Protein AF-0000000086881506 (afdb_homodimer)

Solvent-accessible surface area (backbone atoms only — not comparable to full-atom values): 36391 Å² total; per-residue (Å²): 133,82,80,76,76,75,74,76,75,73,74,70,73,70,77,69,76,61,28,41,33,32,34,40,38,29,33,74,86,43,67,68,47,50,51,46,52,53,45,45,55,60,68,44,69,84,47,93,63,39,71,46,82,45,67,18,65,73,30,66,68,46,38,36,50,52,50,53,54,36,54,74,37,52,33,47,31,36,38,33,25,49,58,27,13,62,70,36,26,64,46,43,42,54,38,38,75,71,70,24,46,28,32,22,36,69,31,55,55,23,64,44,83,44,53,61,33,33,37,32,59,51,42,38,55,52,13,28,52,46,21,47,54,53,56,72,72,57,70,76,62,63,31,25,28,40,68,41,28,30,30,90,45,33,54,50,33,56,35,24,48,50,19,19,37,60,52,39,27,66,38,36,56,71,34,33,33,32,72,70,65,41,69,61,48,56,76,40,36,85,51,67,84,69,51,70,69,58,47,48,55,34,35,67,73,29,41,20,60,72,29,45,67,49,18,28,53,50,41,45,51,46,58,68,70,46,51,71,86,56,34,29,62,28,38,35,45,30,61,28,26,66,31,22,53,30,30,38,55,42,49,65,69,35,86,57,38,75,42,73,45,35,27,21,24,58,58,41,70,71,43,50,48,29,24,65,71,65,62,31,52,33,26,32,34,51,60,57,66,58,52,44,48,53,47,50,50,51,47,55,37,45,78,67,57,33,44,77,48,45,78,43,63,43,76,31,82,59,42,72,30,36,26,52,72,43,76,72,41,82,34,34,64,88,43,38,59,64,61,36,38,71,68,61,74,43,58,72,85,78,54,83,132,134,84,78,76,76,76,74,77,76,75,75,72,73,69,76,69,76,62,29,41,33,31,34,38,40,31,33,74,84,41,66,70,47,49,51,46,52,54,44,45,55,59,68,44,70,84,46,93,63,40,70,47,82,46,69,19,65,72,31,64,67,46,38,39,50,52,52,51,53,36,54,74,38,52,31,47,30,38,38,33,26,48,57,28,12,62,68,37,26,64,44,41,41,53,38,38,75,71,68,23,48,28,31,22,35,68,31,55,56,23,63,43,82,43,54,60,33,33,38,33,58,50,43,37,55,52,12,30,53,46,23,46,54,54,56,72,71,58,71,78,61,62,32,25,27,39,69,40,29,30,29,89,47,33,54,51,31,55,33,23,48,50,18,19,38,62,52,37,27,65,38,36,57,73,35,34,32,34,73,69,67,41,71,61,48,56,74,40,36,84,50,67,83,69,52,70,68,59,47,47,54,32,35,68,73,28,41,21,60,72,29,47,66,49,19,27,52,50,43,46,53,45,56,69,72,44,52,70,86,57,34,29,61,27,38,34,45,31,61,27,26,67,32,22,52,31,31,38,54,44,47,65,70,35,86,56,38,73,45,70,45,35,28,23,25,58,58,41,71,71,45,49,48,28,23,66,71,66,64,32,53,35,27,32,35,50,61,58,65,58,53,46,48,51,48,50,50,52,48,54,38,45,78,66,58,33,45,77,48,48,80,43,62,43,76,32,82,59,43,72,30,36,25,52,72,42,74,73,42,82,34,34,65,88,43,37,59,66,62,37,37,70,68,61,76,45,59,72,85,77,54,83,132

Secondary structure (DSSP, 8-state):
-------------------SEEEEES-SSSHHHHHHHHHHHHHHTT-SS-EEEEE-TT-HHHHHHHHHHHHHTT-SEEEE--SSTTTHHHHHHHHHHTT-EEEEESSPP-S-S---EEEEE-HHHHHHHHHHHHHHH--SS-EEEEE-B--TT-HHHHHHHHHHHHHHHHHHHTTSEEE-S-HHHHHTTT-SS--HHHHHHHHHHHB-TT-HHHHHHHHHHHHHHS-GGG-EEEEEE-SSHHHHHHHHHHHHH-TTEEEEEE---S--HHHHHHHHTTSS--EEE--HHHHHHHHHHHHHHHHTT-EEE-SEEEE-SSSEEEEEEE--EEE-TTTHIIIIITTTSS-GGGS--/-------------------SEEEEES-SSSHHHHHHHHHHHHHHTT-SS-EEEEE-TT-HHHHHHHHHHHHHTT-SEEEE--SSTTTHHHHHHHHHHTT-EEEEESSPP-S-S---EEEEE-HHHHHHHHHHHHHHH--SS-EEEEE-B--TT-HHHHHHHHHHHHHHHHHHHTTSEEE-S-HHHHHTTT-SS--HHHHHHHHHHHB-TT-HHHHHHHHHHHHHHS-GGG-EEEEEE-SSHHHHHHHHHHHHH-TTEEEEEE---S--HHHHHHHHTTSS--EEE--HHHHHHHHHHHHHHHHTT-EEE-SEEEE-SSSEEEEEEE--EEE-TTTHIIIIITTTSS-GGGS--

Foldseek 3Di:
DPPPPPPPPPPPPPVLVAAAEEEEAEAVQFVLVVVLVVLLVVLCVPDPGHYDYYYQHLPLVSSLVSLVVNVVSPYQEYEYADSFQASCQVSLVVCVVSNHAYEDAQFHRFDHPRHAEYEHAQLLVQLLVLLVVLVVPFDDFAAQEEEAFAALRTPSRLSSPLNNLLRCLVCLVVGSYPYQQFPLCVVCSNPSDDDPVSSSNRNVRRYCNSDLVSLLVSLLVSLVPGDLVSAAEHEYEDEAQSSQLSNLVNNVPDPSHNYYAYEHECPDLVSLQCQLVVSYFKYKHDQSSVSSNVVVVCSVCVSVVHGDDAPAFDHRPHDTHHYDYDYIDMDGNVCPCVPCPVVVVDHPVSYDD/DPPPPPPPPPPPPPPLVAAAEEEEAEAVQFVLVVVLVVLLVVLCPPPPGHYDYYYQHLPLVSSLVSLVVNVVSPYQEYEYADSFQASCQVSLVVCVVSNHAYEDAQFHRFDHPRHAEYEHAQLLVQLLVLLVVLVVPFDDFAAQEEEAFAALRTPSRLSSPLNNLLRCLVCLVVGSYDYQQFPLCVVCSNPSDDDPVSSSNRNVRRYCNSDLVSLLVSLLVSLVPGDLVSAAEHEYEDEAQSSQLSNLVNNVVDPSHNYYAYEHECPDLVSLQCQLVVSYFKYKHDQSSVSSNVVVVCSVCVSVVHGDDAPAFDHRPHDTHHYDYDYIDMDGNVCPCVPCPVVVVDHPVSYDD

InterPro domains:
  IPR025997 Periplasmic binding protein [PF13407] (21-305)
  IPR028082 Periplasmic binding protein-like I [SSF53822] (20-339)
  IPR050555 Bacterial Solute-Binding Protein 2 [PTHR30036] (1-338)

Structure (mmCIF, N/CA/C/O backbone):
data_AF-0000000086881506-model_v1
#
loop_
_entity.id
_entity.type
_entity.pdbx_description
1 polymer 'Sugar ABC transporter substrate-binding protein'
#
loop_
_atom_site.group_PDB
_atom_site.id
_atom_site.type_symbol
_atom_site.label_atom_id
_atom_site.label_alt_id
_atom_site.label_comp_id
_atom_site.label_asym_id
_atom_site.label_entity_id
_atom_site.label_seq_id
_atom_site.pdbx_PDB_ins_code
_atom_site.Cartn_x
_atom_site.Cartn_y
_atom_site.Cartn_z
_atom_site.occupancy
_atom_site.B_iso_or_equiv
_atom_site.auth_seq_id
_atom_site.auth_comp_id
_atom_site.auth_asym_id
_atom_site.auth_atom_id
_atom_site.pdbx_PDB_model_num
ATOM 1 N N . MET A 1 1 ? 64.562 -20.938 7.883 1 24.33 1 MET A N 1
ATOM 2 C CA . MET A 1 1 ? 63.219 -21.375 7.645 1 24.33 1 MET A CA 1
ATOM 3 C C . MET A 1 1 ? 62.219 -20.359 8.211 1 24.33 1 MET A C 1
ATOM 5 O O . MET A 1 1 ? 62.156 -20.156 9.422 1 24.33 1 MET A O 1
ATOM 9 N N . LYS A 1 2 ? 62.125 -19.188 7.484 1 35.28 2 LYS A N 1
ATOM 10 C CA . LYS A 1 2 ? 61.25 -18.031 7.703 1 35.28 2 LYS A CA 1
ATOM 11 C C . LYS A 1 2 ? 59.812 -18.453 7.73 1 35.28 2 LYS A C 1
ATOM 13 O O . LYS A 1 2 ? 59.281 -19.031 6.762 1 35.28 2 LYS A O 1
ATOM 18 N N . LYS A 1 3 ? 59.312 -18.828 8.992 1 36.44 3 LYS A N 1
ATOM 19 C CA . LYS A 1 3 ? 57.906 -19.125 9.211 1 36.44 3 LYS A CA 1
ATOM 20 C C . LYS A 1 3 ? 57 -18.031 8.609 1 36.44 3 LYS A C 1
ATOM 22 O O . LYS A 1 3 ? 57.125 -16.859 8.992 1 36.44 3 LYS A O 1
ATOM 27 N N . VAL A 1 4 ? 56.656 -18.125 7.359 1 39.31 4 VAL A N 1
ATOM 28 C CA . VAL A 1 4 ? 55.625 -17.328 6.699 1 39.31 4 VAL A CA 1
ATOM 29 C C . VAL A 1 4 ? 54.344 -17.375 7.504 1 39.31 4 VAL A C 1
ATOM 31 O O . VAL A 1 4 ? 53.75 -18.453 7.68 1 39.31 4 VAL A O 1
ATOM 34 N N . LEU A 1 5 ? 54.156 -16.656 8.602 1 42.31 5 LEU A N 1
ATOM 35 C CA . LEU A 1 5 ? 52.875 -16.469 9.25 1 42.31 5 LEU A CA 1
ATOM 36 C C . LEU A 1 5 ? 51.812 -16.031 8.242 1 42.31 5 LEU A C 1
ATOM 38 O O . LEU A 1 5 ? 51.906 -14.93 7.688 1 42.31 5 LEU A O 1
ATOM 42 N N . LEU A 1 6 ? 51.281 -16.906 7.484 1 40.88 6 LEU A N 1
ATOM 43 C CA . LEU A 1 6 ? 50.062 -16.656 6.719 1 40.88 6 LEU A CA 1
ATOM 44 C C . LEU A 1 6 ? 48.938 -16.109 7.617 1 40.88 6 LEU A C 1
ATOM 46 O O . LEU A 1 6 ? 48.469 -16.797 8.508 1 40.88 6 LEU A O 1
ATOM 50 N N . ALA A 1 7 ? 48.969 -14.836 7.91 1 39.56 7 ALA A N 1
ATOM 51 C CA . ALA A 1 7 ? 47.781 -14.219 8.508 1 39.56 7 ALA A CA 1
ATOM 52 C C . ALA A 1 7 ? 46.531 -14.508 7.688 1 39.56 7 ALA A C 1
ATOM 54 O O . ALA A 1 7 ? 46.469 -14.117 6.52 1 39.56 7 ALA A O 1
ATOM 55 N N . LEU A 1 8 ? 45.812 -15.586 7.98 1 38.88 8 LEU A N 1
ATOM 56 C CA . LEU A 1 8 ? 44.438 -15.75 7.492 1 38.88 8 LEU A CA 1
ATOM 57 C C . LEU A 1 8 ? 43.625 -14.508 7.793 1 38.88 8 LEU A C 1
ATOM 59 O O . LEU A 1 8 ? 43.375 -14.195 8.961 1 38.88 8 LEU A O 1
ATOM 63 N N . LEU A 1 9 ? 43.594 -13.57 6.926 1 39.59 9 LEU A N 1
ATOM 64 C CA . LEU A 1 9 ? 42.656 -12.469 6.977 1 39.59 9 LEU A CA 1
ATOM 65 C C . LEU A 1 9 ? 41.219 -12.992 6.965 1 39.59 9 LEU A C 1
ATOM 67 O O . LEU A 1 9 ? 40.75 -13.547 5.965 1 39.59 9 LEU A O 1
ATOM 71 N N . ALA A 1 10 ? 40.688 -13.312 8.094 1 38.91 10 ALA A N 1
ATOM 72 C CA . ALA A 1 10 ? 39.25 -13.539 8.219 1 38.91 10 ALA A CA 1
ATOM 73 C C . ALA A 1 10 ? 38.438 -12.352 7.688 1 38.91 10 ALA A C 1
ATOM 75 O O . ALA A 1 10 ? 38.469 -11.266 8.273 1 38.91 10 ALA A O 1
ATOM 76 N N . ILE A 1 11 ? 38.25 -12.25 6.441 1 38.91 11 ILE A N 1
ATOM 77 C CA . ILE A 1 11 ? 37.219 -11.352 5.941 1 38.91 11 ILE A CA 1
ATOM 78 C C . ILE A 1 11 ? 35.875 -11.641 6.648 1 38.91 11 ILE A C 1
ATOM 80 O O . ILE A 1 11 ? 35.281 -12.711 6.457 1 38.91 11 ILE A O 1
ATOM 84 N N . PHE A 1 12 ? 35.75 -11.305 7.852 1 36.75 12 PHE A N 1
ATOM 85 C CA . PHE A 1 12 ? 34.438 -11.281 8.422 1 36.75 12 PHE A CA 1
ATOM 86 C C . PHE A 1 12 ? 33.438 -10.617 7.469 1 36.75 12 PHE A C 1
ATOM 88 O O . PHE A 1 12 ? 33.5 -9.406 7.258 1 36.75 12 PHE A O 1
ATOM 95 N N . ALA A 1 13 ? 33 -11.258 6.512 1 38.06 13 ALA A N 1
ATOM 96 C CA . ALA A 1 13 ? 31.812 -10.781 5.824 1 38.06 13 ALA A CA 1
ATOM 97 C C . ALA A 1 13 ? 30.75 -10.312 6.82 1 38.06 13 ALA A C 1
ATOM 99 O O . ALA A 1 13 ? 30.125 -11.133 7.496 1 38.06 13 ALA A O 1
ATOM 100 N N . VAL A 1 14 ? 30.938 -9.312 7.516 1 38.28 14 VAL A N 1
ATOM 101 C CA . VAL A 1 14 ? 29.828 -8.727 8.258 1 38.28 14 VAL A CA 1
ATOM 102 C C . VAL A 1 14 ? 28.562 -8.734 7.395 1 38.28 14 VAL A C 1
ATOM 104 O O . VAL A 1 14 ? 28.531 -8.102 6.336 1 38.28 14 VAL A O 1
ATOM 107 N N . THR A 1 15 ? 27.875 -9.703 7.355 1 41.28 15 THR A N 1
ATOM 108 C CA . THR A 1 15 ? 26.547 -9.688 6.762 1 41.28 15 THR A CA 1
ATOM 109 C C . THR A 1 15 ? 25.797 -8.414 7.156 1 41.28 15 THR A C 1
ATOM 111 O O . THR A 1 15 ? 25.328 -8.297 8.289 1 41.28 15 THR A O 1
ATOM 114 N N . ILE A 1 16 ? 26.234 -7.281 6.863 1 45.09 16 ILE A N 1
ATOM 115 C CA . ILE A 1 16 ? 25.484 -6.047 7.062 1 45.09 16 ILE A CA 1
ATOM 116 C C . ILE A 1 16 ? 24.031 -6.266 6.672 1 45.09 16 ILE A C 1
ATOM 118 O O . ILE A 1 16 ? 23.734 -6.621 5.527 1 45.09 16 ILE A O 1
ATOM 122 N N . PHE A 1 17 ? 23.234 -6.598 7.664 1 57 17 PHE A N 1
ATOM 123 C CA . PHE A 1 17 ? 21.797 -6.703 7.453 1 57 17 PHE A CA 1
ATOM 124 C C . PHE A 1 17 ? 21.266 -5.496 6.688 1 57 17 PHE A C 1
ATOM 126 O O . PHE A 1 17 ? 21.406 -4.355 7.137 1 57 17 PHE A O 1
ATOM 133 N N . SER A 1 18 ? 21.156 -5.543 5.445 1 76.75 18 SER A N 1
ATOM 134 C CA . SER A 1 18 ? 20.734 -4.5 4.516 1 76.75 18 SER A CA 1
ATOM 135 C C . SER A 1 18 ? 19.328 -3.994 4.852 1 76.75 18 SER A C 1
ATOM 137 O O . SER A 1 18 ? 18.438 -4.789 5.133 1 76.75 18 SER A O 1
ATOM 139 N N . VAL A 1 19 ? 19.281 -2.668 5.332 1 85.94 19 VAL A N 1
ATOM 140 C CA . VAL A 1 19 ? 18.016 -1.972 5.566 1 85.94 19 VAL A CA 1
ATOM 141 C C . VAL A 1 19 ? 17.438 -1.492 4.234 1 85.94 19 VAL A C 1
ATOM 143 O O . VAL A 1 19 ? 18.141 -0.894 3.422 1 85.94 19 VAL A O 1
ATOM 146 N N . ASP A 1 20 ? 16.188 -1.812 4.031 1 92.75 20 ASP A N 1
ATOM 147 C CA . ASP A 1 20 ? 15.562 -1.437 2.764 1 92.75 20 ASP A CA 1
ATOM 148 C C . ASP A 1 20 ? 15.086 0.014 2.795 1 92.75 20 ASP A C 1
ATOM 150 O O . ASP A 1 20 ? 15.328 0.774 1.855 1 92.75 20 ASP A O 1
ATOM 154 N N . VAL A 1 21 ? 14.453 0.33 3.898 1 96.25 21 VAL A N 1
ATOM 155 C CA . VAL A 1 21 ? 13.828 1.645 4.012 1 96.25 21 VAL A CA 1
ATOM 156 C C . VAL A 1 21 ? 14.312 2.336 5.285 1 96.25 21 VAL A C 1
ATOM 158 O O . VAL A 1 21 ? 14.234 1.766 6.375 1 96.25 21 VAL A O 1
ATOM 161 N N . GLY A 1 22 ? 14.891 3.516 5.145 1 98.06 22 GLY A N 1
ATOM 162 C CA . GLY A 1 22 ? 15.211 4.371 6.277 1 98.06 22 GLY A CA 1
ATOM 163 C C . GLY A 1 22 ? 14.188 5.469 6.5 1 98.06 22 GLY A C 1
ATOM 164 O O . GLY A 1 22 ? 13.703 6.078 5.543 1 98.06 22 GLY A O 1
ATOM 165 N N . ILE A 1 23 ? 13.805 5.652 7.727 1 98.62 23 ILE A N 1
ATOM 166 C CA . ILE A 1 23 ? 12.859 6.691 8.102 1 98.62 23 ILE A CA 1
ATOM 167 C C . ILE A 1 23 ? 13.516 7.656 9.086 1 98.62 23 ILE A C 1
ATOM 169 O O . ILE A 1 23 ? 14.078 7.234 10.102 1 98.62 23 ILE A O 1
ATOM 173 N N . VAL A 1 24 ? 13.484 8.93 8.773 1 98.88 24 VAL A N 1
ATOM 174 C CA . VAL A 1 24 ? 14.039 9.953 9.648 1 98.88 24 VAL A CA 1
ATOM 175 C C . VAL A 1 24 ? 12.953 10.953 10.031 1 98.88 24 VAL A C 1
ATOM 177 O O . VAL A 1 24 ? 12.398 11.641 9.164 1 98.88 24 VAL A O 1
ATOM 180 N N . LEU A 1 25 ? 12.625 11.039 11.328 1 98.75 25 LEU A N 1
ATOM 181 C CA . LEU A 1 25 ? 11.641 11.961 11.883 1 98.75 25 LEU A CA 1
ATOM 182 C C . LEU A 1 25 ? 12.32 13.094 12.641 1 98.75 25 LEU A C 1
ATOM 184 O O . LEU A 1 25 ? 13.453 12.938 13.109 1 98.75 25 LEU A O 1
ATOM 188 N N . PRO A 1 26 ? 11.68 14.164 12.812 1 98.44 26 PRO A N 1
ATOM 189 C CA . PRO A 1 26 ? 12.406 15.375 13.203 1 98.44 26 PRO A CA 1
ATOM 190 C C . PRO A 1 26 ? 12.758 15.398 14.688 1 98.44 26 PRO A C 1
ATOM 192 O O . PRO A 1 26 ? 13.867 15.789 15.062 1 98.44 26 PRO A O 1
ATOM 195 N N . THR A 1 27 ? 11.812 14.992 15.578 1 98 27 THR A N 1
ATOM 196 C CA . THR A 1 27 ? 12.102 15.133 17 1 98 27 THR A CA 1
ATOM 197 C C . THR A 1 27 ? 11.109 14.328 17.844 1 98 27 THR A C 1
ATOM 199 O O . THR A 1 27 ? 9.977 14.102 17.406 1 98 27 THR A O 1
ATOM 202 N N . LYS A 1 28 ? 11.484 13.969 19.047 1 96.38 28 LYS A N 1
ATOM 203 C CA . LYS A 1 28 ? 10.578 13.305 19.984 1 96.38 28 LYS A CA 1
ATOM 204 C C . LYS A 1 28 ? 9.875 14.32 20.891 1 96.38 28 LYS A C 1
ATOM 206 O O . LYS A 1 28 ? 8.969 13.969 21.641 1 96.38 28 LYS A O 1
ATOM 211 N N . ASP A 1 29 ? 10.211 15.602 20.688 1 94.19 29 ASP A N 1
ATOM 212 C CA . ASP A 1 29 ? 9.656 16.641 21.547 1 94.19 29 ASP A CA 1
ATOM 213 C C . ASP A 1 29 ? 8.203 16.938 21.203 1 94.19 29 ASP A C 1
ATOM 215 O O . ASP A 1 29 ? 7.461 17.5 22.016 1 94.19 29 ASP A O 1
ATOM 219 N N . GLU A 1 30 ? 7.809 16.688 20.016 1 93.12 30 GLU A N 1
ATOM 220 C CA . GLU A 1 30 ? 6.418 16.828 19.578 1 93.12 30 GLU A CA 1
ATOM 221 C C . GLU A 1 30 ? 5.691 15.484 19.609 1 93.12 30 GLU A C 1
ATOM 223 O O . GLU A 1 30 ? 6.047 14.57 18.859 1 93.12 30 GLU A O 1
ATOM 228 N N . PRO A 1 31 ? 4.68 15.352 20.391 1 92.62 31 PRO A N 1
ATOM 229 C CA . PRO A 1 31 ? 3.98 14.07 20.531 1 92.62 31 PRO A CA 1
ATOM 230 C C . PRO A 1 31 ? 3.549 13.484 19.188 1 92.62 31 PRO A C 1
ATOM 232 O O . PRO A 1 31 ? 3.5 12.266 19.016 1 92.62 31 PRO A O 1
ATOM 235 N N . ARG A 1 32 ? 3.275 14.359 18.234 1 94.69 32 ARG A N 1
ATOM 236 C CA . ARG A 1 32 ? 2.83 13.945 16.922 1 94.69 32 ARG A CA 1
ATOM 237 C C . ARG A 1 32 ? 3.83 12.984 16.281 1 94.69 32 ARG A C 1
ATOM 239 O O . ARG A 1 32 ? 3.439 11.984 15.672 1 94.69 32 ARG A O 1
ATOM 246 N N . TRP A 1 33 ? 5.102 13.141 16.422 1 97 33 TRP A N 1
ATOM 247 C CA . TRP A 1 33 ? 6.105 12.336 15.742 1 97 33 TRP A CA 1
ATOM 248 C C . TRP A 1 33 ? 6.324 11.008 16.453 1 97 33 TRP A C 1
ATOM 250 O O . TRP A 1 33 ? 6.66 10 15.82 1 97 33 TRP A O 1
ATOM 260 N N . VAL A 1 34 ? 6.102 11.008 17.766 1 95.31 34 VAL A N 1
ATOM 261 C CA . VAL A 1 34 ? 6.133 9.75 18.5 1 95.31 34 VAL A CA 1
ATOM 262 C C . VAL A 1 34 ? 4.977 8.859 18.062 1 95.31 34 VAL A C 1
ATOM 264 O O . VAL A 1 34 ? 5.133 7.641 17.938 1 95.31 34 VAL A O 1
ATOM 267 N N . GLN A 1 35 ? 3.867 9.516 17.812 1 94.94 35 GLN A N 1
ATOM 268 C CA . GLN A 1 35 ? 2.723 8.789 17.281 1 94.94 35 GLN A CA 1
ATOM 269 C C . GLN A 1 35 ? 3.047 8.195 15.906 1 94.94 35 GLN A C 1
ATOM 271 O O . GLN A 1 35 ? 2.684 7.059 15.617 1 94.94 35 GLN A O 1
ATOM 276 N N . ASP A 1 36 ? 3.734 8.961 15.047 1 97.25 36 ASP A N 1
ATOM 277 C CA . ASP A 1 36 ? 4.129 8.469 13.727 1 97.25 36 ASP A CA 1
ATOM 278 C C . ASP A 1 36 ? 5.047 7.258 13.844 1 97.25 36 ASP A C 1
ATOM 280 O O . ASP A 1 36 ? 4.879 6.273 13.117 1 97.25 36 ASP A O 1
ATOM 284 N N . GLU A 1 37 ? 6.027 7.391 14.758 1 96.81 37 GLU A N 1
ATOM 285 C CA . GLU A 1 37 ? 6.922 6.254 14.969 1 96.81 37 GLU A CA 1
ATOM 286 C C . GLU A 1 37 ? 6.137 4.988 15.289 1 96.81 37 GLU A C 1
ATOM 288 O O . GLU A 1 37 ? 6.398 3.926 14.719 1 96.81 37 GLU A O 1
ATOM 293 N N . ALA A 1 38 ? 5.199 5.094 16.219 1 94.31 38 ALA A N 1
ATOM 294 C CA . ALA A 1 38 ? 4.387 3.949 16.625 1 94.31 38 ALA A CA 1
ATOM 295 C C . ALA A 1 38 ? 3.602 3.389 15.438 1 94.31 38 ALA A C 1
ATOM 297 O O . ALA A 1 38 ? 3.508 2.17 15.273 1 94.31 38 ALA A O 1
ATOM 298 N N . ARG A 1 39 ? 3.07 4.273 14.609 1 92.75 39 ARG A N 1
ATOM 299 C CA . ARG A 1 39 ? 2.266 3.85 13.469 1 92.75 39 ARG A CA 1
ATOM 300 C C . ARG A 1 39 ? 3.137 3.219 12.391 1 92.75 39 ARG A C 1
ATOM 302 O O . ARG A 1 39 ? 2.729 2.254 11.742 1 92.75 39 ARG A O 1
ATOM 309 N N . PHE A 1 40 ? 4.344 3.736 12.156 1 94.19 40 PHE A N 1
ATOM 310 C CA . PHE A 1 40 ? 5.285 3.102 11.242 1 94.19 40 PHE A CA 1
ATOM 311 C C . PHE A 1 40 ? 5.605 1.682 11.695 1 94.19 40 PHE A C 1
ATOM 313 O O . PHE A 1 40 ? 5.551 0.744 10.891 1 94.19 40 PHE A O 1
ATOM 320 N N . LYS A 1 41 ? 5.91 1.575 12.961 1 90.62 41 LYS A N 1
ATOM 321 C CA . LYS A 1 41 ? 6.258 0.262 13.5 1 90.62 41 LYS A CA 1
ATOM 322 C C . LYS A 1 41 ? 5.105 -0.724 13.328 1 90.62 41 LYS A C 1
ATOM 324 O O . LYS A 1 41 ? 5.316 -1.872 12.93 1 90.62 41 LYS A O 1
ATOM 329 N N . SER A 1 42 ? 3.934 -0.273 13.555 1 86.62 42 SER A N 1
ATOM 330 C CA . SER A 1 42 ? 2.752 -1.115 13.406 1 86.62 42 SER A CA 1
ATOM 331 C C . SER A 1 42 ? 2.541 -1.521 11.953 1 86.62 42 SER A C 1
ATOM 333 O O . SER A 1 42 ? 2.252 -2.684 11.664 1 86.62 42 SER A O 1
ATOM 335 N N . ALA A 1 43 ? 2.684 -0.609 11.039 1 82.62 43 ALA A N 1
ATOM 336 C CA . ALA A 1 43 ? 2.43 -0.849 9.625 1 82.62 43 ALA A CA 1
ATOM 337 C C . ALA A 1 43 ? 3.494 -1.764 9.023 1 82.62 43 ALA A C 1
ATOM 339 O O . ALA A 1 43 ? 3.24 -2.453 8.031 1 82.62 43 ALA A O 1
ATOM 340 N N . LEU A 1 44 ? 4.664 -1.799 9.586 1 80.81 44 LEU A N 1
ATOM 341 C CA . LEU A 1 44 ? 5.797 -2.541 9.039 1 80.81 44 LEU A CA 1
ATOM 342 C C . LEU A 1 44 ? 5.836 -3.959 9.602 1 80.81 44 LEU A C 1
ATOM 344 O O . LEU A 1 44 ? 6.59 -4.805 9.109 1 80.81 44 LEU A O 1
ATOM 348 N N . ASN A 1 45 ? 5.078 -4.223 10.648 1 73.94 45 ASN A N 1
ATOM 349 C CA . ASN A 1 45 ? 5.039 -5.555 11.242 1 73.94 45 ASN A CA 1
ATOM 350 C C . ASN A 1 45 ? 4.645 -6.613 10.219 1 73.94 45 ASN A C 1
ATOM 352 O O . ASN A 1 45 ? 5.078 -7.766 10.312 1 73.94 45 ASN A O 1
ATOM 356 N N . ASP A 1 46 ? 3.982 -6.254 9.172 1 66.44 46 ASP A N 1
ATOM 357 C CA . ASP A 1 46 ? 3.479 -7.25 8.234 1 66.44 46 ASP A CA 1
ATOM 358 C C . ASP A 1 46 ? 4.223 -7.176 6.902 1 66.44 46 ASP A C 1
ATOM 360 O O . ASP A 1 46 ? 3.711 -7.617 5.871 1 66.44 46 ASP A O 1
ATOM 364 N N . THR A 1 47 ? 5.434 -6.543 7.051 1 73.81 47 THR A N 1
ATOM 365 C CA . THR A 1 47 ? 6.176 -6.449 5.801 1 73.81 47 THR A CA 1
ATOM 366 C C . THR A 1 47 ? 7.48 -7.242 5.887 1 73.81 47 THR A C 1
ATOM 368 O O . THR A 1 47 ? 7.977 -7.512 6.984 1 73.81 47 THR A O 1
ATOM 371 N N . ASN A 1 48 ? 7.988 -7.621 4.707 1 75.31 48 ASN A N 1
ATOM 372 C CA . ASN A 1 48 ? 9.273 -8.312 4.637 1 75.31 48 ASN A CA 1
ATOM 373 C C . ASN A 1 48 ? 10.43 -7.34 4.445 1 75.31 48 ASN A C 1
ATOM 375 O O . ASN A 1 48 ? 11.578 -7.754 4.281 1 75.31 48 ASN A O 1
ATOM 379 N N . TYR A 1 49 ? 10.07 -6.109 4.492 1 82.88 49 TYR A N 1
ATOM 380 C CA . TYR A 1 49 ? 11.125 -5.117 4.312 1 82.88 49 TYR A CA 1
ATOM 381 C C . TYR A 1 49 ? 11.727 -4.711 5.656 1 82.88 49 TYR A C 1
ATOM 383 O O . TYR A 1 49 ? 11.008 -4.582 6.648 1 82.88 49 TYR A O 1
ATOM 391 N N . SER A 1 50 ? 13.016 -4.598 5.641 1 88.5 50 SER A N 1
ATOM 392 C CA . SER A 1 50 ? 13.711 -4.074 6.809 1 88.5 50 SER A CA 1
ATOM 393 C C . SER A 1 50 ? 13.617 -2.553 6.871 1 88.5 50 SER A C 1
ATOM 395 O O . SER A 1 50 ? 13.875 -1.869 5.879 1 88.5 50 SER A O 1
ATOM 397 N N . VAL A 1 51 ? 13.211 -2.078 8.031 1 91.5 51 VAL A N 1
ATOM 398 C CA . VAL A 1 51 ? 12.984 -0.645 8.188 1 91.5 51 VAL A CA 1
ATOM 399 C C . VAL A 1 51 ? 13.68 -0.147 9.461 1 91.5 51 VAL A C 1
ATOM 401 O O . VAL A 1 51 ? 13.75 -0.869 10.453 1 91.5 51 VAL A O 1
ATOM 404 N N . GLU A 1 52 ? 14.273 0.988 9.43 1 95.06 52 GLU A N 1
ATOM 405 C CA . GLU A 1 52 ? 14.844 1.654 10.594 1 95.06 52 GLU A CA 1
ATOM 406 C C . GLU A 1 52 ? 14.328 3.084 10.727 1 95.06 52 GLU A C 1
ATOM 408 O O . GLU A 1 52 ? 14.32 3.838 9.75 1 95.06 52 GLU A O 1
ATOM 413 N N . VAL A 1 53 ? 13.852 3.387 11.914 1 96.88 53 VAL A N 1
ATOM 414 C CA . VAL A 1 53 ? 13.344 4.727 12.203 1 96.88 53 VAL A CA 1
ATOM 415 C C . VAL A 1 53 ? 14.32 5.461 13.117 1 96.88 53 VAL A C 1
ATOM 417 O O . VAL A 1 53 ? 14.703 4.949 14.172 1 96.88 53 VAL A O 1
ATOM 420 N N . LEU A 1 54 ? 14.742 6.629 12.688 1 98.44 54 LEU A N 1
ATOM 421 C CA . LEU A 1 54 ? 15.641 7.473 13.477 1 98.44 54 LEU A CA 1
ATOM 422 C C . LEU A 1 54 ? 15.031 8.852 13.695 1 98.44 54 LEU A C 1
ATOM 424 O O . LEU A 1 54 ? 14.18 9.289 12.922 1 98.44 54 LEU A O 1
ATOM 428 N N . PHE A 1 55 ? 15.461 9.523 14.781 1 98.62 55 PHE A N 1
ATOM 429 C CA . PHE A 1 55 ? 15.031 10.883 15.086 1 98.62 55 PHE A CA 1
ATOM 430 C C . PHE A 1 55 ? 16.188 11.859 14.977 1 98.62 55 PHE A C 1
ATOM 432 O O . PHE A 1 55 ? 17.312 11.555 15.398 1 98.62 55 PHE A O 1
ATOM 439 N N . SER A 1 56 ? 15.898 13.016 14.438 1 98.5 56 SER A N 1
ATOM 440 C CA . SER A 1 56 ? 16.906 14.055 14.266 1 98.5 56 SER A CA 1
ATOM 441 C C . SER A 1 56 ? 17.062 14.883 15.539 1 98.5 56 SER A C 1
ATOM 443 O O . SER A 1 56 ? 18.031 15.633 15.688 1 98.5 56 SER A O 1
ATOM 445 N N . GLN A 1 57 ? 16.109 14.812 16.406 1 97.88 57 GLN A N 1
ATOM 446 C CA . GLN A 1 57 ? 16.094 15.461 17.703 1 97.88 57 GLN A CA 1
ATOM 447 C C . GLN A 1 57 ? 16.266 16.969 17.562 1 97.88 57 GLN A C 1
ATOM 449 O O . GLN A 1 57 ? 17.062 17.578 18.281 1 97.88 57 GLN A O 1
ATOM 454 N N . GLY A 1 58 ? 15.68 17.5 16.578 1 97.12 58 GLY A N 1
ATOM 455 C CA . GLY A 1 58 ? 15.625 18.953 16.391 1 97.12 58 GLY A CA 1
ATOM 456 C C . GLY A 1 58 ? 16.891 19.516 15.773 1 97.12 58 GLY A C 1
ATOM 457 O O . GLY A 1 58 ? 17.094 20.734 15.781 1 97.12 58 GLY A O 1
ATOM 458 N N . SER A 1 59 ? 17.734 18.625 15.188 1 97.88 59 SER A N 1
ATOM 459 C CA . SER A 1 59 ? 19.031 19.062 14.688 1 97.88 59 SER A CA 1
ATOM 460 C C . SER A 1 59 ? 19.219 18.656 13.227 1 97.88 59 SER A C 1
ATOM 462 O O . SER A 1 59 ? 19.203 17.469 12.898 1 97.88 59 SER A O 1
ATOM 464 N N . SER A 1 60 ? 19.516 19.672 12.391 1 98.25 60 SER A N 1
ATOM 465 C CA . SER A 1 60 ? 19.797 19.375 10.992 1 98.25 60 SER A CA 1
ATOM 466 C C . SER A 1 60 ? 21.094 18.578 10.852 1 98.25 60 SER A C 1
ATOM 468 O O . SER A 1 60 ? 21.203 17.734 9.953 1 98.25 60 SER A O 1
ATOM 470 N N . ALA A 1 61 ? 22.016 18.859 11.719 1 98.38 61 ALA A N 1
ATOM 471 C CA . ALA A 1 61 ? 23.25 18.109 11.695 1 98.38 61 ALA A CA 1
ATOM 472 C C . ALA A 1 61 ? 23.016 16.641 12.023 1 98.38 61 ALA A C 1
ATOM 474 O O . ALA A 1 61 ? 23.547 15.75 11.352 1 98.38 61 ALA A O 1
ATOM 475 N N . LYS A 1 62 ? 22.25 16.391 13.07 1 98.62 62 LYS A N 1
ATOM 476 C CA . LYS A 1 62 ? 21.906 15.023 13.422 1 98.62 62 LYS A CA 1
ATOM 477 C C . LYS A 1 62 ? 21.094 14.352 12.32 1 98.62 62 LYS A C 1
ATOM 479 O O . LYS A 1 62 ? 21.234 13.156 12.07 1 98.62 62 LYS A O 1
ATOM 484 N N . GLU A 1 63 ? 20.203 15.102 11.656 1 98.81 63 GLU A N 1
ATOM 485 C CA . GLU A 1 63 ? 19.453 14.594 10.516 1 98.81 63 GLU A CA 1
ATOM 486 C C . GLU A 1 63 ? 20.391 14.062 9.43 1 98.81 63 GLU A C 1
ATOM 488 O O . GLU A 1 63 ? 20.188 12.953 8.93 1 98.81 63 GLU A O 1
ATOM 493 N N . ARG A 1 64 ? 21.375 14.844 9.125 1 98.75 64 ARG A N 1
ATOM 494 C CA . ARG A 1 64 ? 22.344 14.445 8.125 1 98.75 64 ARG A CA 1
ATOM 495 C C . ARG A 1 64 ? 23.094 13.18 8.555 1 98.75 64 ARG A C 1
ATOM 497 O O . ARG A 1 64 ? 23.25 12.25 7.762 1 98.75 64 ARG A O 1
ATOM 504 N N . GLN A 1 65 ? 23.516 13.133 9.805 1 98.75 65 GLN A N 1
ATOM 505 C CA . GLN A 1 65 ? 24.203 11.969 10.336 1 98.75 65 GLN A CA 1
ATOM 506 C C . GLN A 1 65 ? 23.328 10.719 10.234 1 98.75 65 GLN A C 1
ATOM 508 O O . GLN A 1 65 ? 23.812 9.641 9.891 1 98.75 65 GLN A O 1
ATOM 513 N N . ASN A 1 66 ? 22.078 10.875 10.594 1 98.81 66 ASN A N 1
ATOM 514 C CA . ASN A 1 66 ? 21.141 9.766 10.5 1 98.81 66 ASN A CA 1
ATOM 515 C C . ASN A 1 66 ? 21.047 9.227 9.07 1 98.81 66 ASN A C 1
ATOM 517 O O . ASN A 1 66 ? 21.078 8.016 8.859 1 98.81 66 ASN A O 1
ATOM 521 N N . VAL A 1 67 ? 20.922 10.148 8.094 1 98.81 67 VAL A N 1
ATOM 522 C CA . VAL A 1 67 ? 20.797 9.742 6.699 1 98.81 67 VAL A CA 1
ATOM 523 C C . VAL A 1 67 ? 22.078 9.055 6.246 1 98.81 67 VAL A C 1
ATOM 525 O O . VAL A 1 67 ? 22.031 8.008 5.586 1 98.81 67 VAL A O 1
ATOM 528 N N . GLU A 1 68 ? 23.234 9.617 6.672 1 98.56 68 GLU A N 1
ATOM 529 C CA . GLU A 1 68 ? 24.516 8.984 6.332 1 98.56 68 GLU A CA 1
ATOM 530 C C . GLU A 1 68 ? 24.594 7.57 6.902 1 98.56 68 GLU A C 1
ATOM 532 O O . GLU A 1 68 ? 25.062 6.648 6.23 1 98.56 68 GLU A O 1
ATOM 537 N N . ALA A 1 69 ? 24.172 7.391 8.133 1 98.38 69 ALA A N 1
ATOM 538 C CA . ALA A 1 69 ? 24.172 6.07 8.766 1 98.38 69 ALA A CA 1
ATOM 539 C C . ALA A 1 69 ? 23.281 5.102 8 1 98.38 69 ALA A C 1
ATOM 541 O O . ALA A 1 69 ? 23.656 3.945 7.777 1 98.38 69 ALA A O 1
ATOM 542 N N . LEU A 1 70 ? 22.141 5.586 7.574 1 98.44 70 LEU A N 1
ATOM 543 C CA . LEU A 1 70 ? 21.203 4.75 6.832 1 98.44 70 LEU A CA 1
ATOM 544 C C . LEU A 1 70 ? 21.75 4.391 5.457 1 98.44 70 LEU A C 1
ATOM 546 O O . LEU A 1 70 ? 21.578 3.264 4.988 1 98.44 70 LEU A O 1
ATOM 550 N N . LEU A 1 71 ? 22.375 5.383 4.805 1 98.19 71 LEU A N 1
ATOM 551 C CA . LEU A 1 71 ? 23.016 5.105 3.52 1 98.19 71 LEU A CA 1
ATOM 552 C C . LEU A 1 71 ? 24.078 4.027 3.66 1 98.19 71 LEU A C 1
ATOM 554 O O . LEU A 1 71 ? 24.203 3.146 2.803 1 98.19 71 LEU A O 1
ATOM 558 N N . SER A 1 72 ? 24.844 4.07 4.762 1 97.38 72 SER A N 1
ATOM 559 C CA . SER A 1 72 ? 25.875 3.076 5.023 1 97.38 72 SER A CA 1
ATOM 560 C C . SER A 1 72 ? 25.266 1.688 5.215 1 97.38 72 SER A C 1
ATOM 562 O O . SER A 1 72 ? 25.922 0.678 4.941 1 97.38 72 SER A O 1
ATOM 564 N N . LYS A 1 73 ? 24.078 1.687 5.656 1 96.81 73 LYS A N 1
ATOM 565 C CA . LYS A 1 73 ? 23.391 0.419 5.867 1 96.81 73 LYS A CA 1
ATOM 566 C C . LYS A 1 73 ? 22.734 -0.067 4.582 1 96.81 73 LYS A C 1
ATOM 568 O O . LYS A 1 73 ? 22.078 -1.119 4.57 1 96.81 73 LYS A O 1
ATOM 573 N N . GLY A 1 74 ? 22.766 0.763 3.496 1 96.94 74 GLY A N 1
ATOM 574 C CA . GLY A 1 74 ? 22.375 0.314 2.17 1 96.94 74 GLY A CA 1
ATOM 575 C C . GLY A 1 74 ? 20.906 0.519 1.885 1 96.94 74 GLY A C 1
ATOM 576 O O . GLY A 1 74 ? 20.297 -0.235 1.115 1 96.94 74 GLY A O 1
ATOM 577 N N . ILE A 1 75 ? 20.25 1.502 2.471 1 97.44 75 ILE A N 1
ATOM 578 C CA . ILE A 1 75 ? 18.844 1.737 2.221 1 97.44 75 ILE A CA 1
ATOM 579 C C . ILE A 1 75 ? 18.625 2.027 0.737 1 97.44 75 ILE A C 1
ATOM 581 O O . ILE A 1 75 ? 19.516 2.531 0.057 1 97.44 75 ILE A O 1
ATOM 585 N N . LYS A 1 76 ? 17.406 1.722 0.271 1 97.75 76 LYS A N 1
ATOM 586 C CA . LYS A 1 76 ? 17.016 1.984 -1.112 1 97.75 76 LYS A CA 1
ATOM 587 C C . LYS A 1 76 ? 16 3.115 -1.193 1 97.75 76 LYS A C 1
ATOM 589 O O . LYS A 1 76 ? 15.828 3.732 -2.248 1 97.75 76 LYS A O 1
ATOM 594 N N . VAL A 1 77 ? 15.297 3.309 -0.102 1 98.31 77 VAL A N 1
ATOM 595 C CA . VAL A 1 77 ? 14.32 4.391 -0.007 1 98.31 77 VAL A CA 1
ATOM 596 C C . VAL A 1 77 ? 14.508 5.137 1.313 1 98.31 77 VAL A C 1
ATOM 598 O O . VAL A 1 77 ? 14.688 4.516 2.363 1 98.31 77 VAL A O 1
ATOM 601 N N . LEU A 1 78 ? 14.492 6.457 1.259 1 98.88 78 LEU A N 1
ATOM 602 C CA . LEU A 1 78 ? 14.516 7.344 2.416 1 98.88 78 LEU A CA 1
ATOM 603 C C . LEU A 1 78 ? 13.18 8.062 2.576 1 98.88 78 LEU A C 1
ATOM 605 O O . LEU A 1 78 ? 12.711 8.727 1.65 1 98.88 78 LEU A O 1
ATOM 609 N N . ILE A 1 79 ? 12.539 7.812 3.66 1 98.88 79 ILE A N 1
ATOM 610 C CA . ILE A 1 79 ? 11.406 8.625 4.094 1 98.88 79 ILE A CA 1
ATOM 611 C C . ILE A 1 79 ? 11.867 9.641 5.133 1 98.88 79 ILE A C 1
ATOM 613 O O . ILE A 1 79 ? 12.359 9.266 6.199 1 98.88 79 ILE A O 1
ATOM 617 N N . ILE A 1 80 ? 11.688 10.922 4.82 1 98.94 80 ILE A N 1
ATOM 618 C CA . ILE A 1 80 ? 12.305 11.898 5.707 1 98.94 80 ILE A CA 1
ATOM 619 C C . ILE A 1 80 ? 11.328 13.055 5.953 1 98.94 80 ILE A C 1
ATOM 621 O O . ILE A 1 80 ? 10.734 13.586 5.012 1 98.94 80 ILE A O 1
ATOM 625 N N . CYS A 1 81 ? 11.039 13.305 7.176 1 98.88 81 CYS A N 1
ATOM 626 C CA . CYS A 1 81 ? 10.422 14.547 7.605 1 98.88 81 CYS A CA 1
ATOM 627 C C . CYS A 1 81 ? 11.469 15.562 8.039 1 98.88 81 CYS A C 1
ATOM 629 O O . CYS A 1 81 ? 12.008 15.469 9.148 1 98.88 81 CYS A O 1
ATOM 631 N N . PRO A 1 82 ? 11.727 16.562 7.246 1 98.81 82 PRO A N 1
ATOM 632 C CA . PRO A 1 82 ? 12.859 17.438 7.523 1 98.81 82 PRO A CA 1
ATOM 633 C C . PRO A 1 82 ? 12.648 18.312 8.758 1 98.81 82 PRO A C 1
ATOM 635 O O . PRO A 1 82 ? 11.539 18.797 8.992 1 98.81 82 PRO A O 1
ATOM 638 N N . GLN A 1 83 ? 13.672 18.406 9.531 1 97.88 83 GLN A N 1
ATOM 639 C CA . GLN A 1 83 ? 13.68 19.406 10.609 1 97.88 83 GLN A CA 1
ATOM 640 C C . GLN A 1 83 ? 13.656 20.812 10.055 1 97.88 83 GLN A C 1
ATOM 642 O O . GLN A 1 83 ? 12.969 21.688 10.594 1 97.88 83 GLN A O 1
ATOM 647 N N . ASP A 1 84 ? 14.398 21 9.07 1 98.44 84 ASP A N 1
ATOM 648 C CA . ASP A 1 84 ? 14.5 22.25 8.328 1 98.44 84 ASP A CA 1
ATOM 649 C C . ASP A 1 84 ? 14.422 22.016 6.824 1 98.44 84 ASP A C 1
ATOM 651 O O . ASP A 1 84 ? 15.289 21.344 6.254 1 98.44 84 ASP A O 1
ATOM 655 N N . ALA A 1 85 ? 13.43 22.641 6.207 1 98.5 85 ALA A N 1
ATOM 656 C CA . ALA A 1 85 ? 13.102 22.344 4.816 1 98.5 85 ALA A CA 1
ATOM 657 C C . ALA A 1 85 ? 14.281 22.656 3.898 1 98.5 85 ALA A C 1
ATOM 659 O O . ALA A 1 85 ? 14.562 21.906 2.963 1 98.5 85 ALA A O 1
ATOM 660 N N . VAL A 1 86 ? 14.953 23.734 4.141 1 97.69 86 VAL A N 1
ATOM 661 C CA . VAL A 1 86 ? 16.047 24.203 3.287 1 97.69 86 VAL A CA 1
ATOM 662 C C . VAL A 1 86 ? 17.312 23.422 3.588 1 97.69 86 VAL A C 1
ATOM 664 O O . VAL A 1 86 ? 17.984 22.922 2.672 1 97.69 86 VAL A O 1
ATOM 667 N N . ALA A 1 87 ? 17.625 23.219 4.855 1 97.81 87 ALA A N 1
ATOM 668 C CA . ALA A 1 87 ? 18.844 22.547 5.262 1 97.81 87 ALA A CA 1
ATOM 669 C C . ALA A 1 87 ? 18.844 21.078 4.824 1 97.81 87 ALA A C 1
ATOM 671 O O . ALA A 1 87 ? 19.891 20.516 4.539 1 97.81 87 ALA A O 1
ATOM 672 N N . ALA A 1 88 ? 17.688 20.516 4.703 1 98.81 88 ALA A N 1
ATOM 673 C CA . ALA A 1 88 ? 17.562 19.094 4.367 1 98.81 88 ALA A CA 1
ATOM 674 C C . ALA A 1 88 ? 17.938 18.844 2.908 1 98.81 88 ALA A C 1
ATOM 676 O O . ALA A 1 88 ? 18.156 17.688 2.506 1 98.81 88 ALA A O 1
ATOM 677 N N . ALA A 1 89 ? 17.984 19.906 2.086 1 98.81 89 ALA A N 1
ATOM 678 C CA . ALA A 1 89 ? 18.328 19.734 0.676 1 98.81 89 ALA A CA 1
ATOM 679 C C . ALA A 1 89 ? 19.672 19.016 0.518 1 98.81 89 ALA A C 1
ATOM 681 O O . ALA A 1 89 ? 19.766 18.047 -0.235 1 98.81 89 ALA A O 1
ATOM 682 N N . GLY A 1 90 ? 20.625 19.531 1.288 1 98.44 90 GLY A N 1
ATOM 683 C CA . GLY A 1 90 ? 21.938 18.875 1.225 1 98.44 90 GLY A CA 1
ATOM 684 C C . GLY A 1 90 ? 21.891 17.422 1.641 1 98.44 90 GLY A C 1
ATOM 685 O O . GLY A 1 90 ? 22.594 16.594 1.061 1 98.44 90 GLY A O 1
ATOM 686 N N . THR A 1 91 ? 21.109 17.156 2.625 1 98.75 91 THR A N 1
ATOM 687 C CA . THR A 1 91 ? 20.969 15.812 3.18 1 98.75 91 THR A CA 1
ATOM 688 C C . THR A 1 91 ? 20.359 14.859 2.16 1 98.75 91 THR A C 1
ATOM 690 O O . THR A 1 91 ? 20.859 13.766 1.935 1 98.75 91 THR A O 1
ATOM 693 N N . VAL A 1 92 ? 19.266 15.25 1.438 1 98.88 92 VAL A N 1
ATOM 694 C CA . VAL A 1 92 ? 18.578 14.352 0.514 1 98.88 92 VAL A CA 1
ATOM 695 C C . VAL A 1 92 ? 19.375 14.258 -0.791 1 98.88 92 VAL A C 1
ATOM 697 O O . VAL A 1 92 ? 19.25 13.281 -1.533 1 98.88 92 VAL A O 1
ATOM 700 N N . ASN A 1 93 ? 20.219 15.281 -1.104 1 98.81 93 ASN A N 1
ATOM 701 C CA . ASN A 1 93 ? 21.141 15.164 -2.234 1 98.81 93 ASN A CA 1
ATOM 702 C C . ASN A 1 93 ? 22.125 14.008 -2.053 1 98.81 93 ASN A C 1
ATOM 704 O O . ASN A 1 93 ? 22.453 13.32 -3.018 1 98.81 93 ASN A O 1
ATOM 708 N N . LEU A 1 94 ? 22.578 13.82 -0.811 1 98.56 94 LEU A N 1
ATOM 709 C CA . LEU A 1 94 ? 23.453 12.688 -0.52 1 98.56 94 LEU A CA 1
ATOM 710 C C . LEU A 1 94 ? 22.766 11.367 -0.835 1 98.56 94 LEU A C 1
ATOM 712 O O . LEU A 1 94 ? 23.375 10.469 -1.412 1 98.56 94 LEU A O 1
ATOM 716 N N . ALA A 1 95 ? 21.5 11.312 -0.433 1 98.75 95 ALA A N 1
ATOM 717 C CA . ALA A 1 95 ? 20.734 10.102 -0.685 1 98.75 95 ALA A CA 1
ATOM 718 C C . ALA A 1 95 ? 20.578 9.844 -2.182 1 98.75 95 ALA A C 1
ATOM 720 O O . ALA A 1 95 ? 20.797 8.727 -2.656 1 98.75 95 ALA A O 1
ATOM 721 N N . LYS A 1 96 ? 20.234 10.867 -2.912 1 98.56 96 LYS A N 1
ATOM 722 C CA . LYS A 1 96 ? 20.047 10.75 -4.355 1 98.56 96 LYS A CA 1
ATOM 723 C C . LYS A 1 96 ? 21.344 10.32 -5.051 1 98.56 96 LYS A C 1
ATOM 725 O O . LYS A 1 96 ? 21.312 9.492 -5.957 1 98.56 96 LYS A O 1
ATOM 730 N N . LYS A 1 97 ? 22.453 10.844 -4.648 1 98.19 97 LYS A N 1
ATOM 731 C CA . LYS A 1 97 ? 23.75 10.484 -5.211 1 98.19 97 LYS A CA 1
ATOM 732 C C . LYS A 1 97 ? 24.062 9.008 -4.988 1 98.19 97 LYS A C 1
ATOM 734 O O . LYS A 1 97 ? 24.719 8.375 -5.812 1 98.19 97 LYS A O 1
ATOM 739 N N . ALA A 1 98 ? 23.562 8.492 -3.908 1 98.12 98 ALA A N 1
ATOM 740 C CA . ALA A 1 98 ? 23.781 7.094 -3.568 1 98.12 98 ALA A CA 1
ATOM 741 C C . ALA A 1 98 ? 22.766 6.195 -4.266 1 98.12 98 ALA A C 1
ATOM 743 O O . ALA A 1 98 ? 22.734 4.984 -4.023 1 98.12 98 ALA A O 1
ATOM 744 N N . GLY A 1 99 ? 21.875 6.766 -5.086 1 98.12 99 GLY A N 1
ATOM 745 C CA . GLY A 1 99 ? 20.891 5.988 -5.824 1 98.12 99 GLY A CA 1
ATOM 746 C C . GLY A 1 99 ? 19.641 5.672 -5.012 1 98.12 99 GLY A C 1
ATOM 747 O O . GLY A 1 99 ? 18.891 4.754 -5.348 1 98.12 99 GLY A O 1
ATOM 748 N N . VAL A 1 100 ? 19.453 6.383 -3.92 1 98.56 100 VAL A N 1
ATOM 749 C CA . VAL A 1 100 ? 18.344 6.152 -3.008 1 98.56 100 VAL A CA 1
ATOM 750 C C . VAL A 1 100 ? 17.156 7.031 -3.408 1 98.56 100 VAL A C 1
ATOM 752 O O . VAL A 1 100 ? 17.328 8.211 -3.73 1 98.56 100 VAL A O 1
ATOM 755 N N . GLU A 1 101 ? 15.898 6.473 -3.455 1 98.69 101 GLU A N 1
ATOM 756 C CA . GLU A 1 101 ? 14.688 7.254 -3.672 1 98.69 101 GLU A CA 1
ATOM 757 C C . GLU A 1 101 ? 14.297 8.023 -2.416 1 98.69 101 GLU A C 1
ATOM 759 O O . GLU A 1 101 ? 14.43 7.516 -1.301 1 98.69 101 GLU A O 1
ATOM 764 N N . VAL A 1 102 ? 13.812 9.242 -2.607 1 98.94 102 VAL A N 1
ATOM 765 C CA . VAL A 1 102 ? 13.547 10.094 -1.459 1 98.94 102 VAL A CA 1
ATOM 766 C C . VAL A 1 102 ? 12.062 10.453 -1.415 1 98.94 102 VAL A C 1
ATOM 768 O O . VAL A 1 102 ? 11.516 10.984 -2.387 1 98.94 102 VAL A O 1
ATOM 771 N N . ILE A 1 103 ? 11.422 10.164 -0.329 1 98.94 103 ILE A N 1
ATOM 772 C CA . ILE A 1 103 ? 10.055 10.562 -0.024 1 98.94 103 ILE A CA 1
ATOM 773 C C . ILE A 1 103 ? 10.062 11.602 1.096 1 98.94 103 ILE A C 1
ATOM 775 O O . ILE A 1 103 ? 10.461 11.305 2.225 1 98.94 103 ILE A O 1
ATOM 779 N N . SER A 1 104 ? 9.711 12.852 0.717 1 98.94 104 SER A N 1
ATOM 780 C CA . SER A 1 104 ? 9.461 13.828 1.768 1 98.94 104 SER A CA 1
ATOM 781 C C . SER A 1 104 ? 8.148 13.539 2.488 1 98.94 104 SER A C 1
ATOM 783 O O . SER A 1 104 ? 7.098 13.43 1.855 1 98.94 104 SER A O 1
ATOM 785 N N . TYR A 1 105 ? 8.164 13.438 3.785 1 98.88 105 TYR A N 1
ATOM 786 C CA . TYR A 1 105 ? 7.055 12.984 4.613 1 98.88 105 TYR A CA 1
ATOM 787 C C . TYR A 1 105 ? 6.496 14.133 5.449 1 98.88 105 TYR A C 1
ATOM 789 O O . TYR A 1 105 ? 7.211 14.719 6.266 1 98.88 105 TYR A O 1
ATOM 797 N N . ASP A 1 106 ? 5.234 14.453 5.277 1 98.69 106 ASP A N 1
ATOM 798 C CA . ASP A 1 106 ? 4.43 15.461 5.969 1 98.69 106 ASP A CA 1
ATOM 799 C C . ASP A 1 106 ? 4.965 16.859 5.703 1 98.69 106 ASP A C 1
ATOM 801 O O . ASP A 1 106 ? 4.215 17.75 5.301 1 98.69 106 ASP A O 1
ATOM 805 N N . ARG A 1 107 ? 6.262 17.078 5.926 1 98.81 107 ARG A N 1
ATOM 806 C CA . ARG A 1 107 ? 6.941 18.328 5.617 1 98.81 107 ARG A CA 1
ATOM 807 C C . ARG A 1 107 ? 7.734 18.219 4.32 1 98.81 107 ARG A C 1
ATOM 809 O O . ARG A 1 107 ? 8.414 17.219 4.082 1 98.81 107 ARG A O 1
ATOM 816 N N . LEU A 1 108 ? 7.68 19.25 3.486 1 98.69 108 LEU A N 1
ATOM 817 C CA . LEU A 1 108 ? 8.336 19.234 2.186 1 98.69 108 LEU A CA 1
ATOM 818 C C . LEU A 1 108 ? 9.781 19.719 2.297 1 98.69 108 LEU A C 1
ATOM 820 O O . LEU A 1 108 ? 10.031 20.781 2.867 1 98.69 108 LEU A O 1
ATOM 824 N N . VAL A 1 109 ? 10.727 18.906 1.842 1 98.88 109 VAL A N 1
ATOM 825 C CA . VAL A 1 109 ? 12.078 19.406 1.607 1 98.88 109 VAL A CA 1
ATOM 826 C C . VAL A 1 109 ? 12.078 20.375 0.428 1 98.88 109 VAL A C 1
ATOM 828 O O . VAL A 1 109 ? 11.508 20.078 -0.625 1 98.88 109 VAL A O 1
ATOM 831 N N . THR A 1 110 ? 12.742 21.5 0.563 1 98.56 110 THR A N 1
ATOM 832 C CA . THR A 1 110 ? 12.648 22.516 -0.471 1 98.56 110 THR A CA 1
ATOM 833 C C . THR A 1 110 ? 14.016 22.766 -1.116 1 98.56 110 THR A C 1
ATOM 835 O O . THR A 1 110 ? 15.031 22.297 -0.614 1 98.56 110 THR A O 1
ATOM 838 N N . ASN A 1 111 ? 13.984 23.359 -2.293 1 98.38 111 ASN A N 1
ATOM 839 C CA . ASN A 1 111 ? 15.133 23.891 -3.018 1 98.38 111 ASN A CA 1
ATOM 840 C C . ASN A 1 111 ? 16.109 22.781 -3.42 1 98.38 111 ASN A C 1
ATOM 842 O O . ASN A 1 111 ? 17.312 22.922 -3.215 1 98.38 111 ASN A O 1
ATOM 846 N N . THR A 1 112 ? 15.617 21.672 -3.93 1 98.81 112 THR A N 1
ATOM 847 C CA . THR A 1 112 ? 16.422 20.578 -4.449 1 98.81 112 THR A CA 1
ATOM 848 C C . THR A 1 112 ? 15.625 19.75 -5.461 1 98.81 112 THR A C 1
ATOM 850 O O . THR A 1 112 ? 14.391 19.703 -5.398 1 98.81 112 THR A O 1
ATOM 853 N N . ASN A 1 113 ? 16.281 19.109 -6.391 1 98.62 113 ASN A N 1
ATOM 854 C CA . ASN A 1 113 ? 15.664 18.203 -7.355 1 98.62 113 ASN A CA 1
ATOM 855 C C . ASN A 1 113 ? 15.648 16.766 -6.844 1 98.62 113 ASN A C 1
ATOM 857 O O . ASN A 1 113 ? 15.18 15.867 -7.539 1 98.62 113 ASN A O 1
ATOM 861 N N . SER A 1 114 ? 16 16.578 -5.578 1 98.81 114 SER A N 1
ATOM 862 C CA . SER A 1 114 ? 16.328 15.234 -5.117 1 98.81 114 SER A CA 1
ATOM 863 C C . SER A 1 114 ? 15.141 14.57 -4.43 1 98.81 114 SER A C 1
ATOM 865 O O . SER A 1 114 ? 15.234 13.438 -3.967 1 98.81 114 SER A O 1
ATOM 867 N N . VAL A 1 115 ? 13.992 15.234 -4.352 1 98.88 115 VAL A N 1
ATOM 868 C CA . VAL A 1 115 ? 12.805 14.648 -3.744 1 98.88 115 VAL A CA 1
ATOM 869 C C . VAL A 1 115 ? 11.953 13.969 -4.816 1 98.88 115 VAL A C 1
ATOM 871 O O . VAL A 1 115 ? 11.555 14.602 -5.793 1 98.88 115 VAL A O 1
ATOM 874 N N . ASP A 1 116 ? 11.648 12.719 -4.637 1 98.81 116 ASP A N 1
ATOM 875 C CA . ASP A 1 116 ? 10.922 11.977 -5.656 1 98.81 116 ASP A CA 1
ATOM 876 C C . ASP A 1 116 ? 9.414 12.078 -5.445 1 98.81 116 ASP A C 1
ATOM 878 O O . ASP A 1 116 ? 8.648 12.219 -6.406 1 98.81 116 ASP A O 1
ATOM 882 N N . TYR A 1 117 ? 9 11.961 -4.238 1 98.88 117 TYR A N 1
ATOM 883 C CA . TYR A 1 117 ? 7.59 12.055 -3.889 1 98.88 117 TYR A CA 1
ATOM 884 C C . TYR A 1 117 ? 7.398 12.797 -2.574 1 98.88 117 TYR A C 1
ATOM 886 O O . TYR A 1 117 ? 8.328 12.891 -1.764 1 98.88 117 TYR A O 1
ATOM 894 N N . TYR A 1 118 ? 6.25 13.398 -2.436 1 98.88 118 TYR A N 1
ATOM 895 C CA . TYR A 1 118 ? 5.809 14.086 -1.227 1 98.88 118 TYR A CA 1
ATOM 896 C C . TYR A 1 118 ? 4.508 13.484 -0.705 1 98.88 118 TYR A C 1
ATOM 898 O O . TYR A 1 118 ? 3.535 13.344 -1.451 1 98.88 118 TYR A O 1
ATOM 906 N N . VAL A 1 119 ? 4.527 12.93 0.506 1 98.69 119 VAL A N 1
ATOM 907 C CA . VAL A 1 119 ? 3.334 12.398 1.162 1 98.69 119 VAL A CA 1
ATOM 908 C C . VAL A 1 119 ? 2.914 13.328 2.299 1 98.69 119 VAL A C 1
ATOM 910 O O . VAL A 1 119 ? 3.691 13.578 3.225 1 98.69 119 VAL A O 1
ATOM 913 N N . THR A 1 120 ? 1.713 13.844 2.229 1 98.44 120 THR A N 1
ATOM 914 C CA . THR A 1 120 ? 1.331 14.891 3.168 1 98.44 120 THR A CA 1
ATOM 915 C C . THR A 1 120 ? -0.186 14.969 3.311 1 98.44 120 THR A C 1
ATOM 917 O O . THR A 1 120 ? -0.901 14.07 2.85 1 98.44 120 THR A O 1
ATOM 920 N N . PHE A 1 121 ? -0.664 15.906 4.113 1 97.62 121 PHE A N 1
ATOM 921 C CA . PHE A 1 121 ? -2.053 16.344 4.176 1 97.62 121 PHE A CA 1
ATOM 922 C C . PHE A 1 121 ? -2.23 17.672 3.439 1 97.62 121 PHE A C 1
ATOM 924 O O . PHE A 1 121 ? -1.256 18.266 2.986 1 97.62 121 PHE A O 1
ATOM 931 N N . ASP A 1 122 ? -3.486 18.094 3.246 1 96.31 122 ASP A N 1
ATOM 932 C CA . ASP A 1 122 ? -3.752 19.406 2.684 1 96.31 122 ASP A CA 1
ATOM 933 C C . ASP A 1 122 ? -3.5 20.5 3.715 1 96.31 122 ASP A C 1
ATOM 935 O O . ASP A 1 122 ? -4.438 21 4.348 1 96.31 122 ASP A O 1
ATOM 939 N N . SER A 1 123 ? -2.258 20.953 3.721 1 97.44 123 SER A N 1
ATOM 940 C CA . SER A 1 123 ? -1.814 21.875 4.762 1 97.44 123 SER A CA 1
ATOM 941 C C . SER A 1 123 ? -2.484 23.234 4.617 1 97.44 123 SER A C 1
ATOM 943 O O . SER A 1 123 ? -2.746 23.906 5.613 1 97.44 123 SER A O 1
ATOM 945 N N . VAL A 1 124 ? -2.76 23.672 3.418 1 97.81 124 VAL A N 1
ATOM 946 C CA . VAL A 1 124 ? -3.475 24.922 3.227 1 97.81 124 VAL A CA 1
ATOM 947 C C . VAL A 1 124 ? -4.895 24.797 3.779 1 97.81 124 VAL A C 1
ATOM 949 O O . VAL A 1 124 ? -5.379 25.703 4.461 1 97.81 124 VAL A O 1
ATOM 952 N N . GLU A 1 125 ? -5.527 23.656 3.543 1 98.38 125 GLU A N 1
ATOM 953 C CA . GLU A 1 125 ? -6.875 23.438 4.062 1 98.38 125 GLU A CA 1
ATOM 954 C C . GLU A 1 125 ? -6.875 23.375 5.586 1 98.38 125 GLU A C 1
ATOM 956 O O . GLU A 1 125 ? -7.844 23.781 6.227 1 98.38 125 GLU A O 1
ATOM 961 N N . VAL A 1 126 ? -5.816 22.859 6.152 1 98.69 126 VAL A N 1
ATOM 962 C CA . VAL A 1 126 ? -5.695 22.891 7.605 1 98.69 126 VAL A CA 1
ATOM 963 C C . VAL A 1 126 ? -5.828 24.312 8.109 1 98.69 126 VAL A C 1
ATOM 965 O O . VAL A 1 126 ? -6.621 24.594 9.016 1 98.69 126 VAL A O 1
ATOM 968 N N . GLY A 1 127 ? -5.062 25.234 7.496 1 98.81 127 GLY A N 1
ATOM 969 C CA . GLY A 1 127 ? -5.145 26.641 7.859 1 98.81 127 GLY A CA 1
ATOM 970 C C . GLY A 1 127 ? -6.52 27.234 7.633 1 98.81 127 GLY A C 1
ATOM 971 O O . GLY A 1 127 ? -7.027 27.984 8.469 1 98.81 127 GLY A O 1
ATOM 972 N N . ARG A 1 128 ? -7.105 26.891 6.477 1 98.88 128 ARG A N 1
ATOM 973 C CA . ARG A 1 128 ? -8.445 27.391 6.176 1 98.88 128 ARG A CA 1
ATOM 974 C C . ARG A 1 128 ? -9.445 26.953 7.238 1 98.88 128 ARG A C 1
ATOM 976 O O . ARG A 1 128 ? -10.289 27.734 7.668 1 98.88 128 ARG A O 1
ATOM 983 N N . ALA A 1 129 ? -9.328 25.672 7.656 1 98.88 129 ALA A N 1
ATOM 984 C CA . ALA A 1 129 ? -10.234 25.125 8.664 1 98.88 129 ALA A CA 1
ATOM 985 C C . ALA A 1 129 ? -10.102 25.875 9.984 1 98.88 129 ALA A C 1
ATOM 987 O O . ALA A 1 129 ? -11.102 26.172 10.641 1 98.88 129 ALA A O 1
ATOM 988 N N . GLN A 1 130 ? -8.891 26.172 10.344 1 98.94 130 GLN A N 1
ATOM 989 C CA . GLN A 1 130 ? -8.648 26.938 11.562 1 98.94 130 GLN A CA 1
ATOM 990 C C . GLN A 1 130 ? -9.25 28.344 11.453 1 98.94 130 GLN A C 1
ATOM 992 O O . GLN A 1 130 ? -9.938 28.797 12.367 1 98.94 130 GLN A O 1
ATOM 997 N N . GLY A 1 131 ? -9 29 10.359 1 98.94 131 GLY A N 1
ATOM 998 C CA . GLY A 1 131 ? -9.555 30.328 10.133 1 98.94 131 GLY A CA 1
ATOM 999 C C . GLY A 1 131 ? -11.07 30.344 10.117 1 98.94 131 GLY A C 1
ATOM 1000 O O . GLY A 1 131 ? -11.695 31.188 10.758 1 98.94 131 GLY A O 1
ATOM 1001 N N . ARG A 1 132 ? -11.656 29.359 9.406 1 98.88 132 ARG A N 1
ATOM 1002 C CA . ARG A 1 132 ? -13.109 29.281 9.297 1 98.88 132 ARG A CA 1
ATOM 1003 C C . ARG A 1 132 ? -13.75 29.094 10.672 1 98.88 132 ARG A C 1
ATOM 1005 O O . ARG A 1 132 ? -14.797 29.672 10.961 1 98.88 132 ARG A O 1
ATOM 1012 N N . PHE A 1 133 ? -13.133 28.312 11.531 1 98.94 133 PHE A N 1
ATOM 1013 C CA . PHE A 1 133 ? -13.672 28.094 12.867 1 98.94 133 PHE A CA 1
ATOM 1014 C C . PHE A 1 133 ? -13.75 29.406 13.641 1 98.94 133 PHE A C 1
ATOM 1016 O O . PHE A 1 133 ? -14.773 29.688 14.273 1 98.94 133 PHE A O 1
ATOM 1023 N N . LEU A 1 134 ? -12.68 30.172 13.562 1 98.94 134 LEU A N 1
ATOM 1024 C CA . LEU A 1 134 ? -12.664 31.453 14.281 1 98.94 134 LEU A CA 1
ATOM 1025 C C . LEU A 1 134 ? -13.719 32.406 13.727 1 98.94 134 LEU A C 1
ATOM 1027 O O . LEU A 1 134 ? -14.453 33.031 14.492 1 98.94 134 LEU A O 1
ATOM 1031 N N . VAL A 1 135 ? -13.836 32.469 12.422 1 98.88 135 VAL A N 1
ATOM 1032 C CA . VAL A 1 135 ? -14.797 33.344 11.781 1 98.88 135 VAL A CA 1
ATOM 1033 C C . VAL A 1 135 ? -16.219 32.969 12.188 1 98.88 135 VAL A C 1
ATOM 1035 O O . VAL A 1 135 ? -17.047 33.812 12.516 1 98.88 135 VAL A O 1
ATOM 1038 N N . ASP A 1 136 ? -16.484 31.688 12.211 1 98.69 136 ASP A N 1
ATOM 1039 C CA . ASP A 1 136 ? -17.812 31.172 12.492 1 98.69 136 ASP A CA 1
ATOM 1040 C C . ASP A 1 136 ? -18.25 31.516 13.914 1 98.69 136 ASP A C 1
ATOM 1042 O O . ASP A 1 136 ? -19.438 31.547 14.219 1 98.69 136 ASP A O 1
ATOM 1046 N N . HIS A 1 137 ? -17.312 31.781 14.789 1 98.5 137 HIS A N 1
ATOM 1047 C CA . HIS A 1 137 ? -17.656 32 16.188 1 98.5 137 HIS A CA 1
ATOM 1048 C C . HIS A 1 137 ? -17.562 33.5 16.547 1 98.5 137 HIS A C 1
ATOM 1050 O O . HIS A 1 137 ? -17.812 33.875 17.688 1 98.5 137 HIS A O 1
ATOM 1056 N N . ALA A 1 138 ? -17.094 34.281 15.594 1 98.31 138 ALA A N 1
ATOM 1057 C CA . ALA A 1 138 ? -17 35.719 15.828 1 98.31 138 ALA A CA 1
ATOM 1058 C C . ALA A 1 138 ? -18.328 36.406 15.578 1 98.31 138 ALA A C 1
ATOM 1060 O O . ALA A 1 138 ? -19.094 35.969 14.703 1 98.31 138 ALA A O 1
ATOM 1061 N N . SER A 1 139 ? -18.625 37.344 16.422 1 95.75 139 SER A N 1
ATOM 1062 C CA . SER A 1 139 ? -19.797 38.188 16.25 1 95.75 139 SER A CA 1
ATOM 1063 C C . SER A 1 139 ? -19.422 39.656 16.422 1 95.75 139 SER A C 1
ATOM 1065 O O . SER A 1 139 ? -18.516 40 17.188 1 95.75 139 SER A O 1
ATOM 1067 N N . GLY A 1 140 ? -20.109 40.5 15.68 1 96.56 140 GLY A N 1
ATOM 1068 C CA . GLY A 1 140 ? -19.859 41.938 15.797 1 96.56 140 GLY A CA 1
ATOM 1069 C C . GLY A 1 140 ? -18.516 42.344 15.211 1 96.56 140 GLY A C 1
ATOM 1070 O O . GLY A 1 140 ? -18.078 41.781 14.203 1 96.56 140 GLY A O 1
ATOM 1071 N N . LYS A 1 141 ? -17.969 43.469 15.766 1 97.81 141 LYS A N 1
ATOM 1072 C CA . LYS A 1 141 ? -16.734 44.062 15.258 1 97.81 141 LYS A CA 1
ATOM 1073 C C . LYS A 1 141 ? -15.68 44.156 16.359 1 97.81 141 LYS A C 1
ATOM 1075 O O . LYS A 1 141 ? -15.977 43.938 17.531 1 97.81 141 LYS A O 1
ATOM 1080 N N . ASN A 1 142 ? -14.469 44.312 15.922 1 97.88 142 ASN A N 1
ATOM 1081 C CA . ASN A 1 142 ? -13.328 44.656 16.766 1 97.88 142 ASN A CA 1
ATOM 1082 C C . ASN A 1 142 ? -12.984 43.5 17.719 1 97.88 142 ASN A C 1
ATOM 1084 O O . ASN A 1 142 ? -12.578 43.75 18.859 1 97.88 142 ASN A O 1
ATOM 1088 N N . ASN A 1 143 ? -13.266 42.219 17.312 1 98.44 143 ASN A N 1
ATOM 1089 C CA . ASN A 1 143 ? -12.859 41.062 18.094 1 98.44 143 ASN A CA 1
ATOM 1090 C C . ASN A 1 143 ? -11.336 40.938 18.172 1 98.44 143 ASN A C 1
ATOM 1092 O O . ASN A 1 143 ? -10.664 40.906 17.141 1 98.44 143 ASN A O 1
ATOM 1096 N N . PRO A 1 144 ? -10.789 40.906 19.406 1 98.81 144 PRO A N 1
ATOM 1097 C CA . PRO A 1 144 ? -9.336 40.75 19.5 1 98.81 144 PRO A CA 1
ATOM 1098 C C . PRO A 1 144 ? -8.859 39.406 18.938 1 98.81 144 PRO A C 1
ATOM 1100 O O . PRO A 1 144 ? -9.344 38.344 19.359 1 98.81 144 PRO A O 1
ATOM 1103 N N . LEU A 1 145 ? -7.949 39.5 17.969 1 98.94 145 LEU A N 1
ATOM 1104 C CA . LEU A 1 145 ? -7.383 38.344 17.312 1 98.94 145 LEU A CA 1
ATOM 1105 C C . LEU A 1 145 ? -5.891 38.219 17.594 1 98.94 145 LEU A C 1
ATOM 1107 O O . LEU A 1 145 ? -5.125 39.156 17.328 1 98.94 145 LEU A O 1
ATOM 1111 N N . TYR A 1 146 ? -5.512 37.125 18.234 1 98.94 146 TYR A N 1
ATOM 1112 C CA . TYR A 1 146 ? -4.113 36.781 18.453 1 98.94 146 TYR A CA 1
ATOM 1113 C C . TYR A 1 146 ? -3.652 35.688 17.469 1 98.94 146 TYR A C 1
ATOM 1115 O O . TYR A 1 146 ? -4.305 34.656 17.328 1 98.94 146 TYR A O 1
ATOM 1123 N N . LEU A 1 147 ? -2.535 36 16.766 1 98.94 147 LEU A N 1
ATOM 1124 C CA . LEU A 1 147 ? -1.992 35.094 15.742 1 98.94 147 LEU A CA 1
ATOM 1125 C C . LEU A 1 147 ? -0.729 34.406 16.25 1 98.94 147 LEU A C 1
ATOM 1127 O O . LEU A 1 147 ? 0.159 35.062 16.797 1 98.94 147 LEU A O 1
ATOM 1131 N N . TYR A 1 148 ? -0.685 33.094 16.141 1 98.94 148 TYR A N 1
ATOM 1132 C CA . TYR A 1 148 ? 0.527 32.312 16.344 1 98.94 148 TYR A CA 1
ATOM 1133 C C . TYR A 1 148 ? 0.783 31.375 15.164 1 98.94 148 TYR A C 1
ATOM 1135 O O . TYR A 1 148 ? -0.152 30.969 14.461 1 98.94 148 TYR A O 1
ATOM 1143 N N . ALA A 1 149 ? 2.037 31.047 14.93 1 98.81 149 ALA A N 1
ATOM 1144 C CA . ALA A 1 149 ? 2.441 30.219 13.797 1 98.81 149 ALA A CA 1
ATOM 1145 C C . ALA A 1 149 ? 3.51 29.203 14.211 1 98.81 149 ALA A C 1
ATOM 1147 O O . ALA A 1 149 ? 4.012 29.25 15.336 1 98.81 149 ALA A O 1
ATOM 1148 N N . GLY A 1 150 ? 3.766 28.219 13.312 1 98.38 150 GLY A N 1
ATOM 1149 C CA . GLY A 1 150 ? 4.82 27.25 13.539 1 98.38 150 GLY A CA 1
ATOM 1150 C C . GLY A 1 150 ? 6.203 27.781 13.211 1 98.38 150 GLY A C 1
ATOM 1151 O O . GLY A 1 150 ? 6.414 29 13.18 1 98.38 150 GLY A O 1
ATOM 1152 N N . ALA A 1 151 ? 7.121 26.875 13.086 1 98.12 151 ALA A N 1
ATOM 1153 C CA . ALA A 1 151 ? 8.531 27.234 12.914 1 98.12 151 ALA A CA 1
ATOM 1154 C C . ALA A 1 151 ? 8.805 27.734 11.5 1 98.12 151 ALA A C 1
ATOM 1156 O O . ALA A 1 151 ? 8.281 27.188 10.531 1 98.12 151 ALA A O 1
ATOM 1157 N N . LEU A 1 152 ? 9.656 28.734 11.398 1 97.62 152 LEU A N 1
ATOM 1158 C CA . LEU A 1 152 ? 10.07 29.281 10.109 1 97.62 152 LEU A CA 1
ATOM 1159 C C . LEU A 1 152 ? 10.797 28.234 9.273 1 97.62 152 LEU A C 1
ATOM 1161 O O . LEU A 1 152 ? 10.789 28.297 8.047 1 97.62 152 LEU A O 1
ATOM 1165 N N . SER A 1 153 ? 11.375 27.25 9.93 1 97.31 153 SER A N 1
ATOM 1166 C CA . SER A 1 153 ? 12.164 26.234 9.25 1 97.31 153 SER A CA 1
ATOM 1167 C C . SER A 1 153 ? 11.266 25.188 8.602 1 97.31 153 SER A C 1
ATOM 1169 O O . SER A 1 153 ? 11.734 24.375 7.801 1 97.31 153 SER A O 1
ATOM 1171 N N . ASP A 1 154 ? 10.016 25.172 8.898 1 97.94 154 ASP A N 1
ATOM 1172 C CA . ASP A 1 154 ? 9.031 24.188 8.43 1 97.94 154 ASP A CA 1
ATOM 1173 C C . ASP A 1 154 ? 8.148 24.797 7.34 1 97.94 154 ASP A C 1
ATOM 1175 O O . ASP A 1 154 ? 7.332 25.672 7.613 1 97.94 154 ASP A O 1
ATOM 1179 N N . ASN A 1 155 ? 8.273 24.25 6.168 1 97.5 155 ASN A N 1
ATOM 1180 C CA . ASN A 1 155 ? 7.453 24.75 5.066 1 97.5 155 ASN A CA 1
ATOM 1181 C C . ASN A 1 155 ? 5.965 24.703 5.406 1 97.5 155 ASN A C 1
ATOM 1183 O O . ASN A 1 155 ? 5.184 25.531 4.926 1 97.5 155 ASN A O 1
ATOM 1187 N N . ASN A 1 156 ? 5.527 23.75 6.238 1 98.25 156 ASN A N 1
ATOM 1188 C CA . ASN A 1 156 ? 4.121 23.625 6.602 1 98.25 156 ASN A CA 1
ATOM 1189 C C . ASN A 1 156 ? 3.623 24.859 7.363 1 98.25 156 ASN A C 1
ATOM 1191 O O . ASN A 1 156 ? 2.455 25.234 7.25 1 98.25 156 ASN A O 1
ATOM 1195 N N . ALA A 1 157 ? 4.488 25.5 8.133 1 98.56 157 ALA A N 1
ATOM 1196 C CA . ALA A 1 157 ? 4.09 26.703 8.852 1 98.56 157 ALA A CA 1
ATOM 1197 C C . ALA A 1 157 ? 3.592 27.781 7.887 1 98.56 157 ALA A C 1
ATOM 1199 O O . ALA A 1 157 ? 2.639 28.5 8.188 1 98.56 157 ALA A O 1
ATOM 1200 N N . PHE A 1 158 ? 4.23 27.859 6.73 1 98.31 158 PHE A N 1
ATOM 1201 C CA . PHE A 1 158 ? 3.834 28.828 5.711 1 98.31 158 PHE A CA 1
ATOM 1202 C C . PHE A 1 158 ? 2.492 28.438 5.098 1 98.31 158 PHE A C 1
ATOM 1204 O O . PHE A 1 158 ? 1.625 29.297 4.906 1 98.31 158 PHE A O 1
ATOM 1211 N N . LEU A 1 159 ? 2.332 27.141 4.832 1 98.12 159 LEU A N 1
ATOM 1212 C CA . LEU A 1 159 ? 1.105 26.672 4.195 1 98.12 159 LEU A CA 1
ATOM 1213 C C . LEU A 1 159 ? -0.086 26.828 5.137 1 98.12 159 LEU A C 1
ATOM 1215 O O . LEU A 1 159 ? -1.159 27.266 4.723 1 98.12 159 LEU A O 1
ATOM 1219 N N . PHE A 1 160 ? 0.087 26.453 6.402 1 98.75 160 PHE A N 1
ATOM 1220 C CA . PHE A 1 160 ? -0.966 26.641 7.391 1 98.75 160 PHE A CA 1
ATOM 1221 C C . PHE A 1 160 ? -1.366 28.109 7.477 1 98.75 160 PHE A C 1
ATOM 1223 O O . PHE A 1 160 ? -2.555 28.438 7.445 1 98.75 160 PHE A O 1
ATOM 1230 N N . PHE A 1 161 ? -0.356 28.969 7.613 1 98.81 161 PHE A N 1
ATOM 1231 C CA . PHE A 1 161 ? -0.652 30.391 7.773 1 98.81 161 PHE A CA 1
ATOM 1232 C C . PHE A 1 161 ? -1.327 30.953 6.527 1 98.81 161 PHE A C 1
ATOM 1234 O O . PHE A 1 161 ? -2.236 31.781 6.621 1 98.81 161 PHE A O 1
ATOM 1241 N N . GLN A 1 162 ? -0.869 30.516 5.363 1 98.56 162 GLN A N 1
ATOM 1242 C CA . GLN A 1 162 ? -1.5 30.922 4.113 1 98.56 162 GLN A CA 1
ATOM 1243 C C . GLN A 1 162 ? -2.994 30.625 4.125 1 98.56 162 GLN A C 1
ATOM 1245 O O . GLN A 1 162 ? -3.814 31.484 3.809 1 98.56 162 GLN A O 1
ATOM 1250 N N . GLY A 1 163 ? -3.34 29.422 4.48 1 98.75 163 GLY A N 1
ATOM 1251 C CA . GLY A 1 163 ? -4.742 29.047 4.535 1 98.75 163 GLY A CA 1
ATOM 1252 C C . GLY A 1 163 ? -5.543 29.844 5.535 1 98.75 163 GLY A C 1
ATOM 1253 O O . GLY A 1 163 ? -6.641 30.328 5.227 1 98.75 163 GLY A O 1
ATOM 1254 N N . ALA A 1 164 ? -4.992 30.016 6.703 1 98.94 164 ALA A N 1
ATOM 1255 C CA . ALA A 1 164 ? -5.668 30.797 7.73 1 98.94 164 ALA A CA 1
ATOM 1256 C C . ALA A 1 164 ? -5.871 32.25 7.277 1 98.94 164 ALA A C 1
ATOM 1258 O O . ALA A 1 164 ? -6.957 32.812 7.449 1 98.94 164 ALA A O 1
ATOM 1259 N N . TRP A 1 165 ? -4.824 32.844 6.68 1 98.88 165 TRP A N 1
ATOM 1260 C CA . TRP A 1 165 ? -4.863 34.219 6.227 1 98.88 165 TRP A CA 1
ATOM 1261 C C . TRP A 1 165 ? -5.918 34.406 5.137 1 98.88 165 TRP A C 1
ATOM 1263 O O . TRP A 1 165 ? -6.633 35.406 5.125 1 98.88 165 TRP A O 1
ATOM 1273 N N . GLU A 1 166 ? -6.004 33.438 4.273 1 98.75 166 GLU A N 1
ATOM 1274 C CA . GLU A 1 166 ? -7 33.5 3.211 1 98.75 166 GLU A CA 1
ATOM 1275 C C . GLU A 1 166 ? -8.398 33.688 3.781 1 98.75 166 GLU A C 1
ATOM 1277 O O . GLU A 1 166 ? -9.219 34.406 3.193 1 98.75 166 GLU A O 1
ATOM 1282 N N . VAL A 1 167 ? -8.656 33.094 4.902 1 98.88 167 VAL A N 1
ATOM 1283 C CA . VAL A 1 167 ? -9.992 33.094 5.492 1 98.88 167 VAL A CA 1
ATOM 1284 C C . VAL A 1 167 ? -10.117 34.312 6.434 1 98.88 167 VAL A C 1
ATOM 1286 O O . VAL A 1 167 ? -11.148 34.969 6.453 1 98.88 167 VAL A O 1
ATOM 1289 N N . LEU A 1 168 ? -9.078 34.625 7.164 1 98.88 168 LEU A N 1
ATOM 1290 C CA . LEU A 1 168 ? -9.141 35.625 8.227 1 98.88 168 LEU A CA 1
ATOM 1291 C C . LEU A 1 168 ? -8.984 37.031 7.668 1 98.88 168 LEU A C 1
ATOM 1293 O O . LEU A 1 168 ? -9.586 38 8.18 1 98.88 168 LEU A O 1
ATOM 1297 N N . GLN A 1 169 ? -8.133 37.219 6.586 1 98.75 169 GLN A N 1
ATOM 1298 C CA . GLN A 1 169 ? -7.75 38.531 6.113 1 98.75 169 GLN A CA 1
ATOM 1299 C C . GLN A 1 169 ? -8.977 39.344 5.723 1 98.75 169 GLN A C 1
ATOM 1301 O O . GLN A 1 169 ? -9.094 40.531 6.098 1 98.75 169 GLN A O 1
ATOM 1306 N N . PRO A 1 170 ? -9.969 38.812 4.969 1 98.69 170 PRO A N 1
ATOM 1307 C CA . PRO A 1 170 ? -11.156 39.625 4.648 1 98.69 170 PRO A CA 1
ATOM 1308 C C . PRO A 1 170 ? -11.906 40.094 5.895 1 98.69 170 PRO A C 1
ATOM 1310 O O . PRO A 1 170 ? -12.492 41.188 5.898 1 98.69 170 PRO A O 1
ATOM 1313 N N . LYS A 1 171 ? -11.891 39.312 6.992 1 98.81 171 LYS A N 1
ATOM 1314 C CA . LYS A 1 171 ? -12.578 39.656 8.234 1 98.81 171 LYS A CA 1
ATOM 1315 C C . LYS A 1 171 ? -11.758 40.625 9.086 1 98.81 171 LYS A C 1
ATOM 1317 O O . LYS A 1 171 ? -12.312 41.344 9.914 1 98.81 171 LYS A O 1
ATOM 1322 N N . ILE A 1 172 ? -10.477 40.594 8.852 1 98.81 172 ILE A N 1
ATOM 1323 C CA . ILE A 1 172 ? -9.625 41.594 9.453 1 98.81 172 ILE A CA 1
ATOM 1324 C C . ILE A 1 172 ? -9.844 42.938 8.742 1 98.81 172 ILE A C 1
ATOM 1326 O O . ILE A 1 172 ? -10.023 43.969 9.398 1 98.81 172 ILE A O 1
ATOM 1330 N N . ALA A 1 173 ? -9.938 42.906 7.461 1 98.31 173 ALA A N 1
ATOM 1331 C CA . ALA A 1 173 ? -10.094 44.094 6.645 1 98.31 173 ALA A CA 1
ATOM 1332 C C . ALA A 1 173 ? -11.445 44.75 6.906 1 98.31 173 ALA A C 1
ATOM 1334 O O . ALA A 1 173 ? -11.555 46 6.875 1 98.31 173 ALA A O 1
ATOM 1335 N N . ASP A 1 174 ? -12.461 43.969 7.199 1 98.06 174 ASP A N 1
ATOM 1336 C CA . ASP A 1 174 ? -13.781 44.562 7.359 1 98.06 174 ASP A CA 1
ATOM 1337 C C . ASP A 1 174 ? -14.047 44.969 8.812 1 98.06 174 ASP A C 1
ATOM 1339 O O . ASP A 1 174 ? -15.148 45.406 9.156 1 98.06 174 ASP A O 1
ATOM 1343 N N . GLY A 1 175 ? -13.078 44.688 9.672 1 98.25 175 GLY A N 1
ATOM 1344 C CA . GLY A 1 175 ? -13.141 45.156 11.039 1 98.25 175 GLY A CA 1
ATOM 1345 C C . GLY A 1 175 ? -13.727 44.156 12.008 1 98.25 175 GLY A C 1
ATOM 1346 O O . GLY A 1 175 ? -13.812 44.406 13.211 1 98.25 175 GLY A O 1
ATOM 1347 N N . THR A 1 176 ? -14.078 43 11.523 1 98.69 176 THR A N 1
ATOM 1348 C CA . THR A 1 176 ? -14.586 41.938 12.398 1 98.69 176 THR A CA 1
ATOM 1349 C C . THR A 1 176 ? -13.531 41.562 13.43 1 98.69 176 THR A C 1
ATOM 1351 O O . THR A 1 176 ? -13.836 41.406 14.617 1 98.69 176 THR A O 1
ATOM 1354 N N . PHE A 1 177 ? -12.32 41.375 12.914 1 98.81 177 PHE A N 1
ATOM 1355 C CA . PHE A 1 177 ? -11.203 41.031 13.789 1 98.81 177 PHE A CA 1
ATOM 1356 C C . PHE A 1 177 ? -10.203 42.188 13.852 1 98.81 177 PHE A C 1
ATOM 1358 O O . PHE A 1 177 ? -10 42.906 12.859 1 98.81 177 PHE A O 1
ATOM 1365 N N . ARG A 1 178 ? -9.609 42.344 14.969 1 98.62 178 ARG A N 1
ATOM 1366 C CA . ARG A 1 178 ? -8.484 43.25 15.172 1 98.62 178 ARG A CA 1
ATOM 1367 C C . ARG A 1 178 ? -7.254 42.5 15.656 1 98.62 178 ARG A C 1
ATOM 1369 O O . ARG A 1 178 ? -7.277 41.875 16.719 1 98.62 178 ARG A O 1
ATOM 1376 N N . ILE A 1 179 ? -6.184 42.562 14.883 1 98.88 179 ILE A N 1
ATOM 1377 C CA . ILE A 1 179 ? -4.953 41.875 15.242 1 98.88 179 ILE A CA 1
ATOM 1378 C C . ILE A 1 179 ? -4.285 42.594 16.422 1 98.88 179 ILE A C 1
ATOM 1380 O O . ILE A 1 179 ? -4.078 43.812 16.375 1 98.88 179 ILE A O 1
ATOM 1384 N N . ILE A 1 180 ? -3.918 41.781 17.391 1 98.81 180 ILE A N 1
ATOM 1385 C CA . ILE A 1 180 ? -3.42 42.406 18.609 1 98.81 180 ILE A CA 1
ATOM 1386 C C . ILE A 1 180 ? -1.901 42.25 18.672 1 98.81 180 ILE A C 1
ATOM 1388 O O . ILE A 1 180 ? -1.201 43.188 19.078 1 98.81 180 ILE A O 1
ATOM 1392 N N . ASN A 1 181 ? -1.369 41.156 18.203 1 98.75 181 ASN A N 1
ATOM 1393 C CA . ASN A 1 181 ? -0.031 40.812 18.672 1 98.75 181 ASN A CA 1
ATOM 1394 C C . ASN A 1 181 ? 0.974 40.781 17.516 1 98.75 181 ASN A C 1
ATOM 1396 O O . ASN A 1 181 ? 2.053 40.188 17.656 1 98.75 181 ASN A O 1
ATOM 1400 N N . SER A 1 182 ? 0.708 41.344 16.391 1 98.75 182 SER A N 1
ATOM 1401 C CA . SER A 1 182 ? 1.649 41.344 15.273 1 98.75 182 SER A CA 1
ATOM 1402 C C . SER A 1 182 ? 1.518 42.625 14.438 1 98.75 182 SER A C 1
ATOM 1404 O O . SER A 1 182 ? 0.59 42.75 13.641 1 98.75 182 SER A O 1
ATOM 1406 N N . THR A 1 183 ? 2.512 43.469 14.578 1 98.38 183 THR A N 1
ATOM 1407 C CA . THR A 1 183 ? 2.539 44.688 13.773 1 98.38 183 THR A CA 1
ATOM 1408 C C . THR A 1 183 ? 2.779 44.375 12.305 1 98.38 183 THR A C 1
ATOM 1410 O O . THR A 1 183 ? 2.273 45.062 11.414 1 98.38 183 THR A O 1
ATOM 1413 N N . GLU A 1 184 ? 3.521 43.312 12.023 1 98.56 184 GLU A N 1
ATOM 1414 C CA . GLU A 1 184 ? 3.768 42.875 10.656 1 98.56 184 GLU A CA 1
ATOM 1415 C C . GLU A 1 184 ? 2.471 42.469 9.961 1 98.56 184 GLU A C 1
ATOM 1417 O O . GLU A 1 184 ? 2.229 42.844 8.812 1 98.56 184 GLU A O 1
ATOM 1422 N N . ALA A 1 185 ? 1.669 41.75 10.672 1 98.75 185 ALA A N 1
ATOM 1423 C CA . ALA A 1 185 ? 0.39 41.344 10.109 1 98.75 185 ALA A CA 1
ATOM 1424 C C . ALA A 1 185 ? -0.569 42.5 9.977 1 98.75 185 ALA A C 1
ATOM 1426 O O . ALA A 1 185 ? -1.307 42.625 8.992 1 98.75 185 ALA A O 1
ATOM 1427 N N . GLN A 1 186 ? -0.573 43.406 10.984 1 98.25 186 GLN A N 1
ATOM 1428 C CA . GLN A 1 186 ? -1.431 44.562 10.945 1 98.25 186 GLN A CA 1
ATOM 1429 C C . GLN A 1 186 ? -1.124 45.438 9.719 1 98.25 186 GLN A C 1
ATOM 1431 O O . GLN A 1 186 ? -2.037 45.969 9.086 1 98.25 186 GLN A O 1
ATOM 1436 N N . ASN A 1 187 ? 0.161 45.5 9.414 1 98.19 187 ASN A N 1
ATOM 1437 C CA . ASN A 1 187 ? 0.597 46.312 8.281 1 98.19 187 ASN A CA 1
ATOM 1438 C C . ASN A 1 187 ? 0.1 45.75 6.957 1 98.19 187 ASN A C 1
ATOM 1440 O O . ASN A 1 187 ? 0.033 46.469 5.957 1 98.19 187 ASN A O 1
ATOM 1444 N N . LEU A 1 188 ? -0.262 44.5 6.996 1 98.38 188 LEU A N 1
ATOM 1445 C CA . LEU A 1 188 ? -0.673 43.844 5.762 1 98.38 188 LEU A CA 1
ATOM 1446 C C . LEU A 1 188 ? -2.145 43.438 5.824 1 98.38 188 LEU A C 1
ATOM 1448 O O . LEU A 1 188 ? -2.588 42.562 5.082 1 98.38 188 LEU A O 1
ATOM 1452 N N . LYS A 1 189 ? -2.914 44.031 6.691 1 97.75 189 LYS A N 1
ATOM 1453 C CA . LYS A 1 189 ? -4.289 43.656 6.98 1 97.75 189 LYS A CA 1
ATOM 1454 C C . LYS A 1 189 ? -5.172 43.781 5.742 1 97.75 189 LYS A C 1
ATOM 1456 O O . LYS A 1 189 ? -6.219 43.125 5.648 1 97.75 189 LYS A O 1
ATOM 1461 N N . ASN A 1 190 ? -4.781 44.594 4.715 1 97.56 190 ASN A N 1
ATOM 1462 C CA . ASN A 1 190 ? -5.598 44.812 3.527 1 97.56 190 ASN A CA 1
ATOM 1463 C C . ASN A 1 190 ? -5.051 44.062 2.318 1 97.56 190 ASN A C 1
ATOM 1465 O O . ASN A 1 190 ? -5.488 44.312 1.189 1 97.56 190 ASN A O 1
ATOM 1469 N N . LYS A 1 191 ? -4.094 43.156 2.58 1 98.12 191 LYS A N 1
ATOM 1470 C CA . LYS A 1 191 ? -3.506 42.375 1.502 1 98.12 191 LYS A CA 1
ATOM 1471 C C . LYS A 1 191 ? -3.822 40.875 1.675 1 98.12 191 LYS A C 1
ATOM 1473 O O . LYS A 1 191 ? -3.275 40.219 2.562 1 98.12 191 LYS A O 1
ATOM 1478 N N . LYS A 1 192 ? -4.582 40.438 0.748 1 97 192 LYS A N 1
ATOM 1479 C CA . LYS A 1 192 ? -5.066 39.062 0.866 1 97 192 LYS A CA 1
ATOM 1480 C C . LYS A 1 192 ? -3.971 38.062 0.518 1 97 192 LYS A C 1
ATOM 1482 O O . LYS A 1 192 ? -3.758 37.094 1.245 1 97 192 LYS A O 1
ATOM 1487 N N . ASN A 1 193 ? -3.279 38.312 -0.643 1 97.5 193 ASN A N 1
ATOM 1488 C CA . ASN A 1 193 ? -2.232 37.406 -1.117 1 97.5 193 ASN A CA 1
ATOM 1489 C C . ASN A 1 193 ? -0.845 37.906 -0.721 1 97.5 193 ASN A C 1
ATOM 1491 O O . ASN A 1 193 ? -0.354 38.875 -1.272 1 97.5 193 ASN A O 1
ATOM 1495 N N . LEU A 1 194 ? -0.249 37.188 0.25 1 98.5 194 LEU A N 1
ATOM 1496 C CA . LEU A 1 194 ? 1.06 37.594 0.754 1 98.5 194 LEU A CA 1
ATOM 1497 C C . LEU A 1 194 ? 2.176 36.875 -0.005 1 98.5 194 LEU A C 1
ATOM 1499 O O . LEU A 1 194 ? 2.045 35.688 -0.356 1 98.5 194 LEU A O 1
ATOM 1503 N N . SER A 1 195 ? 3.273 37.594 -0.215 1 97.44 195 SER A N 1
ATOM 1504 C CA . SER A 1 195 ? 4.484 36.906 -0.682 1 97.44 195 SER A CA 1
ATOM 1505 C C . SER A 1 195 ? 5.098 36.062 0.414 1 97.44 195 SER A C 1
ATOM 1507 O O . SER A 1 195 ? 4.758 36.188 1.59 1 97.44 195 SER A O 1
ATOM 1509 N N . ARG A 1 196 ? 5.914 35.188 0.016 1 95.94 196 ARG A N 1
ATOM 1510 C CA . ARG A 1 196 ? 6.594 34.344 1.002 1 95.94 196 ARG A CA 1
ATOM 1511 C C . ARG A 1 196 ? 7.398 35.188 1.977 1 95.94 196 ARG A C 1
ATOM 1513 O O . ARG A 1 196 ? 7.461 34.875 3.17 1 95.94 196 ARG A O 1
ATOM 1520 N N . GLU A 1 197 ? 8.055 36.219 1.441 1 97.19 197 GLU A N 1
ATOM 1521 C CA . GLU A 1 197 ? 8.836 37.125 2.289 1 97.19 197 GLU A CA 1
ATOM 1522 C C . GLU A 1 197 ? 7.949 37.812 3.316 1 97.19 197 GLU A C 1
ATOM 1524 O O . GLU A 1 197 ? 8.312 37.938 4.488 1 97.19 197 GLU A O 1
ATOM 1529 N N . GLU A 1 198 ? 6.812 38.312 2.891 1 98.56 198 GLU A N 1
ATOM 1530 C CA . GLU A 1 198 ? 5.859 38.938 3.793 1 98.56 198 GLU A CA 1
ATOM 1531 C C . GLU A 1 198 ? 5.375 37.969 4.863 1 98.56 198 GLU A C 1
ATOM 1533 O O . GLU A 1 198 ? 5.336 38.312 6.047 1 98.56 198 GLU A O 1
ATOM 1538 N N . THR A 1 199 ? 5.062 36.812 4.41 1 98.56 199 THR A N 1
ATOM 1539 C CA . THR A 1 199 ? 4.621 35.781 5.34 1 98.56 199 THR A CA 1
ATOM 1540 C C . THR A 1 199 ? 5.719 35.438 6.344 1 98.56 199 THR A C 1
ATOM 1542 O O . THR A 1 199 ? 5.449 35.25 7.531 1 98.56 199 THR A O 1
ATOM 1545 N N . SER A 1 200 ? 6.941 35.375 5.879 1 98.31 200 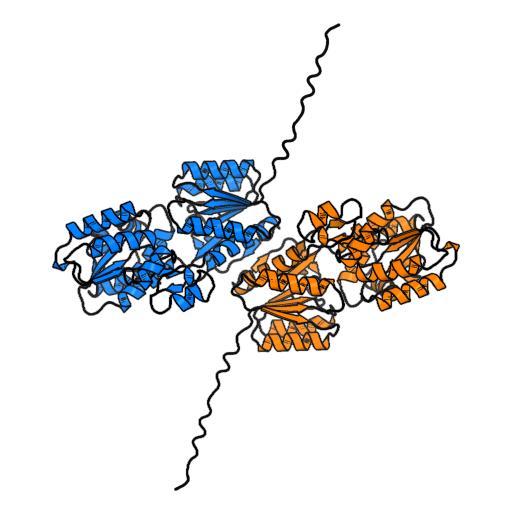SER A N 1
ATOM 1546 C CA . SER A 1 200 ? 8.078 35.062 6.734 1 98.31 200 SER A CA 1
ATOM 1547 C C . SER A 1 200 ? 8.234 36.094 7.852 1 98.31 200 SER A C 1
ATOM 1549 O O . SER A 1 200 ? 8.523 35.75 8.992 1 98.31 200 SER A O 1
ATOM 1551 N N . LYS A 1 201 ? 8.062 37.312 7.531 1 98.56 201 LYS A N 1
ATOM 1552 C CA . LYS A 1 201 ? 8.18 38.375 8.531 1 98.56 201 LYS A CA 1
ATOM 1553 C C . LYS A 1 201 ? 7.105 38.25 9.602 1 98.56 201 LYS A C 1
ATOM 1555 O O . LYS A 1 201 ? 7.383 38.438 10.789 1 98.56 201 LYS A O 1
ATOM 1560 N N . ILE A 1 202 ? 5.906 37.938 9.164 1 98.81 202 ILE A N 1
ATOM 1561 C CA . ILE A 1 202 ? 4.82 37.75 10.117 1 98.81 202 ILE A CA 1
ATOM 1562 C C . ILE A 1 202 ? 5.125 36.531 11.008 1 98.81 202 ILE A C 1
ATOM 1564 O O . ILE A 1 202 ? 5.094 36.656 12.234 1 98.81 202 ILE A O 1
ATOM 1568 N N . ILE A 1 203 ? 5.484 35.375 10.398 1 98.75 203 ILE A N 1
ATOM 1569 C CA . ILE A 1 203 ? 5.73 34.156 11.141 1 98.75 203 ILE A CA 1
ATOM 1570 C C . ILE A 1 203 ? 6.879 34.375 12.125 1 98.75 203 ILE A C 1
ATOM 1572 O O . ILE A 1 203 ? 6.82 33.906 13.266 1 98.75 203 ILE A O 1
ATOM 1576 N N . ASN A 1 204 ? 7.883 35.094 11.695 1 98.38 204 ASN A N 1
ATOM 1577 C CA . ASN A 1 204 ? 9.016 35.344 12.578 1 98.38 204 ASN A CA 1
ATOM 1578 C C . ASN A 1 204 ? 8.57 36.031 13.867 1 98.38 204 ASN A C 1
ATOM 1580 O O . ASN A 1 204 ? 9.102 35.75 14.938 1 98.38 204 ASN A O 1
ATOM 1584 N N . GLN A 1 205 ? 7.605 36.906 13.797 1 98.38 205 GLN A N 1
ATOM 1585 C CA . GLN A 1 205 ? 7.133 37.688 14.953 1 98.38 205 GLN A CA 1
ATOM 1586 C C . GLN A 1 205 ? 6.254 36.812 15.859 1 98.38 205 GLN A C 1
ATOM 1588 O O . GLN A 1 205 ? 6.23 37 17.078 1 98.38 205 GLN A O 1
ATOM 1593 N N . ILE A 1 206 ? 5.566 35.812 15.281 1 98.69 206 ILE A N 1
ATOM 1594 C CA . ILE A 1 206 ? 4.512 35.156 16.047 1 98.69 206 ILE A CA 1
ATOM 1595 C C . ILE A 1 206 ? 4.832 33.688 16.172 1 98.69 206 ILE A C 1
ATOM 1597 O O . ILE A 1 206 ? 3.98 32.875 16.594 1 98.69 206 ILE A O 1
ATOM 1601 N N . THR A 1 207 ? 6.023 33.188 15.844 1 98.56 207 THR A N 1
ATOM 1602 C CA . THR A 1 207 ? 6.387 31.766 15.789 1 98.56 207 THR A CA 1
ATOM 1603 C C . THR A 1 207 ? 6.402 31.156 17.188 1 98.56 207 THR A C 1
ATOM 1605 O O . THR A 1 207 ? 6.867 31.781 18.141 1 98.56 207 THR A O 1
ATOM 1608 N N . THR A 1 208 ? 5.875 29.969 17.297 1 98.19 208 THR A N 1
ATOM 1609 C CA . THR A 1 208 ? 5.988 29.156 18.5 1 98.19 208 THR A CA 1
ATOM 1610 C C . THR A 1 208 ? 7.156 28.188 18.391 1 98.19 208 THR A C 1
ATOM 1612 O O . THR A 1 208 ? 7.523 27.531 19.359 1 98.19 208 THR A O 1
ATOM 1615 N N . ASP A 1 209 ? 7.672 28.094 17.172 1 97.44 209 ASP A N 1
ATOM 1616 C CA . ASP A 1 209 ? 8.742 27.156 16.859 1 97.44 209 ASP A CA 1
ATOM 1617 C C . ASP A 1 209 ? 8.32 25.719 17.188 1 97.44 209 ASP A C 1
ATOM 1619 O O . ASP A 1 209 ? 9.164 24.875 17.484 1 97.44 209 ASP A O 1
ATOM 1623 N N . TRP A 1 210 ? 7.039 25.469 17.281 1 98 210 TRP A N 1
ATOM 1624 C CA . TRP A 1 210 ? 6.434 24.188 17.656 1 98 210 TRP A CA 1
ATOM 1625 C C . TRP A 1 210 ? 6.773 23.812 19.094 1 98 210 TRP A C 1
ATOM 1627 O O . TRP A 1 210 ? 6.637 22.656 19.484 1 98 210 TRP A O 1
ATOM 1637 N N . SER A 1 211 ? 7.246 24.734 19.875 1 97.56 211 SER A N 1
ATOM 1638 C CA . SER A 1 211 ? 7.703 24.516 21.25 1 97.56 211 SER A CA 1
ATOM 1639 C C . SER A 1 211 ? 6.668 24.984 22.266 1 97.56 211 SER A C 1
ATOM 1641 O O . SER A 1 211 ? 6.227 26.125 22.219 1 97.56 211 SER A O 1
ATOM 1643 N N . PHE A 1 212 ? 6.438 24.078 23.234 1 97.06 212 PHE A N 1
ATOM 1644 C CA . PHE A 1 212 ? 5.52 24.422 24.312 1 97.06 212 PHE A CA 1
ATOM 1645 C C . PHE A 1 212 ? 6.012 25.641 25.078 1 97.06 212 PHE A C 1
ATOM 1647 O O . PHE A 1 212 ? 5.238 26.562 25.359 1 97.06 212 PHE A O 1
ATOM 1654 N N . THR A 1 213 ? 7.23 25.625 25.344 1 97.94 213 THR A N 1
ATOM 1655 C CA . THR A 1 213 ? 7.84 26.672 26.172 1 97.94 213 THR A CA 1
ATOM 1656 C C . THR A 1 213 ? 7.852 28.016 25.422 1 97.94 213 THR A C 1
ATOM 1658 O O . THR A 1 213 ? 7.516 29.047 25.984 1 97.94 213 THR A O 1
ATOM 1661 N N . VAL A 1 214 ? 8.211 27.984 24.141 1 98.38 214 VAL A N 1
ATOM 1662 C CA . VAL A 1 214 ? 8.242 29.203 23.344 1 98.38 214 VAL A CA 1
ATOM 1663 C C . VAL A 1 214 ? 6.828 29.766 23.203 1 98.38 214 VAL A C 1
ATOM 1665 O O . VAL A 1 214 ? 6.613 30.969 23.328 1 98.38 214 VAL A O 1
ATOM 1668 N N . ALA A 1 215 ? 5.871 28.906 23.031 1 98.81 215 ALA A N 1
ATOM 1669 C CA . ALA A 1 215 ? 4.477 29.312 22.875 1 98.81 215 ALA A CA 1
ATOM 1670 C C . ALA A 1 215 ? 3.955 29.984 24.156 1 98.81 215 ALA A C 1
ATOM 1672 O O . ALA A 1 215 ? 3.314 31.031 24.094 1 98.81 215 ALA A O 1
ATOM 1673 N N . ARG A 1 216 ? 4.227 29.375 25.266 1 98.56 216 ARG A N 1
ATOM 1674 C CA . ARG A 1 216 ? 3.773 29.906 26.547 1 98.56 216 ARG A CA 1
ATOM 1675 C C . ARG A 1 216 ? 4.371 31.297 26.797 1 98.56 216 ARG A C 1
ATOM 1677 O O . ARG A 1 216 ? 3.652 32.219 27.141 1 98.56 216 ARG A O 1
ATOM 1684 N N . ARG A 1 217 ? 5.684 31.375 26.609 1 98.62 217 ARG A N 1
ATOM 1685 C CA . ARG A 1 217 ? 6.371 32.625 26.844 1 98.62 217 ARG A CA 1
ATOM 1686 C C . ARG A 1 217 ? 5.832 33.719 25.922 1 98.62 217 ARG A C 1
ATOM 1688 O O . ARG A 1 217 ? 5.602 34.844 26.359 1 98.62 217 ARG A O 1
ATOM 1695 N N . LYS A 1 218 ? 5.621 33.406 24.703 1 98.69 218 LYS A N 1
ATOM 1696 C CA . LYS A 1 218 ? 5.098 34.375 23.734 1 98.69 218 LYS A CA 1
ATOM 1697 C C . LYS A 1 218 ? 3.689 34.812 24.125 1 98.69 218 LYS A C 1
ATOM 1699 O O . LYS A 1 218 ? 3.355 36 24 1 98.69 218 LYS A O 1
ATOM 1704 N N . ALA A 1 219 ? 2.861 33.906 24.516 1 98.88 219 ALA A N 1
ATOM 1705 C CA . ALA A 1 219 ? 1.506 34.25 24.953 1 98.88 219 ALA A CA 1
ATOM 1706 C C . ALA A 1 219 ? 1.525 35.188 26.156 1 98.88 219 ALA A C 1
ATOM 1708 O O . ALA A 1 219 ? 0.812 36.188 26.172 1 98.88 219 ALA A O 1
ATOM 1709 N N . GLU A 1 220 ? 2.344 34.812 27.094 1 98.62 220 GLU A N 1
ATOM 1710 C CA . GLU A 1 220 ? 2.449 35.656 28.281 1 98.62 220 GLU A CA 1
ATOM 1711 C C . GLU A 1 220 ? 2.959 37.062 27.953 1 98.62 220 GLU A C 1
ATOM 1713 O O . GLU A 1 220 ? 2.453 38.031 28.484 1 98.62 220 GLU A O 1
ATOM 1718 N N . ASP A 1 221 ? 3.957 37.125 27.094 1 98.56 221 ASP A N 1
ATOM 1719 C CA . ASP A 1 221 ? 4.488 38.406 26.656 1 98.56 221 ASP A CA 1
ATOM 1720 C C . ASP A 1 221 ? 3.422 39.25 25.938 1 98.56 221 ASP A C 1
ATOM 1722 O O . ASP A 1 221 ? 3.307 40.438 26.156 1 98.56 221 ASP A O 1
ATOM 1726 N N . ASN A 1 222 ? 2.662 38.625 25.062 1 98.75 222 ASN A N 1
ATOM 1727 C CA . ASN A 1 222 ? 1.597 39.281 24.328 1 98.75 222 ASN A CA 1
ATOM 1728 C C . ASN A 1 222 ? 0.52 39.844 25.266 1 98.75 222 ASN A C 1
ATOM 1730 O O . ASN A 1 222 ? 0.044 40.969 25.094 1 98.75 222 ASN A O 1
ATOM 1734 N N . LEU A 1 223 ? 0.135 39.062 26.297 1 98.5 223 LEU A N 1
ATOM 1735 C CA . LEU A 1 223 ? -0.884 39.438 27.266 1 98.5 223 LEU A CA 1
ATOM 1736 C C . LEU A 1 223 ? -0.391 40.594 28.125 1 98.5 223 LEU A C 1
ATOM 1738 O O . LEU A 1 223 ? -1.165 41.5 28.469 1 98.5 223 LEU A O 1
ATOM 1742 N N . THR A 1 224 ? 0.873 40.562 28.422 1 98 224 THR A N 1
ATOM 1743 C CA . THR A 1 224 ? 1.454 41.625 29.234 1 98 224 THR A CA 1
ATOM 1744 C C . THR A 1 224 ? 1.432 42.938 28.469 1 98 224 THR A C 1
ATOM 1746 O O . THR A 1 224 ? 1.178 44 29.047 1 98 224 THR A O 1
ATOM 1749 N N . ARG A 1 225 ? 1.634 42.875 27.188 1 97.81 225 ARG A N 1
ATOM 1750 C CA . ARG A 1 225 ? 1.709 44.094 26.359 1 97.81 225 ARG A CA 1
ATOM 1751 C C . ARG A 1 225 ? 0.316 44.562 25.969 1 97.81 225 ARG A C 1
ATOM 1753 O O . ARG A 1 225 ? 0.127 45.75 25.688 1 97.81 225 ARG A O 1
ATOM 1760 N N . ALA A 1 226 ? -0.653 43.688 25.938 1 98.06 226 ALA A N 1
ATOM 1761 C CA . ALA A 1 226 ? -2.006 44.031 25.484 1 98.06 226 ALA A CA 1
ATOM 1762 C C . ALA A 1 226 ? -2.74 44.875 26.516 1 98.06 226 ALA A C 1
ATOM 1764 O O . ALA A 1 226 ? -2.518 44.719 27.719 1 98.06 226 ALA A O 1
ATOM 1765 N N . ARG A 1 227 ? -3.59 45.719 26.047 1 97.25 227 ARG A N 1
ATOM 1766 C CA . ARG A 1 227 ? -4.488 46.5 26.922 1 97.25 227 ARG A CA 1
ATOM 1767 C C . ARG A 1 227 ? -5.668 45.625 27.359 1 97.25 227 ARG A C 1
ATOM 1769 O O . ARG A 1 227 ? -5.98 44.625 26.734 1 97.25 227 ARG A O 1
ATOM 1776 N N . ARG A 1 228 ? -6.242 46.062 28.406 1 96.31 228 ARG A N 1
ATOM 1777 C CA . ARG A 1 228 ? -7.422 45.375 28.922 1 96.31 228 ARG A CA 1
ATOM 1778 C C . ARG A 1 228 ? -8.484 45.25 27.828 1 96.31 228 ARG A C 1
ATOM 1780 O O . ARG A 1 228 ? -9.148 44.219 27.734 1 96.31 228 ARG A O 1
ATOM 1787 N N . THR A 1 229 ? -8.586 46.25 26.984 1 95.25 229 THR A N 1
ATOM 1788 C CA . THR A 1 229 ? -9.594 46.25 25.922 1 95.25 229 THR A CA 1
ATOM 1789 C C . THR A 1 229 ? -9.227 45.312 24.797 1 95.25 229 THR A C 1
ATOM 1791 O O . THR A 1 229 ? -10.062 44.969 23.953 1 95.25 229 THR A O 1
ATOM 1794 N N . ASP A 1 230 ? -7.984 44.875 24.812 1 97.38 230 ASP A N 1
ATOM 1795 C CA . ASP A 1 230 ? -7.496 43.938 23.812 1 97.38 230 ASP A CA 1
ATOM 1796 C C . ASP A 1 230 ? -7.672 42.469 24.281 1 97.38 230 ASP A C 1
ATOM 1798 O O . ASP A 1 230 ? -7.211 41.562 23.625 1 97.38 230 ASP A O 1
ATOM 1802 N N . LYS A 1 231 ? -8.219 42.406 25.406 1 97.88 231 LYS A N 1
ATOM 1803 C CA . LYS A 1 231 ? -8.523 41.125 25.984 1 97.88 231 LYS A CA 1
ATOM 1804 C C . LYS A 1 231 ? -10.031 40.875 26.047 1 97.88 231 LYS A C 1
ATOM 1806 O O . LYS A 1 231 ? -10.758 41.25 25.125 1 97.88 231 LYS A O 1
ATOM 1811 N N . GLY A 1 232 ? -10.758 40.312 27.094 1 97.12 232 GLY A N 1
ATOM 1812 C CA . GLY A 1 232 ? -12.164 39.969 27.062 1 97.12 232 GLY A CA 1
ATOM 1813 C C . GLY A 1 232 ? -12.43 38.625 26.375 1 97.12 232 GLY A C 1
ATOM 1814 O O . GLY A 1 232 ? -11.875 37.594 26.766 1 97.12 232 GLY A O 1
ATOM 1815 N N . ASN A 1 233 ? -13.227 38.781 25.344 1 97.88 233 ASN A N 1
ATOM 1816 C CA . ASN A 1 233 ? -13.438 37.594 24.531 1 97.88 233 ASN A CA 1
ATOM 1817 C C . ASN A 1 233 ? -12.484 37.562 23.328 1 97.88 233 ASN A C 1
ATOM 1819 O O . ASN A 1 233 ? -12.656 38.312 22.375 1 97.88 233 ASN A O 1
ATOM 1823 N N . VAL A 1 234 ? -11.5 36.688 23.375 1 98.62 234 VAL A N 1
ATOM 1824 C CA . VAL A 1 234 ? -10.422 36.781 22.406 1 98.62 234 VAL A CA 1
ATOM 1825 C C . VAL A 1 234 ? -10.477 35.562 21.469 1 98.62 234 VAL A C 1
ATOM 1827 O O . VAL A 1 234 ? -11.062 34.531 21.828 1 98.62 234 VAL A O 1
ATOM 1830 N N . PHE A 1 235 ? -9.977 35.688 20.25 1 98.94 235 PHE A N 1
ATOM 1831 C CA . PHE A 1 235 ? -9.828 34.656 19.234 1 98.94 235 PHE A CA 1
ATOM 1832 C C . PHE A 1 235 ? -8.352 34.375 18.969 1 98.94 235 PHE A C 1
ATOM 1834 O O . PHE A 1 235 ? -7.566 35.312 18.75 1 98.94 235 PHE A O 1
ATOM 1841 N N . ILE A 1 236 ? -7.957 33.094 19.062 1 99 236 ILE A N 1
ATOM 1842 C CA . ILE A 1 236 ? -6.547 32.719 19.016 1 99 236 ILE A CA 1
ATOM 1843 C C . ILE A 1 236 ? -6.32 31.703 17.891 1 99 236 ILE A C 1
ATOM 1845 O O . ILE A 1 236 ? -6.852 30.594 17.922 1 99 236 ILE A O 1
ATOM 1849 N N . LEU A 1 237 ? -5.539 32.094 16.844 1 98.94 237 LEU A N 1
ATOM 1850 C CA . LEU A 1 237 ? -5.008 31.141 15.875 1 98.94 237 LEU A CA 1
ATOM 1851 C C . LEU A 1 237 ? -3.748 30.469 16.406 1 98.94 237 LEU A C 1
ATOM 1853 O O . LEU A 1 237 ? -2.668 31.062 16.391 1 98.94 237 LEU A O 1
ATOM 1857 N N . ALA A 1 238 ? -3.865 29.328 16.953 1 98.94 238 ALA A N 1
ATOM 1858 C CA . ALA A 1 238 ? -2.719 28.5 17.328 1 98.94 238 ALA A CA 1
ATOM 1859 C C . ALA A 1 238 ? -2.416 27.469 16.234 1 98.94 238 ALA A C 1
ATOM 1861 O O . ALA A 1 238 ? -3.332 26.906 15.641 1 98.94 238 ALA A O 1
ATOM 1862 N N . PRO A 1 239 ? -1.158 27.219 16.047 1 98.31 239 PRO A N 1
ATOM 1863 C CA . PRO A 1 239 ? -0.812 26.453 14.844 1 98.31 239 PRO A CA 1
ATOM 1864 C C . PRO A 1 239 ? -0.93 24.953 15.055 1 98.31 239 PRO A C 1
ATOM 1866 O O . PRO A 1 239 ? -1.111 24.203 14.086 1 98.31 239 PRO A O 1
ATOM 1869 N N . ASN A 1 240 ? -0.73 24.422 16.25 1 98.56 240 ASN A N 1
ATOM 1870 C CA . ASN A 1 240 ? -0.9 23 16.516 1 98.56 240 ASN A CA 1
ATOM 1871 C C . ASN A 1 240 ? -1.307 22.75 17.969 1 98.56 240 ASN A C 1
ATOM 1873 O O . ASN A 1 240 ? -1.337 23.688 18.781 1 98.56 240 ASN A O 1
ATOM 1877 N N . ASP A 1 241 ? -1.646 21.547 18.281 1 98.62 241 ASP A N 1
ATOM 1878 C CA . ASP A 1 241 ? -2.238 21.156 19.547 1 98.62 241 ASP A CA 1
ATOM 1879 C C . ASP A 1 241 ? -1.292 21.469 20.719 1 98.62 241 ASP A C 1
ATOM 1881 O O . ASP A 1 241 ? -1.689 22.078 21.703 1 98.62 241 ASP A O 1
ATOM 1885 N N . GLY A 1 242 ? -0.053 21.062 20.594 1 97.81 242 GLY A N 1
ATOM 1886 C CA . GLY A 1 242 ? 0.876 21.297 21.688 1 97.81 242 GLY A CA 1
ATOM 1887 C C . GLY A 1 242 ? 0.986 22.75 22.094 1 97.81 242 GLY A C 1
ATOM 1888 O O . GLY A 1 242 ? 0.832 23.094 23.266 1 97.81 242 GLY A O 1
ATOM 1889 N N . THR A 1 243 ? 1.195 23.609 21.125 1 98.69 243 THR A N 1
ATOM 1890 C CA . THR A 1 243 ? 1.345 25.031 21.422 1 98.69 243 THR A CA 1
ATOM 1891 C C . THR A 1 243 ? 0.004 25.656 21.797 1 98.69 243 THR A C 1
ATOM 1893 O O . THR A 1 243 ? -0.048 26.578 22.609 1 98.69 243 THR A O 1
ATOM 1896 N N . ALA A 1 244 ? -1.062 25.094 21.25 1 98.88 244 ALA A N 1
ATOM 1897 C CA . ALA A 1 244 ? -2.396 25.578 21.609 1 98.88 244 ALA A CA 1
ATOM 1898 C C . ALA A 1 244 ? -2.656 25.391 23.094 1 98.88 244 ALA A C 1
ATOM 1900 O O . ALA A 1 244 ? -3.207 26.281 23.75 1 98.88 244 ALA A O 1
ATOM 1901 N N . ARG A 1 245 ? -2.287 24.266 23.641 1 98.81 245 ARG A N 1
ATOM 1902 C CA . ARG A 1 245 ? -2.506 24.031 25.078 1 98.81 245 ARG A CA 1
ATOM 1903 C C . ARG A 1 245 ? -1.717 25.031 25.922 1 98.81 245 ARG A C 1
ATOM 1905 O O . ARG A 1 245 ? -2.244 25.594 26.875 1 98.81 245 ARG A O 1
ATOM 1912 N N . ALA A 1 246 ? -0.457 25.266 25.516 1 98.75 246 ALA A N 1
ATOM 1913 C CA . ALA A 1 246 ? 0.375 26.219 26.25 1 98.75 246 ALA A CA 1
ATOM 1914 C C . ALA A 1 246 ? -0.2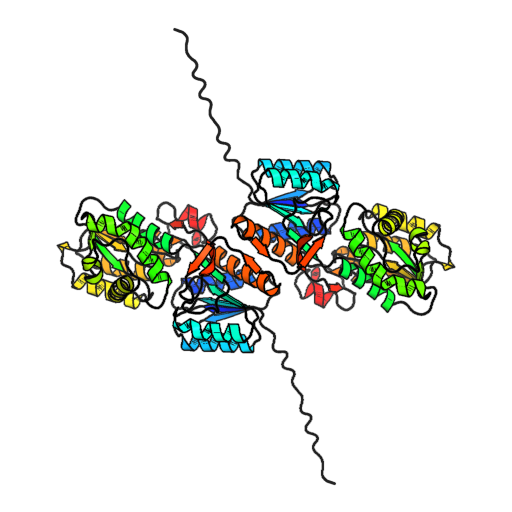19 27.609 26.188 1 98.75 246 ALA A C 1
ATOM 1916 O O . ALA A 1 246 ? -0.262 28.328 27.203 1 98.75 246 ALA A O 1
ATOM 1917 N N . ILE A 1 247 ? -0.675 27.984 25.062 1 98.94 247 ILE A N 1
ATOM 1918 C CA . ILE A 1 247 ? -1.257 29.297 24.828 1 98.94 247 ILE A CA 1
ATOM 1919 C C . ILE A 1 247 ? -2.562 29.422 25.609 1 98.94 247 ILE A C 1
ATOM 1921 O O . ILE A 1 247 ? -2.781 30.422 26.312 1 98.94 247 ILE A O 1
ATOM 1925 N N . ALA A 1 248 ? -3.426 28.438 25.531 1 98.88 248 ALA A N 1
ATOM 1926 C CA . ALA A 1 248 ? -4.703 28.422 26.234 1 98.88 248 ALA A CA 1
ATOM 1927 C C . ALA A 1 248 ? -4.5 28.594 27.734 1 98.88 248 ALA A C 1
ATOM 1929 O O . ALA A 1 248 ? -5.207 29.375 28.375 1 98.88 248 ALA A O 1
ATOM 1930 N N . ASP A 1 249 ? -3.562 27.875 28.25 1 98.69 249 ASP A N 1
ATOM 1931 C CA . ASP A 1 249 ? -3.295 27.953 29.688 1 98.69 249 ASP A CA 1
ATOM 1932 C C . ASP A 1 249 ? -2.859 29.359 30.094 1 98.69 249 ASP A C 1
ATOM 1934 O O . ASP A 1 249 ? -3.262 29.859 31.141 1 98.69 249 ASP A O 1
ATOM 1938 N N . ALA A 1 250 ? -2.023 29.969 29.312 1 98.81 250 ALA A N 1
ATOM 1939 C CA . ALA A 1 250 ? -1.583 31.344 29.594 1 98.81 250 ALA A CA 1
ATOM 1940 C C . ALA A 1 250 ? -2.756 32.312 29.547 1 98.81 250 ALA A C 1
ATOM 1942 O O . ALA A 1 250 ? -2.895 33.156 30.438 1 98.81 250 ALA A O 1
ATOM 1943 N N . PHE A 1 251 ? -3.592 32.188 28.547 1 98.75 251 PHE A N 1
ATOM 1944 C CA . PHE A 1 251 ? -4.723 33.094 28.391 1 98.75 251 PHE A CA 1
ATOM 1945 C C . PHE A 1 251 ? -5.73 32.906 29.516 1 98.75 251 PHE A C 1
ATOM 1947 O O . PHE A 1 251 ? -6.305 33.875 30.016 1 98.75 251 PHE A O 1
ATOM 1954 N N . LYS A 1 252 ? -5.926 31.688 29.938 1 98.19 252 LYS A N 1
ATOM 1955 C CA . LYS A 1 252 ? -6.859 31.375 31.016 1 98.19 252 LYS A CA 1
ATOM 1956 C C . LYS A 1 252 ? -6.414 32 32.312 1 98.19 252 LYS A C 1
ATOM 1958 O O . LYS A 1 252 ? -7.242 32.406 33.156 1 98.19 252 LYS A O 1
ATOM 1963 N N . GLN A 1 253 ? -5.184 32.125 32.5 1 97.69 253 GLN A N 1
ATOM 1964 C CA . GLN A 1 253 ? -4.633 32.656 33.75 1 97.69 253 GLN A CA 1
ATOM 1965 C C . GLN A 1 253 ? -4.75 34.156 33.812 1 97.69 253 GLN A C 1
ATOM 1967 O O . GLN A 1 253 ? -4.605 34.75 34.906 1 97.69 253 GLN A O 1
ATOM 1972 N N . ASP A 1 254 ? -4.957 34.781 32.688 1 97.94 254 ASP A N 1
ATOM 1973 C CA . ASP A 1 254 ? -5.094 36.25 32.688 1 97.94 254 ASP A CA 1
ATOM 1974 C C . ASP A 1 254 ? -6.508 36.656 33.062 1 97.94 254 ASP A C 1
ATOM 1976 O O . ASP A 1 254 ? -7.477 36.344 32.375 1 97.94 254 ASP A O 1
ATOM 1980 N N . ARG A 1 255 ? -6.691 37.438 34.062 1 96.56 255 ARG A N 1
ATOM 1981 C CA . ARG A 1 255 ? -7.984 37.781 34.656 1 96.56 255 ARG A CA 1
ATOM 1982 C C . ARG A 1 255 ? -8.805 38.656 33.688 1 96.56 255 ARG A C 1
ATOM 1984 O O . ARG A 1 255 ? -10.031 38.75 33.844 1 96.56 255 ARG A O 1
ATOM 1991 N N . ASP A 1 256 ? -8.156 39.312 32.812 1 98.06 256 ASP A N 1
ATOM 1992 C CA . ASP A 1 256 ? -8.859 40.219 31.875 1 98.06 256 ASP A CA 1
ATOM 1993 C C . ASP A 1 256 ? -9.406 39.438 30.688 1 98.06 256 ASP A C 1
ATOM 1995 O O . ASP A 1 256 ? -10.211 39.938 29.906 1 98.06 256 ASP A O 1
ATOM 1999 N N . VAL A 1 257 ? -8.953 38.188 30.484 1 98.44 257 VAL A N 1
ATOM 2000 C CA . VAL A 1 257 ? -9.516 37.312 29.469 1 98.44 257 VAL A CA 1
ATOM 2001 C C . VAL A 1 257 ? -10.773 36.656 30 1 98.44 257 VAL A C 1
ATOM 2003 O O . VAL A 1 257 ? -10.695 35.844 30.922 1 98.44 257 VAL A O 1
ATOM 2006 N N . LYS A 1 258 ? -11.867 36.969 29.438 1 97.88 258 LYS A N 1
ATOM 2007 C CA . LYS A 1 258 ? -13.141 36.406 29.891 1 97.88 258 LYS A CA 1
ATOM 2008 C C . LYS A 1 258 ? -13.453 35.094 29.219 1 97.88 258 LYS A C 1
ATOM 2010 O O . LYS A 1 258 ? -14.062 34.188 29.828 1 97.88 258 LYS A O 1
ATOM 2015 N N . SER A 1 259 ? -13.164 35.031 27.938 1 98.06 259 SER A N 1
ATOM 2016 C CA . SER A 1 259 ? -13.328 33.812 27.156 1 98.06 259 SER A CA 1
ATOM 2017 C C . SER A 1 259 ? -12.383 33.781 25.953 1 98.06 259 SER A C 1
ATOM 2019 O O . SER A 1 259 ? -11.805 34.812 25.594 1 98.06 259 SER A O 1
ATOM 2021 N N . TYR A 1 260 ? -12.164 32.656 25.438 1 98.75 260 TYR A N 1
ATOM 2022 C CA . TYR A 1 260 ? -11.359 32.562 24.234 1 98.75 260 TYR A CA 1
ATOM 2023 C C . TYR A 1 260 ? -11.82 31.391 23.359 1 98.75 260 TYR A C 1
ATOM 2025 O O . TYR A 1 260 ? -12.406 30.422 23.844 1 98.75 260 TYR A O 1
ATOM 2033 N N . TYR A 1 261 ? -11.641 31.484 22.047 1 98.88 261 TYR A N 1
ATOM 2034 C CA . TYR A 1 261 ? -11.586 30.391 21.078 1 98.88 261 TYR A CA 1
ATOM 2035 C C . TYR A 1 261 ? -10.156 30.156 20.609 1 98.88 261 TYR A C 1
ATOM 2037 O O . TYR A 1 261 ? -9.477 31.094 20.188 1 98.88 261 TYR A O 1
ATOM 2045 N N . VAL A 1 262 ? -9.633 28.969 20.75 1 98.94 262 VAL A N 1
ATOM 2046 C CA . VAL A 1 262 ? -8.266 28.656 20.344 1 98.94 262 VAL A CA 1
ATOM 2047 C C . VAL A 1 262 ? -8.258 27.453 19.422 1 98.94 262 VAL A C 1
ATOM 2049 O O . VAL A 1 262 ? -8.914 26.438 19.703 1 98.94 262 VAL A O 1
ATOM 2052 N N . THR A 1 263 ? -7.598 27.578 18.266 1 98.94 263 THR A N 1
ATOM 2053 C CA . THR A 1 263 ? -7.504 26.516 17.266 1 98.94 263 THR A CA 1
ATOM 2054 C C . THR A 1 263 ? -6.359 25.562 17.609 1 98.94 263 THR A C 1
ATOM 2056 O O . THR A 1 263 ? -5.594 25.812 18.547 1 98.94 263 THR A O 1
ATOM 2059 N N . GLY A 1 264 ? -6.281 24.453 16.938 1 98.81 264 GLY A N 1
ATOM 2060 C CA . GLY A 1 264 ? -5.188 23.5 17 1 98.81 264 GLY A CA 1
ATOM 2061 C C . GLY A 1 264 ? -5.141 22.578 15.797 1 98.81 264 GLY A C 1
ATOM 2062 O O . GLY A 1 264 ? -5.879 22.766 14.828 1 98.81 264 GLY A O 1
ATOM 2063 N N . GLN A 1 265 ? -4.191 21.734 15.781 1 98.5 265 GLN A N 1
ATOM 2064 C CA . GLN A 1 265 ? -4.047 20.672 14.789 1 98.5 265 GLN A CA 1
ATOM 2065 C C . GLN A 1 265 ? -3.309 19.469 15.359 1 98.5 265 GLN A C 1
ATOM 2067 O O . GLN A 1 265 ? -2.523 19.609 16.297 1 98.5 265 GLN A O 1
ATOM 2072 N N . ASP A 1 266 ? -3.551 18.219 14.781 1 97.69 266 ASP A N 1
ATOM 2073 C CA . ASP A 1 266 ? -2.848 16.969 15.023 1 97.69 266 ASP A CA 1
ATOM 2074 C C . ASP A 1 266 ? -3.693 16.016 15.875 1 97.69 266 ASP A C 1
ATOM 2076 O O . ASP A 1 266 ? -3.471 14.805 15.867 1 97.69 266 ASP A O 1
ATOM 2080 N N . ALA A 1 267 ? -4.688 16.531 16.578 1 98.12 267 ALA A N 1
ATOM 2081 C CA . ALA A 1 267 ? -5.543 15.719 17.438 1 98.12 267 ALA A CA 1
ATOM 2082 C C . ALA A 1 267 ? -4.715 14.938 18.453 1 98.12 267 ALA A C 1
ATOM 2084 O O . ALA A 1 267 ? -4.891 13.727 18.609 1 98.12 267 ALA A O 1
ATOM 2085 N N . GLU A 1 268 ? -3.805 15.617 19.141 1 97.69 268 GLU A N 1
ATOM 2086 C CA . GLU A 1 268 ? -3.029 14.984 20.203 1 97.69 268 GLU A CA 1
ATOM 2087 C C . GLU A 1 268 ? -3.92 14.594 21.375 1 97.69 268 GLU A C 1
ATOM 2089 O O . GLU A 1 268 ? -4.863 15.312 21.703 1 97.69 268 GLU A O 1
ATOM 2094 N N . LYS A 1 269 ? -3.592 13.5 22.047 1 97.31 269 LYS A N 1
ATOM 2095 C CA . LYS A 1 269 ? -4.422 12.969 23.125 1 97.31 269 LYS A CA 1
ATOM 2096 C C . LYS A 1 269 ? -4.703 14.031 24.172 1 97.31 269 LYS A C 1
ATOM 2098 O O . LYS A 1 269 ? -5.852 14.227 24.578 1 97.31 269 LYS A O 1
ATOM 2103 N N . ALA A 1 270 ? -3.697 14.711 24.609 1 97.94 270 ALA A N 1
ATOM 2104 C CA . ALA A 1 270 ? -3.867 15.742 25.625 1 97.94 270 ALA A CA 1
ATOM 2105 C C . ALA A 1 270 ? -4.793 16.844 25.141 1 97.94 270 ALA A C 1
ATOM 2107 O O . ALA A 1 270 ? -5.578 17.406 25.922 1 97.94 270 ALA A O 1
ATOM 2108 N N . SER A 1 271 ? -4.672 17.234 23.891 1 98.62 271 SER A N 1
ATOM 2109 C CA . SER A 1 271 ? -5.516 18.297 23.344 1 98.62 271 SER A CA 1
ATOM 2110 C C . SER A 1 271 ? -6.965 17.828 23.219 1 98.62 271 SER A C 1
ATOM 2112 O O . SER A 1 271 ? -7.891 18.625 23.375 1 98.62 271 SER A O 1
ATOM 2114 N N . ILE A 1 272 ? -7.168 16.562 22.891 1 98.75 272 ILE A N 1
ATOM 2115 C CA . ILE A 1 272 ? -8.531 16.031 22.859 1 98.75 272 ILE A CA 1
ATOM 2116 C C . ILE A 1 272 ? -9.164 16.156 24.234 1 98.75 272 ILE A C 1
ATOM 2118 O O . ILE A 1 272 ? -10.336 16.531 24.359 1 98.75 272 ILE A O 1
ATOM 2122 N N . GLN A 1 273 ? -8.398 15.82 25.297 1 98.75 273 GLN A N 1
ATOM 2123 C CA . GLN A 1 273 ? -8.922 16.031 26.641 1 98.75 273 GLN A CA 1
ATOM 2124 C C . GLN A 1 273 ? -9.25 17.5 26.891 1 98.75 273 GLN A C 1
ATOM 2126 O O . GLN A 1 273 ? -10.266 17.812 27.531 1 98.75 273 GLN A O 1
ATOM 2131 N N . TYR A 1 274 ? -8.359 18.453 26.406 1 98.81 274 TYR A N 1
ATOM 2132 C CA . TYR A 1 274 ? -8.625 19.875 26.516 1 98.81 274 TYR A CA 1
ATOM 2133 C C . TYR A 1 274 ? -9.922 20.25 25.828 1 98.81 274 TYR A C 1
ATOM 2135 O O . TYR A 1 274 ? -10.688 21.078 26.328 1 98.81 274 TYR A O 1
ATOM 2143 N N . ILE A 1 275 ? -10.195 19.641 24.641 1 98.88 275 ILE A N 1
ATOM 2144 C CA . ILE A 1 275 ? -11.398 19.938 23.859 1 98.88 275 ILE A CA 1
ATOM 2145 C C . ILE A 1 275 ? -12.633 19.422 24.609 1 98.88 275 ILE A C 1
ATOM 2147 O O . ILE A 1 275 ? -13.625 20.141 24.734 1 98.88 275 ILE A O 1
ATOM 2151 N N . ILE A 1 276 ? -12.523 18.25 25.172 1 98.56 276 ILE A N 1
ATOM 2152 C CA . ILE A 1 276 ? -13.617 17.656 25.938 1 98.56 276 ILE A CA 1
ATOM 2153 C C . ILE A 1 276 ? -13.93 18.531 27.156 1 98.56 276 ILE A C 1
ATOM 2155 O O . ILE A 1 276 ? -15.102 18.75 27.484 1 98.56 276 ILE A O 1
ATOM 2159 N N . SER A 1 277 ? -12.898 19.109 27.766 1 98.19 277 SER A N 1
ATOM 2160 C CA . SER A 1 277 ? -13.055 19.891 28.984 1 98.19 277 SER A CA 1
ATOM 2161 C C . SER A 1 277 ? -13.32 21.359 28.672 1 98.19 277 SER A C 1
ATOM 2163 O O . SER A 1 277 ? -13.445 22.188 29.578 1 98.19 277 SER A O 1
ATOM 2165 N N . GLY A 1 278 ? -13.258 21.734 27.453 1 98 278 GLY A N 1
ATOM 2166 C CA . GLY A 1 278 ? -13.578 23.094 27.062 1 98 278 GLY A CA 1
ATOM 2167 C C . GLY A 1 278 ? -12.391 24.031 27.141 1 98 278 GLY A C 1
ATOM 2168 O O . GLY A 1 278 ? -12.547 25.25 27.047 1 98 278 GLY A O 1
ATOM 2169 N N . LYS A 1 279 ? -11.195 23.516 27.266 1 98.56 279 LYS A N 1
ATOM 2170 C CA . LYS A 1 279 ? -9.992 24.344 27.391 1 98.56 279 LYS A CA 1
ATOM 2171 C C . LYS A 1 279 ? -9.391 24.641 26.016 1 98.56 279 LYS A C 1
ATOM 2173 O O . LYS A 1 279 ? -8.602 25.578 25.859 1 98.56 279 LYS A O 1
ATOM 2178 N N . GLN A 1 280 ? -9.656 23.875 25.047 1 98.88 280 GLN A N 1
ATOM 2179 C CA . GLN A 1 280 ? -9.336 24.078 23.641 1 98.88 280 GLN A CA 1
ATOM 2180 C C . GLN A 1 280 ? -10.578 23.953 22.766 1 98.88 280 GLN A C 1
ATOM 2182 O O . GLN A 1 280 ? -11.445 23.109 23.031 1 98.88 280 GLN A O 1
ATOM 2187 N N . SER A 1 281 ? -10.688 24.766 21.734 1 98.94 281 SER A N 1
ATOM 2188 C CA . SER A 1 281 ? -11.969 24.922 21.047 1 98.94 281 SER A CA 1
ATOM 2189 C C . SER A 1 281 ? -12.102 23.953 19.891 1 98.94 281 SER A C 1
ATOM 2191 O O . SER A 1 281 ? -13.211 23.547 19.531 1 98.94 281 SER A O 1
ATOM 2193 N N . MET A 1 282 ? -10.992 23.672 19.219 1 98.94 282 MET A N 1
ATOM 2194 C CA . MET A 1 282 ? -11 22.766 18.078 1 98.94 282 MET A CA 1
ATOM 2195 C C . MET A 1 282 ? -9.594 22.266 17.766 1 98.94 282 MET A C 1
ATOM 2197 O O . MET A 1 282 ? -8.617 22.781 18.312 1 98.94 282 MET A O 1
ATOM 2201 N N . THR A 1 283 ? -9.477 21.234 17.047 1 98.94 283 THR A N 1
ATOM 2202 C CA . THR A 1 283 ? -8.25 20.766 16.406 1 98.94 283 THR A CA 1
ATOM 2203 C C . THR A 1 283 ? -8.539 20.234 15 1 98.94 283 THR A C 1
ATOM 2205 O O . THR A 1 283 ? -9.695 20.078 14.609 1 98.94 283 THR A O 1
ATOM 2208 N N . VAL A 1 284 ? -7.535 20.188 14.172 1 98.88 284 VAL A N 1
ATOM 2209 C CA . VAL A 1 284 ? -7.648 19.531 12.875 1 98.88 284 VAL A CA 1
ATOM 2210 C C . VAL A 1 284 ? -7.035 18.141 12.938 1 98.88 284 VAL A C 1
ATOM 2212 O O . VAL A 1 284 ? -5.844 17.984 13.227 1 98.88 284 VAL A O 1
ATOM 2215 N N . PHE A 1 285 ? -7.848 17.172 12.711 1 98.44 285 PHE A N 1
ATOM 2216 C CA . PHE A 1 285 ? -7.422 15.773 12.719 1 98.44 285 PHE A CA 1
ATOM 2217 C C . PHE A 1 285 ? -6.828 15.383 11.375 1 98.44 285 PHE A C 1
ATOM 2219 O O . PHE A 1 285 ? -7.504 15.445 10.344 1 98.44 285 PHE A O 1
ATOM 2226 N N . LYS A 1 286 ? -5.598 15.023 11.43 1 97 286 LYS A N 1
ATOM 2227 C CA . LYS A 1 286 ? -4.844 14.398 10.344 1 97 286 LYS A CA 1
ATOM 2228 C C . LYS A 1 286 ? -4.504 12.953 10.672 1 97 286 LYS A C 1
ATOM 2230 O O . LYS A 1 286 ? -3.682 12.68 11.547 1 97 286 LYS A O 1
ATOM 2235 N N . ASP A 1 287 ? -5.125 12.023 10.039 1 94.81 287 ASP A N 1
ATOM 2236 C CA . ASP A 1 287 ? -5.004 10.609 10.367 1 94.81 287 ASP A CA 1
ATOM 2237 C C . ASP A 1 287 ? -3.619 10.078 10 1 94.81 287 ASP A C 1
ATOM 2239 O O . ASP A 1 287 ? -3.371 9.703 8.852 1 94.81 287 ASP A O 1
ATOM 2243 N N . VAL A 1 288 ? -2.822 9.938 10.992 1 95.62 288 VAL A N 1
ATOM 2244 C CA . VAL A 1 288 ? -1.43 9.547 10.797 1 95.62 288 VAL A CA 1
ATOM 2245 C C . VAL A 1 288 ? -1.363 8.117 10.273 1 95.62 288 VAL A C 1
ATOM 2247 O O . VAL A 1 288 ? -0.418 7.75 9.562 1 95.62 288 VAL A O 1
ATOM 2250 N N . ARG A 1 289 ? -2.344 7.246 10.531 1 92.81 289 ARG A N 1
ATOM 2251 C CA . ARG A 1 289 ? -2.379 5.891 9.992 1 92.81 289 ARG A CA 1
ATOM 2252 C C . ARG A 1 289 ? -2.357 5.906 8.469 1 92.81 289 ARG A C 1
ATOM 2254 O O . ARG A 1 289 ? -1.64 5.121 7.844 1 92.81 289 ARG A O 1
ATOM 2261 N N . LEU A 1 290 ? -3.146 6.891 7.934 1 92.38 290 LEU A N 1
ATOM 2262 C CA . LEU A 1 290 ? -3.23 7.023 6.484 1 92.38 290 LEU A CA 1
ATOM 2263 C C . LEU A 1 290 ? -1.919 7.551 5.906 1 92.38 290 LEU A C 1
ATOM 2265 O O . LEU A 1 290 ? -1.458 7.074 4.867 1 92.38 290 LEU A O 1
ATOM 2269 N N . LEU A 1 291 ? -1.331 8.484 6.574 1 96.25 291 LEU A N 1
ATOM 2270 C CA . LEU A 1 291 ? -0.09 9.086 6.098 1 96.25 291 LEU A CA 1
ATOM 2271 C C . LEU A 1 291 ? 1.031 8.055 6.055 1 96.25 291 LEU A C 1
ATOM 2273 O O . LEU A 1 291 ? 1.753 7.953 5.062 1 96.25 291 LEU A O 1
ATOM 2277 N N . VAL A 1 292 ? 1.153 7.332 7.133 1 95.56 292 VAL A N 1
ATOM 2278 C CA . VAL A 1 292 ? 2.178 6.301 7.246 1 95.56 292 VAL A CA 1
ATOM 2279 C C . VAL A 1 292 ? 1.948 5.227 6.184 1 95.56 292 VAL A C 1
ATOM 2281 O O . VAL A 1 292 ? 2.885 4.816 5.496 1 95.56 292 VAL A O 1
ATOM 2284 N N . LYS A 1 293 ? 0.762 4.816 6.016 1 91.75 293 LYS A N 1
ATOM 2285 C CA . LYS A 1 293 ? 0.433 3.791 5.031 1 91.75 293 LYS A CA 1
ATOM 2286 C C . LYS A 1 293 ? 0.769 4.258 3.619 1 91.75 293 LYS A C 1
ATOM 2288 O O . LYS A 1 293 ? 1.338 3.504 2.828 1 91.75 293 LYS A O 1
ATOM 2293 N N . ASP A 1 294 ? 0.382 5.508 3.297 1 95 294 ASP A N 1
ATOM 2294 C CA . ASP A 1 294 ? 0.708 6.059 1.985 1 95 294 ASP A CA 1
ATOM 2295 C C . ASP A 1 294 ? 2.215 6.055 1.746 1 95 294 ASP A C 1
ATOM 2297 O O . ASP A 1 294 ? 2.68 5.652 0.677 1 95 294 ASP A O 1
ATOM 2301 N N . ALA A 1 295 ? 2.943 6.453 2.746 1 97.06 295 ALA A N 1
ATOM 2302 C CA . ALA A 1 295 ? 4.395 6.523 2.607 1 97.06 295 ALA A CA 1
ATOM 2303 C C . ALA A 1 295 ? 4.996 5.133 2.408 1 97.06 295 ALA A C 1
ATOM 2305 O O . ALA A 1 295 ? 5.855 4.938 1.546 1 97.06 295 ALA A O 1
ATOM 2306 N N . ILE A 1 296 ? 4.559 4.195 3.172 1 94.5 296 ILE A N 1
ATOM 2307 C CA . ILE A 1 296 ? 5.055 2.828 3.082 1 94.5 296 ILE A CA 1
ATOM 2308 C C . ILE A 1 296 ? 4.684 2.232 1.726 1 94.5 296 ILE A C 1
ATOM 2310 O O . ILE A 1 296 ? 5.504 1.563 1.09 1 94.5 296 ILE A O 1
ATOM 2314 N N . ASN A 1 297 ? 3.43 2.479 1.277 1 93.62 297 ASN A N 1
ATOM 2315 C CA . ASN A 1 297 ? 3.002 1.965 -0.02 1 93.62 297 ASN A CA 1
ATOM 2316 C C . ASN A 1 297 ? 3.852 2.529 -1.154 1 93.62 297 ASN A C 1
ATOM 2318 O O . ASN A 1 297 ? 4.25 1.795 -2.061 1 93.62 297 ASN A O 1
ATOM 2322 N N . VAL A 1 298 ? 4.145 3.844 -1.098 1 97.25 298 VAL A N 1
ATOM 2323 C CA . VAL A 1 298 ? 5.016 4.449 -2.102 1 97.25 298 VAL A CA 1
ATOM 2324 C C . VAL A 1 298 ? 6.391 3.785 -2.061 1 97.25 298 VAL A C 1
ATOM 2326 O O . VAL A 1 298 ? 6.922 3.381 -3.098 1 97.25 298 VAL A O 1
ATOM 2329 N N . ALA A 1 299 ? 6.922 3.627 -0.855 1 96.62 299 ALA A N 1
ATOM 2330 C CA . ALA A 1 299 ? 8.25 3.037 -0.698 1 96.62 299 ALA A CA 1
ATOM 2331 C C . ALA A 1 299 ? 8.289 1.622 -1.269 1 96.62 299 ALA A C 1
ATOM 2333 O O . ALA A 1 299 ? 9.219 1.268 -1.996 1 96.62 299 ALA A O 1
ATOM 2334 N N . GLN A 1 300 ? 7.32 0.843 -0.98 1 93.06 300 GLN A N 1
ATOM 2335 C CA . GLN A 1 300 ? 7.277 -0.54 -1.443 1 93.06 300 GLN A CA 1
ATOM 2336 C C . GLN A 1 300 ? 7.223 -0.609 -2.967 1 93.06 300 GLN A C 1
ATOM 2338 O O . GLN A 1 300 ? 7.887 -1.445 -3.58 1 93.06 300 GLN A O 1
ATOM 2343 N N . PHE A 1 301 ? 6.406 0.238 -3.607 1 95.56 301 PHE A N 1
ATOM 2344 C CA . PHE A 1 301 ? 6.297 0.245 -5.062 1 95.56 301 PHE A CA 1
ATOM 2345 C C . PHE A 1 301 ? 7.594 0.73 -5.699 1 95.56 301 PHE A C 1
ATOM 2347 O O . PHE A 1 301 ? 8.016 0.203 -6.73 1 95.56 301 PHE A O 1
ATOM 2354 N N . LEU A 1 302 ? 8.227 1.694 -5.031 1 96.88 302 LEU A N 1
ATOM 2355 C CA . LEU A 1 302 ? 9.516 2.148 -5.539 1 96.88 302 LEU A CA 1
ATOM 2356 C C . LEU A 1 302 ? 10.547 1.025 -5.484 1 96.88 302 LEU A C 1
ATOM 2358 O O . LEU A 1 302 ? 11.359 0.877 -6.398 1 96.88 302 LEU A O 1
ATOM 2362 N N . LEU A 1 303 ? 10.57 0.224 -4.406 1 94.62 303 LEU A N 1
ATOM 2363 C CA . LEU A 1 303 ? 11.492 -0.899 -4.258 1 94.62 303 LEU A CA 1
ATOM 2364 C C . LEU A 1 303 ? 11.266 -1.931 -5.359 1 94.62 303 LEU A C 1
ATOM 2366 O O . LEU A 1 303 ? 12.172 -2.703 -5.688 1 94.62 303 LEU A O 1
ATOM 2370 N N . LYS A 1 304 ? 10.047 -1.914 -5.93 1 93.12 304 LYS A N 1
ATOM 2371 C CA . LYS A 1 304 ? 9.711 -2.85 -6.996 1 93.12 304 LYS A CA 1
ATOM 2372 C C . LYS A 1 304 ? 9.938 -2.223 -8.367 1 93.12 304 LYS A C 1
ATOM 2374 O O . LYS A 1 304 ? 9.547 -2.795 -9.391 1 93.12 304 LYS A O 1
ATOM 2379 N N . GLY A 1 305 ? 10.43 -0.979 -8.422 1 95.88 305 GLY A N 1
ATOM 2380 C CA . GLY A 1 305 ? 10.688 -0.29 -9.672 1 95.88 305 GLY A CA 1
ATOM 2381 C C . GLY A 1 305 ? 9.453 0.373 -10.258 1 95.88 305 GLY A C 1
ATOM 2382 O O . GLY A 1 305 ? 9.461 0.795 -11.414 1 95.88 305 GLY A O 1
ATOM 2383 N N . VAL A 1 306 ? 8.414 0.43 -9.469 1 96.56 306 VAL A N 1
ATOM 2384 C CA . VAL A 1 306 ? 7.176 1.058 -9.914 1 96.56 306 VAL A CA 1
ATOM 2385 C C . VAL A 1 306 ? 7.262 2.57 -9.711 1 96.56 306 VAL A C 1
ATOM 2387 O O . VAL A 1 306 ? 7.715 3.041 -8.664 1 96.56 306 VAL A O 1
ATOM 2390 N N . LYS A 1 307 ? 6.891 3.365 -10.727 1 97 307 LYS A N 1
ATOM 2391 C CA . LYS A 1 307 ? 6.781 4.816 -10.625 1 97 307 LYS A CA 1
ATOM 2392 C C . LYS A 1 307 ? 5.324 5.25 -10.484 1 97 307 LYS A C 1
ATOM 2394 O O . LYS A 1 307 ? 4.422 4.586 -11 1 97 307 LYS A O 1
ATOM 2399 N N . LEU A 1 308 ? 5.094 6.301 -9.82 1 98 308 LEU A N 1
ATOM 2400 C CA . LEU A 1 308 ? 3.744 6.797 -9.562 1 98 308 LEU A CA 1
ATOM 2401 C C . LEU A 1 308 ? 3.514 8.125 -10.266 1 98 308 LEU A C 1
ATOM 2403 O O . LEU A 1 308 ? 4.371 9.016 -10.227 1 98 308 LEU A O 1
ATOM 2407 N N . ILE A 1 309 ? 2.424 8.25 -10.914 1 97.94 309 ILE A N 1
ATOM 2408 C CA . ILE A 1 309 ? 1.927 9.516 -11.445 1 97.94 309 ILE A CA 1
ATOM 2409 C C . ILE A 1 309 ? 0.78 10.023 -10.57 1 97.94 309 ILE A C 1
ATOM 2411 O O . ILE A 1 309 ? -0.287 9.414 -10.516 1 97.94 309 ILE A O 1
ATOM 2415 N N . THR A 1 310 ? 0.994 11.094 -9.891 1 98.06 310 THR A N 1
ATOM 2416 C CA . THR A 1 310 ? 0.041 11.586 -8.898 1 98.06 310 THR A CA 1
ATOM 2417 C C . THR A 1 310 ? -0.767 12.75 -9.461 1 98.06 310 THR A C 1
ATOM 2419 O O . THR A 1 310 ? -0.284 13.492 -10.32 1 98.06 310 THR A O 1
ATOM 2422 N N . PRO A 1 311 ? -2.008 12.875 -9 1 95.38 311 PRO A N 1
ATOM 2423 C CA . PRO A 1 311 ? -2.797 14.016 -9.461 1 95.38 311 PRO A CA 1
ATOM 2424 C C . PRO A 1 311 ? -2.34 15.336 -8.852 1 95.38 311 PRO A C 1
ATOM 2426 O O . PRO A 1 311 ? -2.598 16.406 -9.406 1 95.38 311 PRO A O 1
ATOM 2429 N N . GLN A 1 312 ? -1.687 15.359 -7.703 1 95.75 312 GLN A N 1
ATOM 2430 C CA . GLN A 1 312 ? -1.218 16.562 -7.016 1 95.75 312 GLN A CA 1
ATOM 2431 C C . GLN A 1 312 ? 0.304 16.656 -7.07 1 95.75 312 GLN A C 1
ATOM 2433 O O . GLN A 1 312 ? 1.001 15.648 -7.121 1 95.75 312 GLN A O 1
ATOM 2438 N N . ALA A 1 313 ? 0.794 17.875 -7.098 1 97.69 313 ALA A N 1
ATOM 2439 C CA . ALA A 1 313 ? 2.217 18.203 -7 1 97.69 313 ALA A CA 1
ATOM 2440 C C . ALA A 1 313 ? 2.434 19.516 -6.25 1 97.69 313 ALA A C 1
ATOM 2442 O O . ALA A 1 313 ? 1.544 20.359 -6.203 1 97.69 313 ALA A O 1
ATOM 2443 N N . TYR A 1 314 ? 3.557 19.594 -5.629 1 97.56 314 TYR A N 1
ATOM 2444 C CA . TYR A 1 314 ? 3.908 20.797 -4.879 1 97.56 314 TYR A CA 1
ATOM 2445 C C . TYR A 1 314 ? 5.219 21.375 -5.383 1 97.56 314 TYR A C 1
ATOM 2447 O O . TYR A 1 314 ? 6.176 20.656 -5.648 1 97.56 314 TYR A O 1
ATOM 2455 N N . ASP A 1 315 ? 5.25 22.703 -5.516 1 97.25 315 ASP A N 1
ATOM 2456 C CA . ASP A 1 315 ? 6.473 23.406 -5.887 1 97.25 315 ASP A CA 1
ATOM 2457 C C . ASP A 1 315 ? 7.422 23.516 -4.695 1 97.25 315 ASP A C 1
ATOM 2459 O O . ASP A 1 315 ? 7.105 24.172 -3.705 1 97.25 315 ASP A O 1
ATOM 2463 N N . ASN A 1 316 ? 8.594 22.891 -4.84 1 98.19 316 ASN A N 1
ATOM 2464 C CA . ASN A 1 316 ? 9.523 23 -3.719 1 98.19 316 ASN A CA 1
ATOM 2465 C C . ASN A 1 316 ? 10.625 24.016 -3.992 1 98.19 316 ASN A C 1
ATOM 2467 O O . ASN A 1 316 ? 11.648 24.016 -3.311 1 98.19 316 ASN A O 1
ATOM 2471 N N . GLY A 1 317 ? 10.352 24.812 -5.008 1 97.44 317 GLY A N 1
ATOM 2472 C CA . GLY A 1 317 ? 11.32 25.828 -5.398 1 97.44 317 GLY A CA 1
ATOM 2473 C C . GLY A 1 317 ? 12.25 25.359 -6.508 1 97.44 317 GLY A C 1
ATOM 2474 O O . GLY A 1 317 ? 12.797 26.188 -7.242 1 97.44 317 GLY A O 1
ATOM 2475 N N . SER A 1 318 ? 12.477 24.062 -6.66 1 98.31 318 SER A N 1
ATOM 2476 C CA . SER A 1 318 ? 13.367 23.516 -7.676 1 98.31 318 SER A CA 1
ATOM 2477 C C . SER A 1 318 ? 12.594 22.688 -8.695 1 98.31 318 SER A C 1
ATOM 2479 O O . SER A 1 318 ? 12.992 22.609 -9.8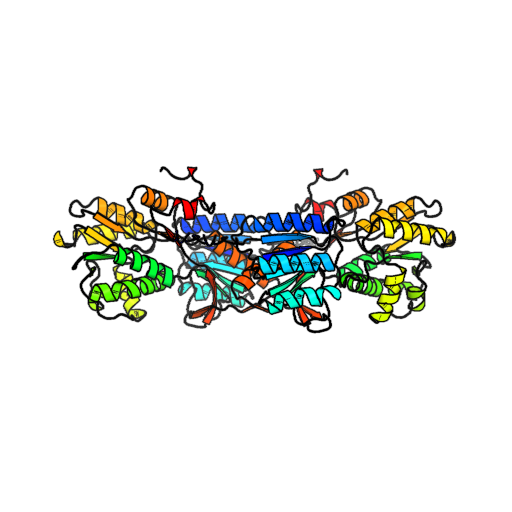67 1 98.31 318 SER A O 1
ATOM 2481 N N . LYS A 1 319 ? 11.5 22.047 -8.297 1 98.25 319 LYS A N 1
ATOM 2482 C CA . LYS A 1 319 ? 10.656 21.234 -9.172 1 98.25 319 LYS A CA 1
ATOM 2483 C C . LYS A 1 319 ? 9.266 21.062 -8.578 1 98.25 319 LYS A C 1
ATOM 2485 O O . LYS A 1 319 ? 9.031 21.375 -7.41 1 98.25 319 LYS A O 1
ATOM 2490 N N . MET A 1 320 ? 8.344 20.719 -9.438 1 98.38 320 MET A N 1
ATOM 2491 C CA . MET A 1 320 ? 7.055 20.234 -8.961 1 98.38 320 MET A CA 1
ATOM 2492 C C . MET A 1 320 ? 7.172 18.797 -8.445 1 98.38 320 MET A C 1
ATOM 2494 O O . MET A 1 320 ? 7.371 17.875 -9.227 1 98.38 320 MET A O 1
ATOM 2498 N N . VAL A 1 321 ? 7.082 18.594 -7.168 1 98.75 321 VAL A N 1
ATOM 2499 C CA . VAL A 1 321 ? 7.234 17.281 -6.566 1 98.75 321 VAL A CA 1
ATOM 2500 C C . VAL A 1 321 ? 5.891 16.547 -6.57 1 98.75 321 VAL A C 1
ATOM 2502 O O . VAL A 1 321 ? 4.918 17.031 -5.977 1 98.75 321 VAL A O 1
ATOM 2505 N N . PRO A 1 322 ? 5.738 15.367 -7.273 1 98.69 322 PRO A N 1
ATOM 2506 C CA . PRO A 1 322 ? 4.496 14.594 -7.172 1 98.69 322 PRO A CA 1
ATOM 2507 C C . PRO A 1 322 ? 4.121 14.266 -5.727 1 98.69 322 PRO A C 1
ATOM 2509 O O . PRO A 1 322 ? 4.992 13.93 -4.922 1 98.69 322 PRO A O 1
ATOM 2512 N N . ALA A 1 323 ? 2.812 14.391 -5.422 1 98.5 323 ALA A N 1
ATOM 2513 C CA . ALA A 1 323 ? 2.438 14.273 -4.012 1 98.5 323 ALA A CA 1
ATOM 2514 C C . ALA A 1 323 ? 1.204 13.391 -3.846 1 98.5 323 ALA A C 1
ATOM 2516 O O . ALA A 1 323 ? 0.368 13.305 -4.75 1 98.5 323 ALA A O 1
ATOM 2517 N N . ILE A 1 324 ? 1.155 12.633 -2.82 1 97.62 324 ILE A N 1
ATOM 2518 C CA . ILE A 1 324 ? -0.051 12 -2.301 1 97.62 324 ILE A CA 1
ATOM 2519 C C . ILE A 1 324 ? -0.58 12.789 -1.108 1 97.62 324 ILE A C 1
ATOM 2521 O O . ILE A 1 324 ? 0.1 12.914 -0.086 1 97.62 324 ILE A O 1
ATOM 2525 N N . GLN A 1 325 ? -1.742 13.352 -1.289 1 96.38 325 GLN A N 1
ATOM 2526 C CA . GLN A 1 325 ? -2.334 14.227 -0.288 1 96.38 325 GLN A CA 1
ATOM 2527 C C . GLN A 1 325 ? -3.566 13.594 0.346 1 96.38 325 GLN A C 1
ATOM 2529 O O . GLN A 1 325 ? -4.457 13.117 -0.36 1 96.38 325 GLN A O 1
ATOM 2534 N N . SER A 1 326 ? -3.674 13.492 1.653 1 93.62 326 SER A N 1
ATOM 2535 C CA . SER A 1 326 ? -4.828 12.961 2.373 1 93.62 326 SER A CA 1
ATOM 2536 C C . SER A 1 326 ? -5.688 14.086 2.941 1 93.62 326 SER A C 1
ATOM 2538 O O . SER A 1 326 ? -5.227 15.219 3.072 1 93.62 326 SER A O 1
ATOM 2540 N N . GLU A 1 327 ? -6.852 13.758 3.258 1 91.56 327 GLU A N 1
ATOM 2541 C CA . GLU A 1 327 ? -7.797 14.75 3.754 1 91.56 327 GLU A CA 1
ATOM 2542 C C . GLU A 1 327 ? -7.66 14.938 5.262 1 91.56 327 GLU A C 1
ATOM 2544 O O . GLU A 1 327 ? -7.004 14.141 5.934 1 91.56 327 GLU A O 1
ATOM 2549 N N . ILE A 1 328 ? -8.25 16.078 5.695 1 97.81 328 ILE A N 1
ATOM 2550 C CA . ILE A 1 328 ? -8.25 16.391 7.117 1 97.81 328 ILE A CA 1
ATOM 2551 C C . ILE A 1 328 ? -9.688 16.438 7.637 1 97.81 328 ILE A C 1
ATOM 2553 O O . ILE A 1 328 ? -10.641 16.406 6.855 1 97.81 328 ILE A O 1
ATOM 2557 N N . GLN A 1 329 ? -9.836 16.406 8.938 1 97.69 329 GLN A N 1
ATOM 2558 C CA . GLN A 1 329 ? -11.141 16.578 9.57 1 97.69 329 GLN A CA 1
ATOM 2559 C C . GLN A 1 329 ? -11.047 17.547 10.758 1 97.69 329 GLN A C 1
ATOM 2561 O O . GLN A 1 329 ? -10.07 17.516 11.508 1 97.69 329 GLN A O 1
ATOM 2566 N N . VAL A 1 330 ? -12.078 18.375 10.859 1 98.81 330 VAL A N 1
ATOM 2567 C CA . VAL A 1 330 ? -12.148 19.281 12 1 98.81 330 VAL A CA 1
ATOM 2568 C C . VAL A 1 330 ? -12.781 18.562 13.188 1 98.81 330 VAL A C 1
ATOM 2570 O O . VAL A 1 330 ? -13.805 17.891 13.039 1 98.81 330 VAL A O 1
ATOM 2573 N N . VAL A 1 331 ? -12.18 18.656 14.32 1 98.88 331 VAL A N 1
ATOM 2574 C CA . VAL A 1 331 ? -12.672 18.031 15.547 1 98.88 331 VAL A CA 1
ATOM 2575 C C . VAL A 1 331 ? -12.992 19.109 16.578 1 98.88 331 VAL A C 1
ATOM 2577 O O . VAL A 1 331 ? -12.164 19.969 16.859 1 98.88 331 VAL A O 1
ATOM 2580 N N . THR A 1 332 ? -14.156 19.109 17.047 1 98.81 332 THR A N 1
ATOM 2581 C CA . THR A 1 332 ? -14.633 19.906 18.172 1 98.81 332 THR A CA 1
ATOM 2582 C C . THR A 1 332 ? -15.234 19 19.25 1 98.81 332 THR A C 1
ATOM 2584 O O . THR A 1 332 ? -15.25 17.781 19.109 1 98.81 332 THR A O 1
ATOM 2587 N N . LYS A 1 333 ? -15.703 19.672 20.312 1 98.38 333 LYS A N 1
ATOM 2588 C CA . LYS A 1 333 ? -16.344 18.906 21.391 1 98.38 333 LYS A CA 1
ATOM 2589 C C . LYS A 1 333 ? -17.562 18.141 20.875 1 98.38 333 LYS A C 1
ATOM 2591 O O . LYS A 1 333 ? -17.859 17.047 21.344 1 98.38 333 LYS A O 1
ATOM 2596 N N . ASP A 1 334 ? -18.188 18.609 19.812 1 98.25 334 ASP A N 1
ATOM 2597 C CA . ASP A 1 334 ? -19.469 18.094 19.328 1 98.25 334 ASP A CA 1
ATOM 2598 C C . ASP A 1 334 ? -19.266 16.797 18.531 1 98.25 334 ASP A C 1
ATOM 2600 O O . ASP A 1 334 ? -20.172 15.984 18.422 1 98.25 334 ASP A O 1
ATOM 2604 N N . ASN A 1 335 ? -18.062 16.641 17.938 1 98.38 335 ASN A N 1
ATOM 2605 C CA . ASN A 1 335 ? -17.938 15.523 17 1 98.38 335 ASN A CA 1
ATOM 2606 C C . ASN A 1 335 ? -16.719 14.664 17.344 1 98.38 335 ASN A C 1
ATOM 2608 O O . ASN A 1 335 ? -16.359 13.758 16.578 1 98.38 335 ASN A O 1
ATOM 2612 N N . VAL A 1 336 ? -16.062 14.938 18.484 1 98.25 336 VAL A N 1
ATOM 2613 C CA . VAL A 1 336 ? -14.812 14.273 18.859 1 98.25 336 VAL A CA 1
ATOM 2614 C C . VAL A 1 336 ? -15.055 12.766 18.984 1 98.25 336 VAL A C 1
ATOM 2616 O O . VAL A 1 336 ? -14.242 11.961 18.516 1 98.25 336 VAL A O 1
ATOM 2619 N N . LYS A 1 337 ? -16.125 12.266 19.578 1 97 337 LYS A N 1
ATOM 2620 C CA . LYS A 1 337 ? -16.406 10.844 19.734 1 97 337 LYS A CA 1
ATOM 2621 C C . LYS A 1 337 ? -16.609 10.172 18.375 1 97 337 LYS A C 1
ATOM 2623 O O . LYS A 1 337 ? -16.016 9.133 18.094 1 97 337 LYS A O 1
ATOM 2628 N N . LYS A 1 338 ? -17.391 10.82 17.578 1 97.12 338 LYS A N 1
ATOM 2629 C CA . LYS A 1 338 ? -17.703 10.266 16.266 1 97.12 338 LYS A CA 1
ATOM 2630 C C . LYS A 1 338 ? -16.438 10.125 15.43 1 97.12 338 LYS A C 1
ATOM 2632 O O . LYS A 1 338 ? -16.219 9.086 14.797 1 97.12 338 LYS A O 1
ATOM 2637 N N . ILE A 1 339 ? -15.555 11.109 15.461 1 97.31 339 ILE A N 1
ATOM 2638 C CA . ILE A 1 339 ? -14.422 11.148 14.539 1 97.31 339 ILE A CA 1
ATOM 2639 C C . ILE A 1 339 ? -13.281 10.297 15.086 1 97.31 339 ILE A C 1
ATOM 2641 O O . ILE A 1 339 ? -12.672 9.516 14.352 1 97.31 339 ILE A O 1
ATOM 2645 N N . LEU A 1 340 ? -13.023 10.367 16.359 1 97.69 340 LEU A N 1
ATOM 2646 C CA . LEU A 1 340 ? -11.773 9.805 16.844 1 97.69 340 LEU A CA 1
ATOM 2647 C C . LEU A 1 340 ? -12.008 8.461 17.531 1 97.69 340 LEU A C 1
ATOM 2649 O O . LEU A 1 340 ? -11.117 7.605 17.547 1 97.69 340 LEU A O 1
ATOM 2653 N N . ILE A 1 341 ? -13.195 8.242 18.156 1 96.81 341 ILE A N 1
ATOM 2654 C CA . ILE A 1 341 ? -13.453 6.996 18.875 1 96.81 341 ILE A CA 1
ATOM 2655 C C . ILE A 1 341 ? -14.039 5.965 17.906 1 96.81 341 ILE A C 1
ATOM 2657 O O . ILE A 1 341 ? -13.562 4.828 17.844 1 96.81 341 ILE A O 1
ATOM 2661 N N . ASP A 1 342 ? -14.953 6.414 17.078 1 92.38 342 ASP A N 1
ATOM 2662 C CA . ASP A 1 342 ? -15.617 5.484 16.172 1 92.38 342 ASP A CA 1
ATOM 2663 C C . ASP A 1 342 ? -14.648 4.988 15.094 1 92.38 342 ASP A C 1
ATOM 2665 O O . ASP A 1 342 ? -14.766 3.854 14.625 1 92.38 342 ASP A O 1
ATOM 2669 N N . SER A 1 343 ? -13.695 5.797 14.75 1 90.19 343 SER A N 1
ATOM 2670 C CA . SER A 1 343 ? -12.703 5.398 13.758 1 90.19 343 SER A CA 1
ATOM 2671 C C . SER A 1 343 ? -11.617 4.523 14.383 1 90.19 343 SER A C 1
ATOM 2673 O O . SER A 1 343 ? -10.734 4.031 13.688 1 90.19 343 SER A O 1
ATOM 2675 N N . LYS A 1 344 ? -11.586 4.363 15.688 1 91.12 344 LYS A N 1
ATOM 2676 C CA . LYS A 1 344 ? -10.648 3.559 16.469 1 91.12 344 LYS A CA 1
ATOM 2677 C C . LYS A 1 344 ? -9.25 4.172 16.438 1 91.12 344 LYS A C 1
ATOM 2679 O O . LYS A 1 344 ? -8.25 3.457 16.547 1 91.12 344 LYS A O 1
ATOM 2684 N N . TYR A 1 345 ? -9.25 5.52 16.188 1 93.5 345 TYR A N 1
ATOM 2685 C CA . TYR A 1 345 ? -7.973 6.215 16.312 1 93.5 345 TYR A CA 1
ATOM 2686 C C . TYR A 1 345 ? -7.508 6.258 17.766 1 93.5 345 TYR A C 1
ATOM 2688 O O . TYR A 1 345 ? -6.316 6.09 18.047 1 93.5 345 TYR A O 1
ATOM 2696 N N . TYR A 1 346 ? -8.422 6.59 18.641 1 96.62 346 TYR A N 1
ATOM 2697 C CA . TYR A 1 346 ? -8.242 6.5 20.078 1 96.62 346 TYR A CA 1
ATOM 2698 C C . TYR A 1 346 ? -9.312 5.613 20.703 1 96.62 346 TYR A C 1
ATOM 2700 O O . TYR A 1 346 ? -10.336 5.324 20.078 1 96.62 346 TYR A O 1
ATOM 2708 N N . LYS A 1 347 ? -9.109 5.109 21.922 1 96.38 347 LYS A N 1
ATOM 2709 C CA . LYS A 1 347 ? -10.094 4.375 22.703 1 96.38 347 LYS A CA 1
ATOM 2710 C C . LYS A 1 347 ? -10.922 5.32 23.562 1 96.38 347 LYS A C 1
ATOM 2712 O O . LYS A 1 347 ? -10.414 6.324 24.062 1 96.38 347 LYS A O 1
ATOM 2717 N N . ASP A 1 348 ? -12.141 4.941 23.719 1 97.5 348 ASP A N 1
ATOM 2718 C CA . ASP A 1 348 ? -13.016 5.715 24.594 1 97.5 348 ASP A CA 1
ATOM 2719 C C . ASP A 1 348 ? -12.406 5.891 25.984 1 97.5 348 ASP A C 1
ATOM 2721 O O . ASP A 1 348 ? -12.5 6.965 26.578 1 97.5 348 ASP A O 1
ATOM 2725 N N . SER A 1 349 ? -11.719 4.855 26.438 1 97.88 349 SER A N 1
ATOM 2726 C CA . SER A 1 349 ? -11.164 4.812 27.781 1 97.88 349 SER A CA 1
ATOM 2727 C C . SER A 1 349 ? -9.938 5.715 27.906 1 97.88 349 SER A C 1
ATOM 2729 O O . SER A 1 349 ? -9.445 5.945 29.016 1 97.88 349 SER A O 1
ATOM 2731 N N . ASP A 1 350 ? -9.492 6.332 26.781 1 97.69 350 ASP A N 1
ATOM 2732 C CA . ASP A 1 350 ? -8.328 7.219 26.812 1 97.69 350 ASP A CA 1
ATOM 2733 C C . ASP A 1 350 ? -8.695 8.578 27.391 1 97.69 350 ASP A C 1
ATOM 2735 O O . ASP A 1 350 ? -7.816 9.375 27.734 1 97.69 350 ASP A O 1
ATOM 2739 N N . PHE A 1 351 ? -9.961 8.844 27.547 1 98.38 351 PHE A N 1
ATOM 2740 C CA . PHE A 1 351 ? -10.383 10.195 27.891 1 98.38 351 PHE A CA 1
ATOM 2741 C C . PHE A 1 351 ? -11.391 10.172 29.031 1 98.38 351 PHE A C 1
ATOM 2743 O O . PHE A 1 351 ? -12.023 9.148 29.281 1 98.38 351 PHE A O 1
ATOM 2750 N N . ARG A 1 352 ? -11.484 11.266 29.75 1 97 352 ARG A N 1
ATOM 2751 C CA . ARG A 1 352 ? -12.508 11.531 30.766 1 97 352 ARG A CA 1
ATOM 2752 C C . ARG A 1 352 ? -13.594 12.445 30.203 1 97 352 ARG A C 1
ATOM 2754 O O . ARG A 1 352 ? -13.336 13.609 29.891 1 97 352 ARG A O 1
ATOM 2761 N N . TRP A 1 353 ? -14.836 11.922 30.172 1 95.38 353 TRP A N 1
ATOM 2762 C CA . TRP A 1 353 ? -15.93 12.633 29.516 1 95.38 353 TRP A CA 1
ATOM 2763 C C . TRP A 1 353 ? -16.75 13.43 30.516 1 95.38 353 TRP A C 1
ATOM 2765 O O . TRP A 1 353 ? -16.891 13.023 31.672 1 95.38 353 TRP A O 1
ATOM 2775 N N . MET B 1 1 ? -66.312 15.789 0.471 1 25.03 1 MET B N 1
ATOM 2776 C CA . MET B 1 1 ? -65.062 15.992 1.144 1 25.03 1 MET B CA 1
ATOM 2777 C C . MET B 1 1 ? -64.125 14.844 0.839 1 25.03 1 MET B C 1
ATOM 2779 O O . MET B 1 1 ? -64.25 13.734 1.332 1 25.03 1 MET B O 1
ATOM 2783 N N . LYS B 1 2 ? -63.719 14.812 -0.486 1 36 2 LYS B N 1
ATOM 2784 C CA . LYS B 1 2 ? -62.75 13.859 -1.062 1 36 2 LYS B CA 1
ATOM 2785 C C . LYS B 1 2 ? -61.438 13.883 -0.307 1 36 2 LYS B C 1
ATOM 2787 O O . LYS B 1 2 ? -60.812 14.938 -0.177 1 36 2 LYS B O 1
ATOM 2792 N N . LYS B 1 3 ? -61.312 12.984 0.753 1 37.38 3 LYS B N 1
ATOM 2793 C CA . LYS B 1 3 ? -60.094 12.719 1.51 1 37.38 3 LYS B CA 1
ATOM 2794 C C . LYS B 1 3 ? -58.906 12.484 0.577 1 37.38 3 LYS B C 1
ATOM 2796 O O . LYS B 1 3 ? -58.906 11.539 -0.221 1 37.38 3 LYS B O 1
ATOM 2801 N N . VAL B 1 4 ? -58.25 13.492 0.084 1 38.03 4 VAL B N 1
ATOM 2802 C CA . VAL B 1 4 ? -56.969 13.398 -0.623 1 38.03 4 VAL B CA 1
ATOM 2803 C C . VAL B 1 4 ? -55.938 12.711 0.264 1 38.03 4 VAL B C 1
ATOM 2805 O O . VAL B 1 4 ? -55.594 13.219 1.336 1 38.03 4 VAL B O 1
ATOM 2808 N N . LEU B 1 5 ? -55.875 11.383 0.364 1 41.81 5 LEU B N 1
ATOM 2809 C CA . LEU B 1 5 ? -54.812 10.633 0.986 1 41.81 5 LEU B CA 1
ATOM 2810 C C . LEU B 1 5 ? -53.469 11.039 0.4 1 41.81 5 LEU B C 1
ATOM 2812 O O . LEU B 1 5 ? -53.188 10.805 -0.782 1 41.81 5 LEU B O 1
ATOM 2816 N N . LEU B 1 6 ? -52.875 12.102 0.856 1 40.28 6 LEU B N 1
ATOM 2817 C CA . LEU B 1 6 ? -51.469 12.414 0.599 1 40.28 6 LEU B CA 1
ATOM 2818 C C . LEU B 1 6 ? -50.594 11.242 0.998 1 40.28 6 LEU B C 1
ATOM 2820 O O . LEU B 1 6 ? -50.469 10.914 2.18 1 40.28 6 LEU B O 1
ATOM 2824 N N . ALA B 1 7 ? -50.438 10.25 0.168 1 40.53 7 ALA B N 1
ATOM 2825 C CA . ALA B 1 7 ? -49.406 9.242 0.357 1 40.53 7 ALA B CA 1
ATOM 2826 C C . ALA B 1 7 ? -48.031 9.898 0.532 1 40.53 7 ALA B C 1
ATOM 2828 O O . ALA B 1 7 ? -47.531 10.578 -0.371 1 40.53 7 ALA B O 1
ATOM 2829 N N . LEU B 1 8 ? -47.594 10.164 1.7 1 38.44 8 LEU B N 1
ATOM 2830 C CA . LEU B 1 8 ? -46.219 10.477 2.008 1 38.44 8 LEU B CA 1
ATOM 2831 C C . LEU B 1 8 ? -45.281 9.414 1.445 1 38.44 8 LEU B C 1
ATOM 2833 O O . LEU B 1 8 ? -45.281 8.266 1.886 1 38.44 8 LEU B O 1
ATOM 2837 N N . LEU B 1 9 ? -44.844 9.547 0.221 1 38.66 9 LEU B N 1
ATOM 2838 C CA . LEU B 1 9 ? -43.75 8.742 -0.301 1 38.66 9 LEU B CA 1
ATOM 2839 C C . LEU B 1 9 ? -42.5 8.969 0.512 1 38.66 9 LEU B C 1
ATOM 2841 O O . LEU B 1 9 ? -41.875 10.031 0.414 1 38.66 9 LEU B O 1
ATOM 2845 N N . ALA B 1 10 ? -42.344 8.367 1.651 1 39.06 10 ALA B N 1
ATOM 2846 C CA . ALA B 1 10 ? -41.031 8.297 2.33 1 39.06 10 ALA B CA 1
ATOM 2847 C C . ALA B 1 10 ? -39.938 7.789 1.389 1 39.06 10 ALA B C 1
ATOM 2849 O O . ALA B 1 10 ? -40 6.637 0.951 1 39.06 10 ALA B O 1
ATOM 2850 N N . ILE B 1 11 ? -39.312 8.617 0.643 1 39.28 11 ILE B N 1
ATOM 2851 C CA . ILE B 1 11 ? -38.094 8.258 -0.026 1 39.28 11 ILE B CA 1
ATOM 2852 C C . ILE B 1 11 ? -37.094 7.68 0.988 1 39.28 11 ILE B C 1
ATOM 2854 O O . ILE B 1 11 ? -36.625 8.391 1.872 1 39.28 11 ILE B O 1
ATOM 2858 N N . PHE B 1 12 ? -37.281 6.508 1.389 1 37.16 12 PHE B N 1
ATOM 2859 C CA . PHE B 1 12 ? -36.188 5.832 2.086 1 37.16 12 PHE B CA 1
ATOM 2860 C C . PHE B 1 12 ? -34.875 6.02 1.343 1 37.16 12 PHE B C 1
ATOM 2862 O O . PHE B 1 12 ? -34.688 5.461 0.261 1 37.16 12 PHE B O 1
ATOM 2869 N N . ALA B 1 13 ? -34.281 7.102 1.437 1 38.72 13 ALA B N 1
ATOM 2870 C CA . ALA B 1 13 ? -32.875 7.145 1.036 1 38.72 13 ALA B CA 1
ATOM 2871 C C . ALA B 1 13 ? -32.125 5.938 1.577 1 38.72 13 ALA B C 1
ATOM 2873 O O . ALA B 1 13 ? -31.859 5.852 2.777 1 38.72 13 ALA B O 1
ATOM 2874 N N . VAL B 1 14 ? -32.344 4.828 1.131 1 38.97 14 VAL B N 1
ATOM 2875 C CA . VAL B 1 14 ? -31.422 3.727 1.438 1 38.97 14 VAL B CA 1
ATOM 2876 C C . VAL B 1 14 ? -29.984 4.219 1.375 1 38.97 14 VAL B C 1
ATOM 2878 O O . VAL B 1 14 ? -29.516 4.648 0.32 1 38.97 14 VAL B O 1
ATOM 2881 N N . THR B 1 15 ? -29.516 4.754 2.332 1 41.94 15 THR B N 1
ATOM 2882 C CA . THR B 1 15 ? -28.078 5 2.408 1 41.94 15 THR B CA 1
ATOM 2883 C C . THR B 1 15 ? -27.297 3.791 1.9 1 41.94 15 THR B C 1
ATOM 2885 O O . THR B 1 15 ? -27.203 2.77 2.586 1 41.94 15 THR B O 1
ATOM 2888 N N . ILE B 1 16 ? -27.422 3.377 0.738 1 45.56 16 ILE B N 1
ATOM 2889 C CA . ILE B 1 16 ? -26.578 2.336 0.152 1 45.56 16 ILE B CA 1
ATOM 2890 C C . ILE B 1 16 ? -25.125 2.539 0.582 1 45.56 16 ILE B C 1
ATOM 2892 O O . ILE B 1 16 ? -24.547 3.592 0.322 1 45.56 16 ILE B O 1
ATOM 2896 N N . PHE B 1 17 ? -24.781 1.855 1.646 1 57.12 17 PHE B N 1
ATOM 2897 C CA . PHE B 1 17 ? -23.391 1.859 2.088 1 57.12 17 PHE B CA 1
ATOM 2898 C C . PHE B 1 17 ? -22.453 1.602 0.918 1 57.12 17 PHE B C 1
ATOM 2900 O O . PHE B 1 17 ? -22.531 0.561 0.264 1 57.12 17 PHE B O 1
ATOM 2907 N N . SER B 1 18 ? -21.938 2.562 0.287 1 76.88 18 SER B N 1
ATOM 2908 C CA . SER B 1 18 ? -21.062 2.547 -0.885 1 76.88 18 SER B CA 1
ATOM 2909 C C . SER B 1 18 ? -19.797 1.749 -0.619 1 76.88 18 SER B C 1
ATOM 2911 O O . SER B 1 18 ? -19.172 1.896 0.434 1 76.88 18 SER B O 1
ATOM 2913 N N . VAL B 1 19 ? -19.688 0.535 -1.333 1 86.06 19 VAL B N 1
ATOM 2914 C CA . VAL B 1 19 ? -18.484 -0.283 -1.318 1 86.06 19 VAL B CA 1
ATOM 2915 C C . VAL B 1 19 ? -17.438 0.332 -2.238 1 86.06 19 VAL B C 1
ATOM 2917 O O . VAL B 1 19 ? -17.734 0.691 -3.379 1 86.06 19 VAL B O 1
ATOM 2920 N N . ASP B 1 20 ? -16.25 0.491 -1.694 1 92.81 20 ASP B N 1
ATOM 2921 C CA . ASP B 1 20 ? -15.188 1.116 -2.486 1 92.81 20 ASP B CA 1
ATOM 2922 C C . ASP B 1 20 ? -14.523 0.102 -3.412 1 92.81 20 ASP B C 1
ATOM 2924 O O . ASP B 1 20 ? -14.312 0.377 -4.598 1 92.81 20 ASP B O 1
ATOM 2928 N N . VAL B 1 21 ? -14.25 -1.041 -2.83 1 96.31 21 VAL B N 1
ATOM 2929 C CA . VAL B 1 21 ? -13.5 -2.057 -3.559 1 96.31 21 VAL B CA 1
ATOM 2930 C C . VAL B 1 21 ? -14.258 -3.381 -3.533 1 96.31 21 VAL B C 1
ATOM 2932 O O . VAL B 1 21 ? -14.641 -3.863 -2.465 1 96.31 21 VAL B O 1
ATOM 2935 N N . GLY B 1 22 ? -14.555 -3.92 -4.695 1 98 22 GLY B N 1
ATOM 2936 C CA . GLY B 1 22 ? -15.094 -5.266 -4.82 1 98 22 GLY B CA 1
ATOM 2937 C C . GLY B 1 22 ? -14.039 -6.293 -5.195 1 98 22 GLY B C 1
ATOM 2938 O O . GLY B 1 22 ? -13.18 -6.031 -6.039 1 98 22 GLY B O 1
ATOM 2939 N N . ILE B 1 23 ? -14.062 -7.406 -4.523 1 98.62 23 ILE B N 1
ATOM 2940 C CA . ILE B 1 23 ? -13.133 -8.5 -4.793 1 98.62 23 ILE B CA 1
ATOM 2941 C C . ILE B 1 23 ? -13.914 -9.75 -5.195 1 98.62 23 ILE B C 1
ATOM 2943 O O . ILE B 1 23 ? -14.852 -10.156 -4.496 1 98.62 23 ILE B O 1
ATOM 2947 N N . VAL B 1 24 ? -13.586 -10.312 -6.328 1 98.88 24 VAL B N 1
ATOM 2948 C CA . VAL B 1 24 ? -14.234 -11.531 -6.801 1 98.88 24 VAL B CA 1
ATOM 2949 C C . VAL B 1 24 ? -13.195 -12.625 -6.996 1 98.88 24 VAL B C 1
ATOM 2951 O O . VAL B 1 24 ? -12.289 -12.492 -7.82 1 98.88 24 VAL B O 1
ATOM 2954 N N . LEU B 1 25 ? -13.305 -13.727 -6.23 1 98.75 25 LEU B N 1
ATOM 2955 C CA . LEU B 1 25 ? -12.422 -14.883 -6.297 1 98.75 25 LEU B CA 1
ATOM 2956 C C . LEU B 1 25 ? -13.125 -16.062 -6.957 1 98.75 25 LEU B C 1
ATOM 2958 O O . LEU B 1 25 ? -14.359 -16.141 -6.953 1 98.75 25 LEU B O 1
ATOM 2962 N N . PRO B 1 26 ? -12.414 -16.984 -7.469 1 98.44 26 PRO B N 1
ATOM 2963 C CA . PRO B 1 26 ? -13.031 -17.922 -8.406 1 98.44 26 PRO B CA 1
ATOM 2964 C C . PRO B 1 26 ? -13.844 -19 -7.703 1 98.44 26 PRO B C 1
ATOM 2966 O O . PRO B 1 26 ? -14.938 -19.359 -8.156 1 98.44 26 PRO B O 1
ATOM 2969 N N . THR B 1 27 ? -13.32 -19.594 -6.594 1 98 27 THR B N 1
ATOM 2970 C CA . THR B 1 27 ? -14.039 -20.719 -6 1 98 27 THR B CA 1
ATOM 2971 C C . THR B 1 27 ? -13.508 -21 -4.598 1 98 27 THR B C 1
ATOM 2973 O O . THR B 1 27 ? -12.344 -20.719 -4.293 1 98 27 THR B O 1
ATOM 2976 N N . LYS B 1 28 ? -14.312 -21.641 -3.766 1 96.38 28 LYS B N 1
ATOM 2977 C CA . LYS B 1 28 ? -13.883 -22.078 -2.445 1 96.38 28 LYS B CA 1
ATOM 2978 C C . LYS B 1 28 ? -13.367 -23.516 -2.49 1 96.38 28 LYS B C 1
ATOM 2980 O O . LYS B 1 28 ? -12.836 -24.031 -1.5 1 96.38 28 LYS B O 1
ATOM 2985 N N . ASP B 1 29 ? -13.422 -24.125 -3.686 1 94.25 29 ASP B N 1
ATOM 2986 C CA . ASP B 1 29 ? -13.023 -25.516 -3.822 1 94.25 29 ASP B CA 1
ATOM 2987 C C . ASP B 1 29 ? -11.508 -25.672 -3.762 1 94.25 29 ASP B C 1
ATOM 2989 O O . ASP B 1 29 ? -11 -26.766 -3.508 1 94.25 29 ASP B O 1
ATOM 2993 N N . GLU B 1 30 ? -10.781 -24.672 -4.09 1 93.12 30 GLU B N 1
ATOM 2994 C CA . GLU B 1 30 ? -9.328 -24.656 -3.982 1 93.12 30 GLU B CA 1
ATOM 2995 C C . GLU B 1 30 ? -8.875 -23.953 -2.707 1 93.12 30 GLU B C 1
ATOM 2997 O O . GLU B 1 30 ? -9.102 -22.75 -2.545 1 93.12 30 GLU B O 1
ATOM 3002 N N . PRO B 1 31 ? -8.219 -24.609 -1.834 1 92.62 31 PRO B N 1
ATOM 3003 C CA . PRO B 1 31 ? -7.816 -24.031 -0.552 1 92.62 31 PRO B CA 1
ATOM 3004 C C . PRO B 1 31 ? -7.059 -22.719 -0.716 1 92.62 31 PRO B C 1
ATOM 3006 O O . PRO B 1 31 ? -7.152 -21.828 0.142 1 92.62 31 PRO B O 1
ATOM 3009 N N . ARG B 1 32 ? -6.355 -22.594 -1.822 1 94.62 32 ARG B N 1
ATOM 3010 C CA . ARG B 1 32 ? -5.57 -21.391 -2.104 1 94.62 32 ARG B CA 1
ATOM 3011 C C . ARG B 1 32 ? -6.445 -20.141 -2.055 1 94.62 32 ARG B C 1
ATOM 3013 O O . ARG B 1 32 ? -6.039 -19.125 -1.502 1 94.62 32 ARG B O 1
ATOM 3020 N N . TRP B 1 33 ? -7.648 -20.141 -2.506 1 96.94 33 TRP B N 1
ATOM 3021 C CA . TRP B 1 33 ? -8.484 -18.953 -2.611 1 96.94 33 TRP B CA 1
ATOM 3022 C C . TRP B 1 33 ? -9.141 -18.625 -1.272 1 96.94 33 TRP B C 1
ATOM 3024 O O . TRP B 1 33 ? -9.398 -17.453 -0.973 1 96.94 33 TRP B O 1
ATOM 3034 N N . VAL B 1 34 ? -9.367 -19.656 -0.473 1 95.44 34 VAL B N 1
ATOM 3035 C CA . VAL B 1 34 ? -9.844 -19.422 0.886 1 95.44 34 VAL B CA 1
ATOM 3036 C C . VAL B 1 34 ? -8.766 -18.719 1.7 1 95.44 34 VAL B C 1
ATOM 3038 O O . VAL B 1 34 ? -9.07 -17.844 2.508 1 95.44 34 VAL B O 1
ATOM 3041 N N . GLN B 1 35 ? -7.551 -19.141 1.445 1 95.06 35 GLN B N 1
ATOM 3042 C CA . GLN B 1 35 ? -6.426 -18.453 2.074 1 95.06 35 GLN B CA 1
ATOM 3043 C C . GLN B 1 35 ? -6.363 -16.984 1.651 1 95.06 35 GLN B C 1
ATOM 3045 O O . GLN B 1 35 ? -6.109 -16.109 2.477 1 95.06 35 GLN B O 1
ATOM 3050 N N . ASP B 1 36 ? -6.59 -16.703 0.352 1 97.25 36 ASP B N 1
ATOM 3051 C CA . ASP B 1 36 ? -6.594 -15.32 -0.141 1 97.25 36 ASP B CA 1
ATOM 3052 C C . ASP B 1 36 ? -7.68 -14.5 0.544 1 97.25 36 ASP B C 1
ATOM 3054 O O . ASP B 1 36 ? -7.445 -13.352 0.94 1 97.25 36 ASP B O 1
ATOM 3058 N N . GLU B 1 37 ? -8.867 -15.117 0.636 1 96.81 37 GLU B N 1
ATOM 3059 C CA . GLU B 1 37 ? -9.953 -14.414 1.321 1 96.81 37 GLU B CA 1
ATOM 3060 C C . GLU B 1 37 ? -9.531 -13.992 2.727 1 96.81 37 GLU B C 1
ATOM 3062 O O . GLU B 1 37 ? -9.758 -12.852 3.129 1 96.81 37 GLU B O 1
ATOM 3067 N N . ALA B 1 38 ? -8.961 -14.914 3.473 1 94.38 38 ALA B N 1
ATOM 3068 C CA . ALA B 1 38 ? -8.516 -14.633 4.836 1 94.38 38 ALA B CA 1
ATOM 3069 C C . ALA B 1 38 ? -7.488 -13.516 4.863 1 94.38 38 ALA B C 1
ATOM 3071 O O . ALA B 1 38 ? -7.539 -12.633 5.727 1 94.38 38 ALA B O 1
ATOM 3072 N N . ARG B 1 39 ? -6.574 -13.523 3.9 1 92.81 39 ARG B N 1
ATOM 3073 C CA . ARG B 1 39 ? -5.516 -12.523 3.85 1 92.81 39 ARG B CA 1
ATOM 3074 C C . ARG B 1 39 ? -6.066 -11.164 3.439 1 92.81 39 ARG B C 1
ATOM 3076 O O . ARG B 1 39 ? -5.625 -10.125 3.947 1 92.81 39 ARG B O 1
ATOM 3083 N N . PHE B 1 40 ? -7.031 -11.109 2.514 1 94.19 40 PHE B N 1
ATOM 3084 C CA . PHE B 1 40 ? -7.703 -9.859 2.174 1 94.19 40 PHE B CA 1
ATOM 3085 C C . PHE B 1 40 ? -8.375 -9.258 3.4 1 94.19 40 PHE B C 1
ATOM 3087 O O . PHE B 1 40 ? -8.211 -8.07 3.688 1 94.19 40 PHE B O 1
ATOM 3094 N N . LYS B 1 41 ? -9.102 -10.102 4.086 1 90.69 41 LYS B N 1
ATOM 3095 C CA . LYS B 1 41 ? -9.812 -9.625 5.27 1 90.69 41 LYS B CA 1
ATOM 3096 C C . LYS B 1 41 ? -8.836 -9.062 6.305 1 90.69 41 LYS B C 1
ATOM 3098 O O . LYS B 1 41 ? -9.086 -8.008 6.887 1 90.69 41 LYS B O 1
ATOM 3103 N N . SER B 1 42 ? -7.754 -9.711 6.484 1 86.69 42 SER B N 1
ATOM 3104 C CA . SER B 1 42 ? -6.738 -9.266 7.43 1 86.69 42 SER B CA 1
ATOM 3105 C C . SER B 1 42 ? -6.121 -7.938 6.996 1 86.69 42 SER B C 1
ATOM 3107 O O . SER B 1 42 ? -5.938 -7.035 7.812 1 86.69 42 SER B O 1
ATOM 3109 N N . ALA B 1 43 ? -5.805 -7.801 5.738 1 82.69 43 ALA B N 1
ATOM 3110 C CA . ALA B 1 43 ? -5.129 -6.617 5.215 1 82.69 43 ALA B CA 1
ATOM 3111 C C . ALA B 1 43 ? -6.062 -5.41 5.219 1 82.69 43 ALA B C 1
ATOM 3113 O O . ALA B 1 43 ? -5.602 -4.266 5.246 1 82.69 43 ALA B O 1
ATOM 3114 N N . LEU B 1 44 ? -7.34 -5.621 5.195 1 80.94 44 LEU B N 1
ATOM 3115 C CA . LEU B 1 44 ? -8.328 -4.551 5.078 1 80.94 44 LEU B CA 1
ATOM 3116 C C . LEU B 1 44 ? -8.789 -4.09 6.457 1 80.94 44 LEU B C 1
ATOM 3118 O O . LEU B 1 44 ? -9.492 -3.084 6.574 1 80.94 44 LEU B O 1
ATOM 3122 N N . ASN B 1 45 ? -8.469 -4.84 7.492 1 74.06 45 ASN B N 1
ATOM 3123 C CA . ASN B 1 45 ? -8.859 -4.477 8.852 1 74.06 45 ASN B CA 1
ATOM 3124 C C . ASN B 1 45 ? -8.367 -3.082 9.219 1 74.06 45 ASN B C 1
ATOM 3126 O O . ASN B 1 45 ? -9.008 -2.375 9.992 1 74.06 45 ASN B O 1
ATOM 3130 N N . ASP B 1 46 ? -7.336 -2.584 8.602 1 66.62 46 ASP B N 1
ATOM 3131 C CA . ASP B 1 46 ? -6.766 -1.308 9.023 1 66.62 46 ASP B CA 1
ATOM 3132 C C . ASP B 1 46 ? -6.992 -0.231 7.961 1 66.62 46 ASP B C 1
ATOM 3134 O O . ASP B 1 46 ? -6.254 0.755 7.906 1 66.62 46 ASP B O 1
ATOM 3138 N N . THR B 1 47 ? -8.039 -0.567 7.145 1 73.94 47 THR B N 1
ATOM 3139 C CA . THR B 1 47 ? -8.297 0.441 6.121 1 73.94 47 THR B CA 1
ATOM 3140 C C . THR B 1 47 ? -9.656 1.089 6.324 1 73.94 47 THR B C 1
ATOM 3142 O O . THR B 1 47 ? -10.539 0.509 6.965 1 73.94 47 THR B O 1
ATOM 3145 N N . ASN B 1 48 ? -9.781 2.312 5.797 1 75.25 48 ASN B N 1
ATOM 3146 C CA . ASN B 1 48 ? -11.055 3.02 5.852 1 75.25 48 ASN B CA 1
ATOM 3147 C C . ASN B 1 48 ? -11.906 2.732 4.621 1 75.25 48 ASN B C 1
ATOM 3149 O O . ASN B 1 48 ? -12.992 3.295 4.465 1 75.25 48 ASN B O 1
ATOM 3153 N N . TYR B 1 49 ? -11.398 1.852 3.832 1 82.88 49 TYR B N 1
ATOM 3154 C CA . TYR B 1 49 ? -12.164 1.531 2.633 1 82.88 49 TYR B CA 1
ATOM 3155 C C . TYR B 1 49 ? -13.094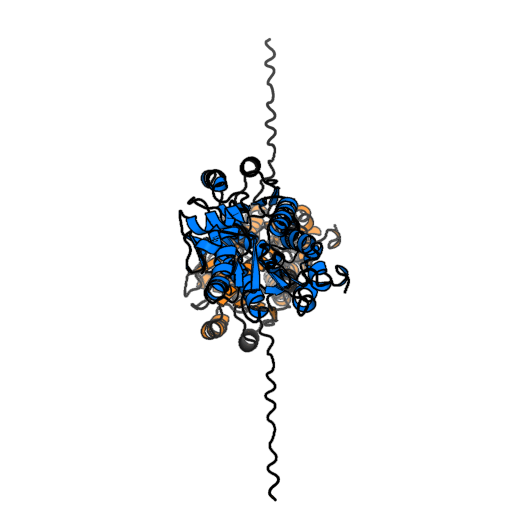 0.35 2.879 1 82.88 49 TYR B C 1
ATOM 3157 O O . TYR B 1 49 ? -12.727 -0.602 3.572 1 82.88 49 TYR B O 1
ATOM 3165 N N . SER B 1 50 ? -14.281 0.502 2.369 1 88.56 50 SER B N 1
ATOM 3166 C CA . SER B 1 50 ? -15.227 -0.607 2.398 1 88.56 50 SER B CA 1
ATOM 3167 C C . SER B 1 50 ? -14.914 -1.625 1.305 1 88.56 50 SER B C 1
ATOM 3169 O O . SER B 1 50 ? -14.711 -1.256 0.147 1 88.56 50 SER B O 1
ATOM 3171 N N . VAL B 1 51 ? -14.852 -2.881 1.725 1 91.56 51 VAL B N 1
ATOM 3172 C CA . VAL B 1 51 ? -14.461 -3.936 0.796 1 91.56 51 VAL B CA 1
ATOM 3173 C C . VAL B 1 51 ? -15.445 -5.102 0.898 1 91.56 51 VAL B C 1
ATOM 3175 O O . VAL B 1 51 ? -15.953 -5.395 1.979 1 91.56 51 VAL B O 1
ATOM 3178 N N . GLU B 1 52 ? -15.805 -5.691 -0.181 1 95.12 52 GLU B N 1
ATOM 3179 C CA . GLU B 1 52 ? -16.625 -6.902 -0.225 1 95.12 52 GLU B CA 1
ATOM 3180 C C . GLU B 1 52 ? -15.953 -7.984 -1.069 1 95.12 52 GLU B C 1
ATOM 3182 O O . GLU B 1 52 ? -15.5 -7.719 -2.186 1 95.12 52 GLU B O 1
ATOM 3187 N N . VAL B 1 53 ? -15.852 -9.164 -0.479 1 96.88 53 VAL B N 1
ATOM 3188 C CA . VAL B 1 53 ? -15.258 -10.305 -1.166 1 96.88 53 VAL B CA 1
ATOM 3189 C C . VAL B 1 53 ? -16.359 -11.305 -1.536 1 96.88 53 VAL B C 1
ATOM 3191 O O . VAL B 1 53 ? -17.141 -11.727 -0.68 1 96.88 53 VAL B O 1
ATOM 3194 N N . LEU B 1 54 ? -16.422 -11.641 -2.805 1 98.44 54 LEU B N 1
ATOM 3195 C CA . LEU B 1 54 ? -17.375 -12.625 -3.299 1 98.44 54 LEU B CA 1
ATOM 3196 C C . LEU B 1 54 ? -16.672 -13.758 -4.035 1 98.44 54 LEU B C 1
ATOM 3198 O O . LEU B 1 54 ? -15.547 -13.578 -4.523 1 98.44 54 LEU B O 1
ATOM 3202 N N . PHE B 1 55 ? -17.312 -14.938 -4.082 1 98.62 55 PHE B N 1
ATOM 3203 C CA . PHE B 1 55 ? -16.797 -16.094 -4.801 1 98.62 55 PHE B CA 1
ATOM 3204 C C . PHE B 1 55 ? -17.688 -16.438 -5.992 1 98.62 55 PHE B C 1
ATOM 3206 O O . PHE B 1 55 ? -18.906 -16.375 -5.887 1 98.62 55 PHE B O 1
ATOM 3213 N N . SER B 1 56 ? -17.047 -16.781 -7.078 1 98.5 56 SER B N 1
ATOM 3214 C CA . SER B 1 56 ? -17.766 -17.156 -8.297 1 98.5 56 SER B CA 1
ATOM 3215 C C . SER B 1 56 ? -18.203 -18.609 -8.266 1 98.5 56 SER B C 1
ATOM 3217 O O . SER B 1 56 ? -19.031 -19.031 -9.07 1 98.5 56 SER B O 1
ATOM 3219 N N . GLN B 1 57 ? -17.609 -19.375 -7.41 1 97.88 57 GLN B N 1
ATOM 3220 C CA . GLN B 1 57 ? -17.922 -20.781 -7.18 1 97.88 57 GLN B CA 1
ATOM 3221 C C . GLN B 1 57 ? -17.797 -21.594 -8.461 1 97.88 57 GLN B C 1
ATOM 3223 O O . GLN B 1 57 ? -18.688 -22.391 -8.789 1 97.88 57 GLN B O 1
ATOM 3228 N N . GLY B 1 58 ? -16.844 -21.266 -9.227 1 97.06 58 GLY B N 1
ATOM 3229 C CA . GLY B 1 58 ? -16.5 -22.047 -10.414 1 97.06 58 GLY B CA 1
ATOM 3230 C C . GLY B 1 58 ? -17.375 -21.719 -11.609 1 97.06 58 GLY B C 1
ATOM 3231 O O . GLY B 1 58 ? -17.391 -22.469 -12.594 1 97.06 58 GL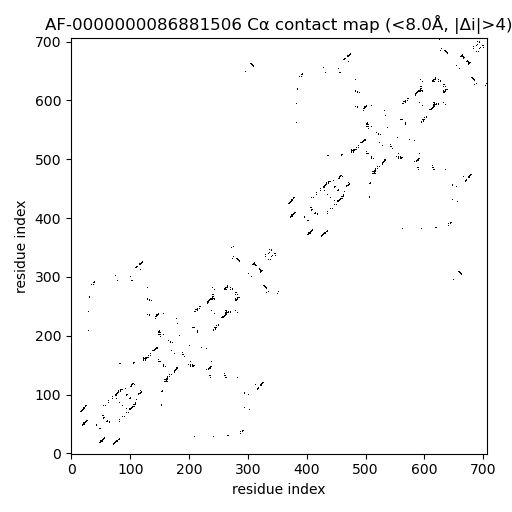Y B O 1
ATOM 3232 N N . SER B 1 59 ? -18.125 -20.578 -11.523 1 97.88 59 SER B N 1
ATOM 3233 C CA . SER B 1 59 ? -19.094 -20.266 -12.562 1 97.88 59 SER B CA 1
ATOM 3234 C C . SER B 1 59 ? -18.859 -18.859 -13.133 1 97.88 59 SER B C 1
ATOM 3236 O O . SER B 1 59 ? -18.906 -17.875 -12.406 1 97.88 59 SER B O 1
ATOM 3238 N N . SER B 1 60 ? -18.688 -18.828 -14.477 1 98.25 60 SER B N 1
ATOM 3239 C CA . SER B 1 60 ? -18.531 -17.531 -15.125 1 98.25 60 SER B CA 1
ATOM 3240 C C . SER B 1 60 ? -19.812 -16.703 -15.016 1 98.25 60 SER B C 1
ATOM 3242 O O . SER B 1 60 ? -19.766 -15.477 -14.906 1 98.25 60 SER B O 1
ATOM 3244 N N . ALA B 1 61 ? -20.922 -17.406 -15.055 1 98.38 61 ALA B N 1
ATOM 3245 C CA . ALA B 1 61 ? -22.188 -16.703 -14.906 1 98.38 61 ALA B CA 1
ATOM 3246 C C . ALA B 1 61 ? -22.312 -16.078 -13.523 1 98.38 61 ALA B C 1
ATOM 3248 O O . ALA B 1 61 ? -22.719 -14.914 -13.391 1 98.38 61 ALA B O 1
ATOM 3249 N N . LYS B 1 62 ? -21.969 -16.844 -12.508 1 98.62 62 LYS B N 1
ATOM 3250 C CA . LYS B 1 62 ? -22 -16.312 -11.148 1 98.62 62 LYS B CA 1
ATOM 3251 C C . LYS B 1 62 ? -20.984 -15.18 -10.984 1 98.62 62 LYS B C 1
ATOM 3253 O O . LYS B 1 62 ? -21.234 -14.219 -10.258 1 98.62 62 LYS B O 1
ATOM 3258 N N . GLU B 1 63 ? -19.812 -15.297 -11.633 1 98.81 63 GLU B N 1
ATOM 3259 C CA . GLU B 1 63 ? -18.812 -14.227 -11.633 1 98.81 63 GLU B CA 1
ATOM 3260 C C . GLU B 1 63 ? -19.406 -12.914 -12.141 1 98.81 63 GLU B C 1
ATOM 3262 O O . GLU B 1 63 ? -19.25 -11.867 -11.508 1 98.81 63 GLU B O 1
ATOM 3267 N N . ARG B 1 64 ? -20.094 -13.016 -13.227 1 98.75 64 ARG B N 1
ATOM 3268 C CA . ARG B 1 64 ? -20.734 -11.836 -13.805 1 98.75 64 ARG B CA 1
ATOM 3269 C C . ARG B 1 64 ? -21.766 -11.25 -12.844 1 98.75 64 ARG B C 1
ATOM 3271 O O . ARG B 1 64 ? -21.812 -10.039 -12.641 1 98.75 64 ARG B O 1
ATOM 3278 N N . GLN B 1 65 ? -22.594 -12.109 -12.258 1 98.75 65 GLN B N 1
ATOM 3279 C CA . GLN B 1 65 ? -23.594 -11.672 -11.297 1 98.75 65 GLN B CA 1
ATOM 3280 C C . GLN B 1 65 ? -22.953 -10.953 -10.117 1 98.75 65 GLN B C 1
ATOM 3282 O O . GLN B 1 65 ? -23.469 -9.938 -9.648 1 98.75 65 GLN B O 1
ATOM 3287 N N . ASN B 1 66 ? -21.891 -11.523 -9.625 1 98.81 66 ASN B N 1
ATOM 3288 C CA . ASN B 1 66 ? -21.156 -10.906 -8.523 1 98.81 66 ASN B CA 1
ATOM 3289 C C . ASN B 1 66 ? -20.672 -9.5 -8.875 1 98.81 66 ASN B C 1
ATOM 3291 O O . ASN B 1 66 ? -20.828 -8.57 -8.086 1 98.81 66 ASN B O 1
ATOM 3295 N N . VAL B 1 67 ? -20.094 -9.359 -10.078 1 98.81 67 VAL B N 1
ATOM 3296 C CA . VAL B 1 67 ? -19.578 -8.062 -10.508 1 98.81 67 VAL B CA 1
ATOM 3297 C C . VAL B 1 67 ? -20.734 -7.07 -10.656 1 98.81 67 VAL B C 1
ATOM 3299 O O . VAL B 1 67 ? -20.641 -5.922 -10.219 1 98.81 67 VAL B O 1
ATOM 3302 N N . GLU B 1 68 ? -21.859 -7.555 -11.234 1 98.62 68 GLU B N 1
ATOM 3303 C CA . GLU B 1 68 ? -23.016 -6.691 -11.359 1 98.62 68 GLU B CA 1
ATOM 3304 C C . GLU B 1 68 ? -23.516 -6.227 -9.992 1 98.62 68 GLU B C 1
ATOM 3306 O O . GLU B 1 68 ? -23.875 -5.059 -9.82 1 98.62 68 GLU B O 1
ATOM 3311 N N . ALA B 1 69 ? -23.578 -7.117 -9.031 1 98.44 69 ALA B N 1
ATOM 3312 C CA . ALA B 1 69 ? -24 -6.773 -7.676 1 98.44 69 ALA B CA 1
ATOM 3313 C C . ALA B 1 69 ? -23.062 -5.727 -7.066 1 98.44 69 ALA B C 1
ATOM 3315 O O . ALA B 1 69 ? -23.531 -4.773 -6.434 1 98.44 69 ALA B O 1
ATOM 3316 N N . LEU B 1 70 ? -21.781 -5.898 -7.301 1 98.44 70 LEU B N 1
ATOM 3317 C CA . LEU B 1 70 ? -20.797 -4.965 -6.77 1 98.44 70 LEU B CA 1
ATOM 3318 C C . LEU B 1 70 ? -20.922 -3.602 -7.445 1 98.44 70 LEU B C 1
ATOM 3320 O O . LEU B 1 70 ? -20.781 -2.566 -6.789 1 98.44 70 LEU B O 1
ATOM 3324 N N . LEU B 1 71 ? -21.125 -3.623 -8.773 1 98.19 71 LEU B N 1
ATOM 3325 C CA . LEU B 1 71 ? -21.328 -2.367 -9.484 1 98.19 71 LEU B CA 1
ATOM 3326 C C . LEU B 1 71 ? -22.547 -1.625 -8.938 1 98.19 71 LEU B C 1
ATOM 3328 O O . LEU B 1 71 ? -22.516 -0.402 -8.789 1 98.19 71 LEU B O 1
ATOM 3332 N N . SER B 1 72 ? -23.609 -2.363 -8.609 1 97.38 72 SER B N 1
ATOM 3333 C CA . SER B 1 72 ? -24.812 -1.769 -8.047 1 97.38 72 SER B CA 1
ATOM 3334 C C . SER B 1 72 ? -24.531 -1.141 -6.68 1 97.38 72 SER B C 1
ATOM 3336 O O . SER B 1 72 ? -25.219 -0.194 -6.281 1 97.38 72 SER B O 1
ATOM 3338 N N . LYS B 1 73 ? -23.578 -1.687 -6.051 1 96.81 73 LYS B N 1
ATOM 3339 C CA . LYS B 1 73 ? -23.219 -1.164 -4.738 1 96.81 73 LYS B CA 1
ATOM 3340 C C . LYS B 1 73 ? -22.25 0.012 -4.867 1 96.81 73 LYS B C 1
ATOM 3342 O O . LYS B 1 73 ? -21.812 0.58 -3.861 1 96.81 73 LYS B O 1
ATOM 3347 N N . GLY B 1 74 ? -21.797 0.326 -6.121 1 97 74 GLY B N 1
ATOM 3348 C CA . GLY B 1 74 ? -21.062 1.552 -6.391 1 97 74 GLY B CA 1
ATOM 3349 C C . GLY B 1 74 ? -19.562 1.399 -6.219 1 97 74 GLY B C 1
ATOM 3350 O O . GLY B 1 74 ? -18.875 2.359 -5.875 1 97 74 GLY B O 1
ATOM 3351 N N . ILE B 1 75 ? -19 0.229 -6.426 1 97.5 75 ILE B N 1
ATOM 3352 C CA . ILE B 1 75 ? -17.562 0.041 -6.277 1 97.5 75 ILE B CA 1
ATOM 3353 C C . ILE B 1 75 ? -16.812 0.953 -7.254 1 97.5 75 ILE B C 1
ATOM 3355 O O . ILE B 1 75 ? -17.344 1.301 -8.312 1 97.5 75 ILE B O 1
ATOM 3359 N N . LYS B 1 76 ? -15.586 1.319 -6.875 1 97.75 76 LYS B N 1
ATOM 3360 C CA . LYS B 1 76 ? -14.727 2.146 -7.719 1 97.75 76 LYS B CA 1
ATOM 3361 C C . LYS B 1 76 ? -13.57 1.334 -8.289 1 97.75 76 LYS B C 1
ATOM 3363 O O . LYS B 1 76 ? -12.969 1.722 -9.297 1 97.75 76 LYS B O 1
ATOM 3368 N N . VAL B 1 77 ? -13.25 0.264 -7.609 1 98.31 77 VAL B N 1
ATOM 3369 C CA . VAL B 1 77 ? -12.203 -0.644 -8.055 1 98.31 77 VAL B CA 1
ATOM 3370 C C . VAL B 1 77 ? -12.688 -2.088 -7.953 1 98.31 77 VAL B C 1
ATOM 3372 O O . VAL B 1 77 ? -13.305 -2.471 -6.957 1 98.31 77 VAL B O 1
ATOM 3375 N N . LEU B 1 78 ? -12.445 -2.877 -8.977 1 98.88 78 LEU B N 1
ATOM 3376 C CA . LEU B 1 78 ? -12.703 -4.312 -9.016 1 98.88 78 LEU B CA 1
ATOM 3377 C C . LEU B 1 78 ? -11.406 -5.102 -9.039 1 98.88 78 LEU B C 1
ATOM 3379 O O . LEU B 1 78 ? -10.555 -4.891 -9.906 1 98.88 78 LEU B O 1
ATOM 3383 N N . ILE B 1 79 ? -11.195 -5.871 -8.031 1 98.88 79 ILE B N 1
ATOM 3384 C CA . ILE B 1 79 ? -10.156 -6.895 -8.031 1 98.88 79 ILE B CA 1
ATOM 3385 C C . ILE B 1 79 ? -10.766 -8.25 -8.375 1 98.88 79 ILE B C 1
ATOM 3387 O O . ILE B 1 79 ? -11.633 -8.742 -7.656 1 98.88 79 ILE B O 1
ATOM 3391 N N . ILE B 1 80 ? -10.305 -8.844 -9.469 1 98.94 80 ILE B N 1
ATOM 3392 C CA . ILE B 1 80 ? -11.008 -10.031 -9.922 1 98.94 80 ILE B CA 1
ATOM 3393 C C . ILE B 1 80 ? -10 -11.102 -10.344 1 98.94 80 ILE B C 1
ATOM 3395 O O . ILE B 1 80 ? -9.055 -10.812 -11.078 1 98.94 80 ILE B O 1
ATOM 3399 N N . CYS B 1 81 ? -10.094 -12.242 -9.758 1 98.88 81 CYS B N 1
ATOM 3400 C CA . CYS B 1 81 ? -9.461 -13.453 -10.258 1 98.88 81 CYS B CA 1
ATOM 3401 C C . CYS B 1 81 ? -10.422 -14.25 -11.133 1 98.88 81 CYS B C 1
ATOM 3403 O O . CYS B 1 81 ? -11.297 -14.945 -10.617 1 98.88 81 CYS B O 1
ATOM 3405 N N . PRO B 1 82 ? -10.234 -14.234 -12.414 1 98.81 82 PRO B N 1
ATOM 3406 C CA . PRO B 1 82 ? -11.242 -14.812 -13.305 1 98.81 82 PRO B CA 1
ATOM 3407 C C . PRO B 1 82 ? -11.312 -16.344 -13.203 1 98.81 82 PRO B C 1
ATOM 3409 O O . PRO B 1 82 ? -10.281 -17 -13.086 1 98.81 82 PRO B O 1
ATOM 3412 N N . GLN B 1 83 ? -12.508 -16.812 -13.195 1 97.88 83 GLN B N 1
ATOM 3413 C CA . GLN B 1 83 ? -12.711 -18.25 -13.352 1 97.88 83 GLN B CA 1
ATOM 3414 C C . GLN B 1 83 ? -12.281 -18.734 -14.734 1 97.88 83 GLN B C 1
ATOM 3416 O O . GLN B 1 83 ? -11.68 -19.797 -14.875 1 97.88 83 GLN B O 1
ATOM 3421 N N . ASP B 1 84 ? -12.617 -17.969 -15.664 1 98.44 84 ASP B N 1
ATOM 3422 C CA . ASP B 1 84 ? -12.266 -18.188 -17.062 1 98.44 84 ASP B CA 1
ATOM 3423 C C . ASP B 1 84 ? -11.734 -16.891 -17.688 1 98.44 84 ASP B C 1
ATOM 3425 O O . ASP B 1 84 ? -12.461 -15.898 -17.781 1 98.44 84 ASP B O 1
ATOM 3429 N N . ALA B 1 85 ? -10.516 -16.969 -18.188 1 98.5 85 ALA B N 1
ATOM 3430 C CA . ALA B 1 85 ? -9.797 -15.781 -18.641 1 98.5 85 ALA B CA 1
ATOM 3431 C C . ALA B 1 85 ? -10.547 -15.086 -19.781 1 98.5 85 ALA B C 1
ATOM 3433 O O . ALA B 1 85 ? -10.625 -13.859 -19.812 1 98.5 85 ALA B O 1
ATOM 3434 N N . VAL B 1 86 ? -11.07 -15.844 -20.688 1 97.69 86 VAL B N 1
ATOM 3435 C CA . VAL B 1 86 ? -11.727 -15.312 -21.875 1 97.69 86 VAL B CA 1
ATOM 3436 C C . VAL B 1 86 ? -13.133 -14.836 -21.516 1 97.69 86 VAL B C 1
ATOM 3438 O O . VAL B 1 86 ? -13.531 -13.727 -21.875 1 97.69 86 VAL B O 1
ATOM 3441 N N . ALA B 1 87 ? -13.867 -15.625 -20.766 1 97.88 87 ALA B N 1
ATOM 3442 C CA . ALA B 1 87 ? -15.258 -15.312 -20.438 1 97.88 87 ALA B CA 1
ATOM 3443 C C . ALA B 1 87 ? -15.336 -14.062 -19.562 1 97.88 87 ALA B C 1
ATOM 3445 O O . ALA B 1 87 ? -16.312 -13.32 -19.625 1 97.88 87 ALA B O 1
ATOM 3446 N N . ALA B 1 88 ? -14.312 -13.797 -18.812 1 98.81 88 ALA B N 1
ATOM 3447 C CA . ALA B 1 88 ? -14.312 -12.672 -17.875 1 98.81 88 ALA B CA 1
ATOM 3448 C C . ALA B 1 88 ? -14.219 -11.344 -18.609 1 98.81 88 ALA B C 1
ATOM 3450 O O . ALA B 1 88 ? -14.469 -10.281 -18.047 1 98.81 88 ALA B O 1
ATOM 3451 N N . ALA B 1 89 ? -13.828 -11.375 -19.891 1 98.81 89 ALA B N 1
ATOM 3452 C CA . ALA B 1 89 ? -13.711 -10.148 -20.672 1 98.81 89 ALA B CA 1
ATOM 3453 C C . ALA B 1 89 ? -15.016 -9.359 -20.656 1 98.81 89 ALA B C 1
ATOM 3455 O O . ALA B 1 89 ? -15.016 -8.156 -20.359 1 98.81 89 ALA B O 1
ATOM 3456 N N . GLY B 1 90 ? -16.078 -10.109 -20.922 1 98.44 90 GLY B N 1
ATOM 3457 C CA . GLY B 1 90 ? -17.375 -9.438 -20.891 1 98.44 90 GLY B CA 1
ATOM 3458 C C . GLY B 1 90 ? -17.703 -8.844 -19.531 1 98.44 90 GLY B C 1
ATOM 3459 O O . GLY B 1 90 ? -18.297 -7.77 -19.453 1 98.44 90 GLY B O 1
ATOM 3460 N N . THR B 1 91 ? -17.344 -9.562 -18.516 1 98.75 91 THR B N 1
ATOM 3461 C CA . THR B 1 91 ? -17.625 -9.156 -17.141 1 98.75 91 THR B CA 1
ATOM 3462 C C . THR B 1 91 ? -16.859 -7.891 -16.781 1 98.75 91 THR B C 1
ATOM 3464 O O . THR B 1 91 ? -17.438 -6.941 -16.25 1 98.75 91 THR B O 1
ATOM 3467 N N . VAL B 1 92 ? -15.539 -7.762 -17.125 1 98.88 92 VAL B N 1
ATOM 3468 C CA . VAL B 1 92 ? -14.742 -6.602 -16.734 1 98.88 92 VAL B CA 1
ATOM 3469 C C . VAL B 1 92 ? -15.062 -5.426 -17.656 1 98.88 92 VAL B C 1
ATOM 3471 O O . VAL B 1 92 ? -14.859 -4.266 -17.281 1 98.88 92 VAL B O 1
ATOM 3474 N N . ASN B 1 93 ? -15.586 -5.684 -18.891 1 98.81 93 ASN B N 1
ATOM 3475 C CA . ASN B 1 93 ? -16.078 -4.605 -19.734 1 98.81 93 ASN B CA 1
ATOM 3476 C C . ASN B 1 93 ? -17.234 -3.859 -19.078 1 98.81 93 ASN B C 1
ATOM 3478 O O . ASN B 1 93 ? -17.344 -2.639 -19.203 1 98.81 93 ASN B O 1
ATOM 3482 N N . LEU B 1 94 ? -18.109 -4.625 -18.391 1 98.56 94 LEU B N 1
ATOM 3483 C CA . LEU B 1 94 ? -19.203 -3.994 -17.656 1 98.56 94 LEU B CA 1
ATOM 3484 C C . LEU B 1 94 ? -18.656 -3.037 -16.609 1 98.56 94 LEU B C 1
ATOM 3486 O O . LEU B 1 94 ? -19.172 -1.933 -16.438 1 98.56 94 LEU B O 1
ATOM 3490 N N . ALA B 1 95 ? -17.641 -3.51 -15.922 1 98.75 95 ALA B N 1
ATOM 3491 C CA . ALA B 1 95 ? -17.031 -2.682 -14.883 1 98.75 95 ALA B CA 1
ATOM 3492 C C . ALA B 1 95 ? -16.438 -1.409 -15.477 1 98.75 95 ALA B C 1
ATOM 3494 O O . ALA B 1 95 ? -16.656 -0.312 -14.961 1 98.75 95 ALA B O 1
ATOM 3495 N N . LYS B 1 96 ? -15.719 -1.544 -16.547 1 98.56 96 LYS B N 1
ATOM 3496 C CA . LYS B 1 96 ? -15.078 -0.403 -17.203 1 98.56 96 LYS B CA 1
ATOM 3497 C C . LYS B 1 96 ? -16.125 0.603 -17.688 1 98.56 96 LYS B C 1
ATOM 3499 O O . LYS B 1 96 ? -15.93 1.813 -17.547 1 98.56 96 LYS B O 1
ATOM 3504 N N . LYS B 1 97 ? -17.188 0.152 -18.219 1 98.19 97 LYS B N 1
ATOM 3505 C CA . LYS B 1 97 ? -18.266 1.016 -18.688 1 98.19 97 LYS B CA 1
ATOM 3506 C C . LYS B 1 97 ? -18.875 1.822 -17.547 1 98.19 97 LYS B C 1
ATOM 3508 O O . LYS B 1 97 ? -19.312 2.953 -17.734 1 98.19 97 LYS B O 1
ATOM 3513 N N . ALA B 1 98 ? -18.859 1.233 -16.391 1 98.12 98 ALA B N 1
ATOM 3514 C CA . ALA B 1 98 ? -19.406 1.889 -15.203 1 98.12 98 ALA B CA 1
ATOM 3515 C C . ALA B 1 98 ? -18.375 2.82 -14.57 1 98.12 98 ALA B C 1
ATOM 3517 O O . ALA B 1 98 ? -18.609 3.385 -13.5 1 98.12 98 ALA B O 1
ATOM 3518 N N . GLY B 1 99 ? -17.156 2.945 -15.172 1 98.12 99 GLY B N 1
ATOM 3519 C CA . GLY B 1 99 ? -16.125 3.838 -14.664 1 98.12 99 GLY B CA 1
ATOM 3520 C C . GLY B 1 99 ? -15.289 3.215 -13.562 1 98.12 99 GLY B C 1
ATOM 3521 O O . GLY B 1 99 ? -14.625 3.924 -12.805 1 98.12 99 GLY B O 1
ATOM 3522 N N . VAL B 1 100 ? -15.367 1.908 -13.438 1 98.56 100 VAL B N 1
ATOM 3523 C CA . VAL B 1 100 ? -14.664 1.178 -12.383 1 98.56 100 VAL B CA 1
ATOM 3524 C C . VAL B 1 100 ? -13.289 0.741 -12.891 1 98.56 100 VAL B C 1
ATOM 3526 O O . VAL B 1 100 ? -13.164 0.275 -14.023 1 98.56 100 VAL B O 1
ATOM 3529 N N . GLU B 1 101 ? -12.195 0.928 -12.078 1 98.69 101 GLU B N 1
ATOM 3530 C CA . GLU B 1 101 ? -10.867 0.407 -12.398 1 98.69 101 GLU B CA 1
ATOM 3531 C C . GLU B 1 101 ? -10.797 -1.098 -12.156 1 98.69 101 GLU B C 1
ATOM 3533 O O . GLU B 1 101 ? -11.359 -1.603 -11.188 1 98.69 101 GLU B O 1
ATOM 3538 N N . VAL B 1 102 ? -10.094 -1.791 -13.023 1 98.94 102 VAL B N 1
ATOM 3539 C CA . VAL B 1 102 ? -10.086 -3.248 -12.945 1 98.94 102 VAL B CA 1
ATOM 3540 C C . VAL B 1 102 ? -8.664 -3.746 -12.703 1 98.94 102 VAL B C 1
ATOM 3542 O O . VAL B 1 102 ? -7.75 -3.422 -13.469 1 98.94 102 VAL B O 1
ATOM 3545 N N . ILE B 1 103 ? -8.469 -4.5 -11.672 1 98.94 103 ILE B N 1
ATOM 3546 C CA . ILE B 1 103 ? -7.234 -5.211 -11.359 1 98.94 103 ILE B CA 1
ATOM 3547 C C . ILE B 1 103 ? -7.445 -6.711 -11.523 1 98.94 103 ILE B C 1
ATOM 3549 O O . ILE B 1 103 ? -8.234 -7.32 -10.797 1 98.94 103 ILE B O 1
ATOM 3553 N N . SER B 1 104 ? -6.801 -7.262 -12.57 1 98.94 104 SER B N 1
ATOM 3554 C CA . SER B 1 104 ? -6.754 -8.719 -12.648 1 98.94 104 SER B CA 1
ATOM 3555 C C . SER B 1 104 ? -5.816 -9.297 -11.594 1 98.94 104 SER B C 1
ATOM 3557 O O . SER B 1 104 ? -4.648 -8.922 -11.516 1 98.94 104 SER B O 1
ATOM 3559 N N . TYR B 1 105 ? -6.281 -10.227 -10.812 1 98.88 105 TYR B N 1
ATOM 3560 C CA . TYR B 1 105 ? -5.59 -10.75 -9.641 1 98.88 105 TYR B CA 1
ATOM 3561 C C . TYR B 1 105 ? -5.16 -12.195 -9.859 1 98.88 105 TYR B C 1
ATOM 3563 O O . TYR B 1 105 ? -6 -13.07 -10.086 1 98.88 105 TYR B O 1
ATOM 3571 N N . ASP B 1 106 ? -3.879 -12.469 -9.781 1 98.75 106 ASP B N 1
ATOM 3572 C CA . ASP B 1 106 ? -3.201 -13.758 -9.898 1 98.75 106 ASP B CA 1
ATOM 3573 C C . ASP B 1 106 ? -3.389 -14.352 -11.297 1 98.75 106 ASP B C 1
ATOM 3575 O O . ASP B 1 106 ? -2.414 -14.711 -11.961 1 98.75 106 ASP B O 1
ATOM 3579 N N . ARG B 1 107 ? -4.637 -14.445 -11.758 1 98.81 107 ARG B N 1
ATOM 3580 C CA . ARG B 1 107 ? -4.969 -14.883 -13.109 1 98.81 107 ARG B CA 1
ATOM 3581 C C . ARG B 1 107 ? -5.297 -13.695 -14.008 1 98.81 107 ARG B C 1
ATOM 3583 O O . ARG B 1 107 ? -6 -12.773 -13.594 1 98.81 107 ARG B O 1
ATOM 3590 N N . LEU B 1 108 ? -4.812 -13.719 -15.234 1 98.69 108 LEU B N 1
ATOM 3591 C CA . LEU B 1 108 ? -4.996 -12.609 -16.156 1 98.69 108 LEU B CA 1
ATOM 3592 C C . LEU B 1 108 ? -6.297 -12.766 -16.953 1 98.69 108 LEU B C 1
ATOM 3594 O O . LEU B 1 108 ? -6.559 -13.828 -17.516 1 98.69 108 LEU B O 1
ATOM 3598 N N . VAL B 1 109 ? -7.16 -11.75 -16.891 1 98.88 109 VAL B N 1
ATOM 3599 C CA . VAL B 1 109 ? -8.258 -11.664 -17.844 1 98.88 109 VAL B CA 1
ATOM 3600 C C . VAL B 1 109 ? -7.711 -11.375 -19.25 1 98.88 109 VAL B C 1
ATOM 3602 O O . VAL B 1 109 ? -6.879 -10.477 -19.422 1 98.88 109 VAL B O 1
ATOM 3605 N N . THR B 1 110 ? -8.195 -12.078 -20.234 1 98.56 110 THR B N 1
ATOM 3606 C CA . THR B 1 110 ? -7.602 -11.945 -21.562 1 98.56 110 THR B CA 1
ATOM 3607 C C . THR B 1 110 ? -8.617 -11.391 -22.562 1 98.56 110 THR B C 1
ATOM 3609 O O . THR B 1 110 ? -9.812 -11.312 -22.266 1 98.56 110 THR B O 1
ATOM 3612 N N . ASN B 1 111 ? -8.102 -10.867 -23.656 1 98.38 111 ASN B N 1
ATOM 3613 C CA . ASN B 1 111 ? -8.844 -10.469 -24.844 1 98.38 111 ASN B CA 1
ATOM 3614 C C . ASN B 1 111 ? -9.797 -9.312 -24.547 1 98.38 111 ASN B C 1
ATOM 3616 O O . ASN B 1 111 ? -10.969 -9.359 -24.922 1 98.38 111 ASN B O 1
ATOM 3620 N N . THR B 1 112 ? -9.352 -8.305 -23.828 1 98.81 112 THR B N 1
ATOM 3621 C CA . THR B 1 112 ? -10.102 -7.086 -23.547 1 98.81 112 THR B CA 1
ATOM 3622 C C . THR B 1 112 ? -9.156 -5.93 -23.219 1 98.81 112 THR B C 1
ATOM 3624 O O . THR B 1 112 ? -8.047 -6.145 -22.75 1 98.81 112 THR B O 1
ATOM 3627 N N . ASN B 1 113 ? -9.562 -4.707 -23.469 1 98.62 113 ASN B N 1
ATOM 3628 C CA . ASN B 1 113 ? -8.82 -3.506 -23.109 1 98.62 113 ASN B CA 1
ATOM 3629 C C . ASN B 1 113 ? -9.203 -2.998 -21.719 1 98.62 113 ASN B C 1
ATOM 3631 O O . ASN B 1 113 ? -8.688 -1.975 -21.266 1 98.62 113 ASN B O 1
ATOM 3635 N N . SER B 1 114 ? -9.984 -3.793 -20.984 1 98.81 114 SER B N 1
ATOM 3636 C CA . SER B 1 114 ? -10.656 -3.244 -19.812 1 98.81 114 SER B CA 1
ATOM 3637 C C . SER B 1 114 ? -9.883 -3.549 -18.547 1 98.81 114 SER B C 1
ATOM 3639 O O . SER B 1 114 ? -10.305 -3.17 -17.453 1 98.81 114 SER B O 1
ATOM 3641 N N . VAL B 1 115 ? -8.734 -4.203 -18.625 1 98.88 115 VAL B N 1
ATOM 3642 C CA . VAL B 1 115 ? -7.918 -4.496 -17.453 1 98.88 115 VAL B CA 1
ATOM 3643 C C . VAL B 1 115 ? -6.887 -3.391 -17.25 1 98.88 115 VAL B C 1
ATOM 3645 O O . VAL B 1 115 ? -6.086 -3.109 -18.141 1 98.88 115 VAL B O 1
ATOM 3648 N N . ASP B 1 116 ? -6.852 -2.789 -16.094 1 98.81 116 ASP B N 1
ATOM 3649 C CA . ASP B 1 116 ? -5.953 -1.662 -15.859 1 98.81 116 ASP B CA 1
ATOM 3650 C C . ASP B 1 116 ? -4.605 -2.137 -15.328 1 98.81 116 ASP B C 1
ATOM 3652 O O . ASP B 1 116 ? -3.557 -1.619 -15.719 1 98.81 116 ASP B O 1
ATOM 3656 N N . TYR B 1 117 ? -4.645 -3.049 -14.43 1 98.88 117 TYR B N 1
ATOM 3657 C CA . TYR B 1 117 ? -3.432 -3.604 -13.844 1 98.88 117 TYR B CA 1
ATOM 3658 C C . TYR B 1 117 ? -3.57 -5.105 -13.617 1 98.88 117 TYR B C 1
ATOM 3660 O O . TYR B 1 117 ? -4.688 -5.625 -13.531 1 98.88 117 TYR B O 1
ATOM 3668 N N . TYR B 1 118 ? -2.455 -5.773 -13.617 1 98.88 118 TYR B N 1
ATOM 3669 C CA . TYR B 1 118 ? -2.334 -7.195 -13.32 1 98.88 118 TYR B CA 1
ATOM 3670 C C . TYR B 1 118 ? -1.39 -7.43 -12.148 1 98.88 118 TYR B C 1
ATOM 3672 O O . TYR B 1 118 ? -0.259 -6.938 -12.141 1 98.88 118 TYR B O 1
ATOM 3680 N N . VAL B 1 119 ? -1.886 -7.988 -11.055 1 98.69 119 VAL B N 1
ATOM 3681 C CA . VAL B 1 119 ? -1.075 -8.352 -9.898 1 98.69 119 VAL B CA 1
ATOM 3682 C C . VAL B 1 119 ? -0.913 -9.867 -9.836 1 98.69 119 VAL B C 1
ATOM 3684 O O . VAL B 1 119 ? -1.9 -10.602 -9.758 1 98.69 119 VAL B O 1
ATOM 3687 N N . THR B 1 120 ? 0.317 -10.336 -9.867 1 98.44 120 THR B N 1
ATOM 3688 C CA . THR B 1 120 ? 0.529 -11.773 -10.016 1 98.44 120 THR B CA 1
ATOM 3689 C C . THR B 1 120 ? 1.904 -12.172 -9.484 1 98.44 120 THR B C 1
ATOM 3691 O O . THR B 1 120 ? 2.578 -11.383 -8.828 1 98.44 120 THR B O 1
ATOM 3694 N N . PHE B 1 121 ? 2.225 -13.453 -9.602 1 97.62 121 PHE B N 1
ATOM 3695 C CA . PHE B 1 121 ? 3.566 -14 -9.445 1 97.62 121 PHE B CA 1
ATOM 3696 C C . PHE B 1 121 ? 4.188 -14.305 -10.805 1 97.62 121 PHE B C 1
ATOM 3698 O O . PHE B 1 121 ? 3.529 -14.172 -11.836 1 97.62 121 PHE B O 1
ATOM 3705 N N . ASP B 1 122 ? 5.496 -14.617 -10.812 1 96.31 122 ASP B N 1
ATOM 3706 C CA . ASP B 1 122 ? 6.137 -15.062 -12.039 1 96.31 122 ASP B CA 1
ATOM 3707 C C . ASP B 1 122 ? 5.738 -16.5 -12.383 1 96.31 122 ASP B C 1
ATOM 3709 O O . ASP B 1 122 ? 6.48 -17.438 -12.102 1 96.31 122 ASP B O 1
ATOM 3713 N N . SER B 1 123 ? 4.648 -16.578 -13.125 1 97.44 123 SER B N 1
ATOM 3714 C CA . SER B 1 123 ? 4.035 -17.875 -13.391 1 97.44 123 SER B CA 1
ATOM 3715 C C . SER B 1 123 ? 4.922 -18.734 -14.289 1 97.44 123 SER B C 1
ATOM 3717 O O . SER B 1 123 ? 4.941 -19.953 -14.172 1 97.44 123 SER B O 1
ATOM 3719 N N . VAL B 1 124 ? 5.645 -18.141 -15.211 1 97.88 124 VAL B N 1
ATOM 3720 C CA . VAL B 1 124 ? 6.574 -18.891 -16.047 1 97.88 124 VAL B CA 1
ATOM 3721 C C . VAL B 1 124 ? 7.691 -19.469 -15.172 1 97.88 124 VAL B C 1
ATOM 3723 O O . VAL B 1 124 ? 8.062 -20.641 -15.32 1 97.88 124 VAL B O 1
ATOM 3726 N N . GLU B 1 125 ? 8.18 -18.672 -14.219 1 98.44 125 GLU B N 1
ATOM 3727 C CA . GLU B 1 125 ? 9.219 -19.156 -13.32 1 98.44 125 GLU B CA 1
ATOM 3728 C C . GLU B 1 125 ? 8.711 -20.281 -12.422 1 98.44 125 GLU B C 1
ATOM 3730 O O . GLU B 1 125 ? 9.461 -21.188 -12.062 1 98.44 125 GLU B O 1
ATOM 3735 N N . VAL B 1 126 ? 7.461 -20.203 -12.07 1 98.69 126 VAL B N 1
ATOM 3736 C CA . VAL B 1 126 ? 6.871 -21.312 -11.312 1 98.69 126 VAL B CA 1
ATOM 3737 C C . VAL B 1 126 ? 7.051 -22.609 -12.086 1 98.69 126 VAL B C 1
ATOM 3739 O O . VAL B 1 126 ? 7.539 -23.609 -11.531 1 98.69 126 VAL B O 1
ATOM 3742 N N . GLY B 1 127 ? 6.688 -22.594 -13.375 1 98.81 127 GLY B N 1
ATOM 3743 C CA . GLY B 1 127 ? 6.863 -23.781 -14.211 1 98.81 127 GLY B CA 1
ATOM 3744 C C . GLY B 1 127 ? 8.312 -24.203 -14.344 1 98.81 127 GLY B C 1
ATOM 3745 O O . GLY B 1 127 ? 8.625 -25.391 -14.281 1 98.81 127 GLY B O 1
ATOM 3746 N N . ARG B 1 128 ? 9.188 -23.203 -14.539 1 98.88 128 ARG B N 1
ATOM 3747 C CA . ARG B 1 128 ? 10.609 -23.5 -14.648 1 98.88 128 ARG B CA 1
ATOM 3748 C C . ARG B 1 128 ? 11.117 -24.203 -13.391 1 98.88 128 ARG B C 1
ATOM 3750 O O . ARG B 1 128 ? 11.883 -25.172 -13.477 1 98.88 128 ARG B O 1
ATOM 3757 N N . ALA B 1 129 ? 10.664 -23.703 -12.227 1 98.88 129 ALA B N 1
ATOM 3758 C CA . ALA B 1 129 ? 11.094 -24.266 -10.953 1 98.88 129 ALA B CA 1
ATOM 3759 C C . ALA B 1 129 ? 10.648 -25.719 -10.82 1 98.88 129 ALA B C 1
ATOM 3761 O O . ALA B 1 129 ? 11.414 -26.578 -10.359 1 98.88 129 ALA B O 1
ATOM 3762 N N . GLN B 1 130 ? 9.453 -25.984 -11.242 1 98.94 130 GLN B N 1
ATOM 3763 C CA . GLN B 1 130 ? 8.953 -27.359 -11.234 1 98.94 130 GLN B CA 1
ATOM 3764 C C . GLN B 1 130 ? 9.766 -28.25 -12.164 1 98.94 130 GLN B C 1
ATOM 3766 O O . GLN B 1 130 ? 10.18 -29.344 -11.773 1 98.94 130 GLN B O 1
ATOM 3771 N N . GLY B 1 131 ? 10 -27.781 -13.359 1 98.94 131 GLY B N 1
ATOM 3772 C CA . GLY B 1 131 ? 10.805 -28.531 -14.312 1 98.94 131 GLY B CA 1
ATOM 3773 C C . GLY B 1 131 ? 12.219 -28.781 -13.828 1 98.94 131 GLY B C 1
ATOM 3774 O O . GLY B 1 131 ? 12.727 -29.906 -13.914 1 98.94 131 GLY B O 1
ATOM 3775 N N . ARG B 1 132 ? 12.852 -27.719 -13.289 1 98.94 132 ARG B N 1
ATOM 3776 C CA . ARG B 1 132 ? 14.227 -27.828 -12.805 1 98.94 132 ARG B CA 1
ATOM 3777 C C . ARG B 1 132 ? 14.336 -28.859 -11.688 1 98.94 132 ARG B C 1
ATOM 3779 O O . ARG B 1 132 ? 15.297 -29.625 -11.633 1 98.94 132 ARG B O 1
ATOM 3786 N N . PHE B 1 133 ? 13.359 -28.922 -10.828 1 98.94 133 PHE B N 1
ATOM 3787 C CA . PHE B 1 133 ? 13.375 -29.891 -9.734 1 98.94 133 PHE B CA 1
ATOM 3788 C C . PHE B 1 133 ? 13.406 -31.312 -10.281 1 98.94 133 PHE B C 1
ATOM 3790 O O . PHE B 1 133 ? 14.188 -32.156 -9.812 1 98.94 133 PHE B O 1
ATOM 3797 N N . LEU B 1 134 ? 12.547 -31.562 -11.258 1 98.94 134 LEU B N 1
ATOM 3798 C CA . LEU B 1 134 ? 12.5 -32.906 -11.828 1 98.94 134 LEU B CA 1
ATOM 3799 C C . LEU B 1 134 ? 13.812 -33.25 -12.516 1 98.94 134 LEU B C 1
ATOM 3801 O O . LEU B 1 134 ? 14.344 -34.344 -12.328 1 98.94 134 LEU B O 1
ATOM 3805 N N . VAL B 1 135 ? 14.367 -32.312 -13.258 1 98.88 135 VAL B N 1
ATOM 3806 C CA . VAL B 1 135 ? 15.609 -32.562 -13.977 1 98.88 135 VAL B CA 1
ATOM 3807 C C . VAL B 1 135 ? 16.734 -32.844 -12.984 1 98.88 135 VAL B C 1
ATOM 3809 O O . VAL B 1 135 ? 17.531 -33.75 -13.18 1 98.88 135 VAL B O 1
ATOM 3812 N N . ASP B 1 136 ? 16.766 -32.094 -11.922 1 98.69 136 ASP B N 1
ATOM 3813 C CA . ASP B 1 136 ? 17.844 -32.219 -10.938 1 98.69 136 ASP B CA 1
ATOM 3814 C C . ASP B 1 136 ? 17.828 -33.594 -10.25 1 98.69 136 ASP B C 1
ATOM 3816 O O . ASP B 1 136 ? 18.844 -34.031 -9.711 1 98.69 136 ASP B O 1
ATOM 3820 N N . HIS B 1 137 ? 16.703 -34.25 -10.281 1 98.5 137 HIS B N 1
ATOM 3821 C CA . HIS B 1 137 ? 16.594 -35.531 -9.562 1 98.5 137 HIS B CA 1
ATOM 3822 C C . HIS B 1 137 ? 16.625 -36.719 -10.523 1 98.5 137 HIS B C 1
ATOM 3824 O O . HIS B 1 137 ? 16.547 -37.875 -10.094 1 98.5 137 HIS B O 1
ATOM 3830 N N . ALA B 1 138 ? 16.641 -36.406 -11.789 1 98.31 138 ALA B N 1
ATOM 3831 C CA . ALA B 1 138 ? 16.703 -37.469 -12.789 1 98.31 138 ALA B CA 1
ATOM 3832 C C . ALA B 1 138 ? 18.141 -37.938 -13.023 1 98.31 138 ALA B C 1
ATOM 3834 O O . ALA B 1 138 ? 19.078 -37.125 -12.945 1 98.31 138 ALA B O 1
ATOM 3835 N N . SER B 1 139 ? 18.281 -39.188 -13.172 1 95.81 139 SER B N 1
ATOM 3836 C CA . SER B 1 139 ? 19.562 -39.812 -13.555 1 95.81 139 SER B CA 1
ATOM 3837 C C . SER B 1 139 ? 19.391 -40.781 -14.703 1 95.81 139 SER B C 1
ATOM 3839 O O . SER B 1 139 ? 18.344 -41.438 -14.828 1 95.81 139 SER B O 1
ATOM 3841 N N . GLY B 1 140 ? 20.406 -40.875 -15.516 1 96.62 140 GLY B N 1
ATOM 3842 C CA . GLY B 1 140 ? 20.359 -41.812 -16.625 1 96.62 140 GLY B CA 1
ATOM 3843 C C . GLY B 1 140 ? 19.359 -41.406 -17.703 1 96.62 140 GLY B C 1
ATOM 3844 O O . GLY B 1 140 ? 19.203 -40.219 -17.984 1 96.62 140 GLY B O 1
ATOM 3845 N N . LYS B 1 141 ? 18.844 -42.438 -18.422 1 97.81 141 LYS B N 1
ATOM 3846 C CA . LYS B 1 141 ? 17.953 -42.219 -19.562 1 97.81 141 LYS B CA 1
ATOM 3847 C C . LYS B 1 141 ? 16.625 -42.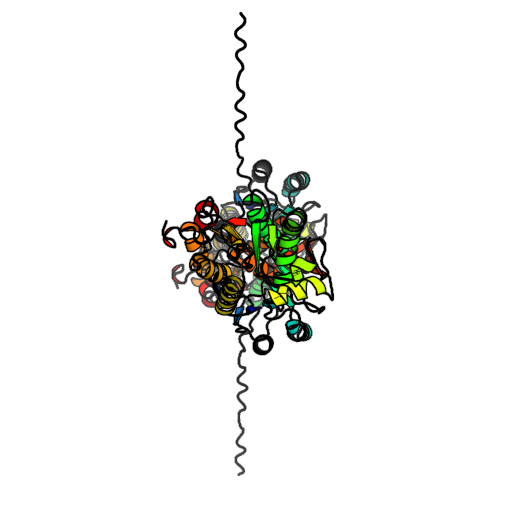969 -19.359 1 97.81 141 LYS B C 1
ATOM 3849 O O . LYS B 1 141 ? 16.484 -43.75 -18.438 1 97.81 141 LYS B O 1
ATOM 3854 N N . ASN B 1 142 ? 15.672 -42.531 -20.125 1 97.88 142 ASN B N 1
ATOM 3855 C CA . ASN B 1 142 ? 14.383 -43.219 -20.281 1 97.88 142 ASN B CA 1
ATOM 3856 C C . ASN B 1 142 ? 13.57 -43.156 -19 1 97.88 142 ASN B C 1
ATOM 3858 O O . ASN B 1 142 ? 12.852 -44.094 -18.672 1 97.88 142 ASN B O 1
ATOM 3862 N N . ASN B 1 143 ? 13.766 -42.094 -18.156 1 98.5 143 ASN B N 1
ATOM 3863 C CA . ASN B 1 143 ? 12.945 -41.906 -16.969 1 98.5 143 ASN B CA 1
ATOM 3864 C C . ASN B 1 143 ? 11.484 -41.625 -17.328 1 98.5 143 ASN B C 1
ATOM 3866 O O . ASN B 1 143 ? 11.195 -40.719 -18.094 1 98.5 143 ASN B O 1
ATOM 3870 N N . PRO B 1 144 ? 10.555 -42.469 -16.797 1 98.81 144 PRO B N 1
ATOM 3871 C CA . PRO B 1 144 ? 9.148 -42.188 -17.094 1 98.81 144 PRO B CA 1
ATOM 3872 C C . PRO B 1 144 ? 8.688 -40.844 -16.547 1 98.81 144 PRO B C 1
ATOM 3874 O O . PRO B 1 144 ? 8.836 -40.562 -15.359 1 98.81 144 PRO B O 1
ATOM 3877 N N . LEU B 1 145 ? 8.172 -40 -17.469 1 98.94 145 LEU B N 1
ATOM 3878 C CA . LEU B 1 145 ? 7.676 -38.688 -17.125 1 98.94 145 LEU B CA 1
ATOM 3879 C C . LEU B 1 145 ? 6.172 -38.594 -17.359 1 98.94 145 LEU B C 1
ATOM 3881 O O . LEU B 1 145 ? 5.699 -38.844 -18.469 1 98.94 145 LEU B O 1
ATOM 3885 N N . TYR B 1 146 ? 5.434 -38.312 -16.297 1 98.94 146 TYR B N 1
ATOM 3886 C CA . TYR B 1 146 ? 4.004 -38.031 -16.375 1 98.94 146 TYR B CA 1
ATOM 3887 C C . TYR B 1 146 ? 3.73 -36.531 -16.25 1 98.94 146 TYR B C 1
ATOM 3889 O O . TYR B 1 146 ? 4.227 -35.875 -15.336 1 98.94 146 TYR B O 1
ATOM 3897 N N . LEU B 1 147 ? 2.973 -36 -17.234 1 98.94 147 LEU B N 1
ATOM 3898 C CA . LEU B 1 147 ? 2.662 -34.562 -17.297 1 98.94 147 LEU B CA 1
ATOM 3899 C C . LEU B 1 147 ? 1.21 -34.312 -16.906 1 98.94 147 LEU B C 1
ATOM 3901 O O . LEU B 1 147 ? 0.304 -35 -17.375 1 98.94 147 LEU B O 1
ATOM 3905 N N . TYR B 1 148 ? 0.996 -33.406 -15.984 1 98.94 148 TYR B N 1
ATOM 3906 C CA . TYR B 1 148 ? -0.325 -32.875 -15.664 1 98.94 148 TYR B CA 1
ATOM 3907 C C . TYR B 1 148 ? -0.323 -31.344 -15.695 1 98.94 148 TYR B C 1
ATOM 3909 O O . TYR B 1 148 ? 0.714 -30.703 -15.477 1 98.94 148 TYR B O 1
ATOM 3917 N N . ALA B 1 149 ? -1.463 -30.75 -16 1 98.81 149 ALA B N 1
ATOM 3918 C CA . ALA B 1 149 ? -1.596 -29.297 -16.125 1 98.81 149 ALA B CA 1
ATOM 3919 C C . ALA B 1 149 ? -2.887 -28.812 -15.477 1 98.81 149 ALA B C 1
ATOM 3921 O O . ALA B 1 149 ? -3.719 -29.609 -15.047 1 98.81 149 ALA B O 1
ATOM 3922 N N . GLY B 1 150 ? -2.979 -27.469 -15.305 1 98.38 150 GLY B N 1
ATOM 3923 C CA . GLY B 1 150 ? -4.188 -26.844 -14.781 1 98.38 150 GLY B CA 1
ATOM 3924 C C . GLY B 1 150 ? -5.285 -26.719 -15.82 1 98.38 150 GLY B C 1
ATOM 3925 O O . GLY B 1 150 ? -5.285 -27.422 -16.828 1 98.38 150 GLY B O 1
ATOM 3926 N N . ALA B 1 151 ? -6.238 -25.891 -15.523 1 98.12 151 ALA B N 1
ATOM 3927 C CA . ALA B 1 151 ? -7.434 -25.766 -16.344 1 98.12 151 ALA B CA 1
ATOM 3928 C C . ALA B 1 151 ? -7.145 -24.953 -17.609 1 98.12 151 ALA B C 1
ATOM 3930 O O . ALA B 1 151 ? -6.43 -23.953 -17.562 1 98.12 151 ALA B O 1
ATOM 3931 N N . LEU B 1 152 ? -7.738 -25.359 -18.719 1 97.62 152 LEU B N 1
ATOM 3932 C CA . LEU B 1 152 ? -7.609 -24.656 -19.984 1 97.62 152 LEU B CA 1
ATOM 3933 C C . LEU B 1 152 ? -8.18 -23.234 -19.875 1 97.62 152 LEU B C 1
ATOM 3935 O O . LEU B 1 152 ? -7.758 -22.344 -20.609 1 97.62 152 LEU B O 1
ATOM 3939 N N . SER B 1 153 ? -9.094 -23.047 -18.953 1 97.31 153 SER B N 1
ATOM 3940 C CA . SER B 1 153 ? -9.766 -21.75 -18.828 1 97.31 153 SER B CA 1
ATOM 3941 C C . SER B 1 153 ? -8.883 -20.75 -18.078 1 97.31 153 SER B C 1
ATOM 3943 O O . SER B 1 153 ? -9.188 -19.547 -18.062 1 97.31 153 SER B O 1
ATOM 3945 N N . ASP B 1 154 ? -7.824 -21.172 -17.5 1 97.94 154 ASP B N 1
ATOM 3946 C CA . ASP B 1 154 ? -6.914 -20.359 -16.688 1 97.94 154 ASP B CA 1
ATOM 3947 C C . ASP B 1 154 ? -5.633 -20.047 -17.469 1 97.94 154 ASP B C 1
ATOM 3949 O O . ASP B 1 154 ? -4.824 -20.953 -17.719 1 97.94 154 ASP B O 1
ATOM 3953 N N . ASN B 1 155 ? -5.441 -18.812 -17.75 1 97.5 155 ASN B N 1
ATOM 3954 C CA . ASN B 1 155 ? -4.234 -18.406 -18.469 1 97.5 155 ASN B CA 1
ATOM 3955 C C . ASN B 1 155 ? -2.973 -18.891 -17.75 1 97.5 155 ASN B C 1
ATOM 3957 O O . ASN B 1 155 ? -1.958 -19.172 -18.391 1 97.5 155 ASN B O 1
ATOM 3961 N N . ASN B 1 156 ? -2.98 -19 -16.438 1 98.25 156 ASN B N 1
ATOM 3962 C CA . ASN B 1 156 ? -1.812 -19.422 -15.672 1 98.25 156 ASN B CA 1
ATOM 3963 C C . ASN B 1 156 ? -1.41 -20.859 -16.016 1 98.25 156 ASN B C 1
ATOM 3965 O O . ASN B 1 156 ? -0.227 -21.203 -15.984 1 98.25 156 ASN B O 1
ATOM 3969 N N . ALA B 1 157 ? -2.363 -21.688 -16.359 1 98.56 157 ALA B N 1
ATOM 3970 C CA . ALA B 1 157 ? -2.037 -23.062 -16.734 1 98.56 157 ALA B CA 1
ATOM 3971 C C . ALA B 1 157 ? -1.085 -23.078 -17.938 1 98.56 157 ALA B C 1
ATOM 3973 O O . ALA B 1 157 ? -0.185 -23.922 -18 1 98.56 157 ALA B O 1
ATOM 3974 N N . PHE B 1 158 ? -1.283 -22.156 -18.844 1 98.31 158 PHE B N 1
ATOM 3975 C CA . PHE B 1 158 ? -0.424 -22.047 -20.031 1 98.31 158 PHE B CA 1
ATOM 3976 C C . PHE B 1 158 ? 0.967 -21.562 -19.641 1 98.31 158 PHE B C 1
ATOM 3978 O O . PHE B 1 158 ? 1.972 -22.094 -20.109 1 98.31 158 PHE B O 1
ATOM 3985 N N . LEU B 1 159 ? 0.997 -20.578 -18.75 1 98.12 159 LEU B N 1
ATOM 3986 C CA . LEU B 1 159 ? 2.273 -20 -18.344 1 98.12 159 LEU B CA 1
ATOM 3987 C C . LEU B 1 159 ? 3.094 -21 -17.531 1 98.12 159 LEU B C 1
ATOM 3989 O O . LEU B 1 159 ? 4.301 -21.141 -17.75 1 98.12 159 LEU B O 1
ATOM 3993 N N . PHE B 1 160 ? 2.453 -21.703 -16.609 1 98.75 160 PHE B N 1
ATOM 3994 C CA . PHE B 1 160 ? 3.137 -22.75 -15.852 1 98.75 160 PHE B CA 1
ATOM 3995 C C . PHE B 1 160 ? 3.713 -23.797 -16.797 1 98.75 160 PHE B C 1
ATOM 3997 O O . PHE B 1 160 ? 4.879 -24.172 -16.672 1 98.75 160 PHE B O 1
ATOM 4004 N N . PHE B 1 161 ? 2.871 -24.281 -17.703 1 98.81 161 PHE B N 1
ATOM 4005 C CA . PHE B 1 161 ? 3.316 -25.344 -18.609 1 98.81 161 PHE B CA 1
ATOM 4006 C C . PHE B 1 161 ? 4.445 -24.844 -19.5 1 98.81 161 PHE B C 1
ATOM 4008 O O . PHE B 1 161 ? 5.391 -25.594 -19.781 1 98.81 161 PHE B O 1
ATOM 4015 N N . GLN B 1 162 ? 4.332 -23.609 -19.969 1 98.56 162 GLN B N 1
ATOM 4016 C CA . GLN B 1 162 ? 5.395 -23.016 -20.781 1 98.56 162 GLN B CA 1
ATOM 4017 C C . GLN B 1 162 ? 6.734 -23.078 -20.047 1 98.56 162 GLN B C 1
ATOM 4019 O O . GLN B 1 162 ? 7.738 -23.516 -20.609 1 98.56 162 GLN B O 1
ATOM 4024 N N . GLY B 1 163 ? 6.746 -22.656 -18.828 1 98.75 163 GLY B N 1
ATOM 4025 C CA . GLY B 1 163 ? 7.973 -22.688 -18.047 1 98.75 163 GLY B CA 1
ATOM 4026 C C . GLY B 1 163 ? 8.516 -24.078 -17.844 1 98.75 163 GLY B C 1
ATOM 4027 O O . GLY B 1 163 ? 9.711 -24.328 -18.016 1 98.75 163 GLY B O 1
ATOM 4028 N N . ALA B 1 164 ? 7.645 -24.984 -17.484 1 98.94 164 ALA B N 1
ATOM 4029 C CA . ALA B 1 164 ? 8.055 -26.375 -17.297 1 98.94 164 ALA B CA 1
ATOM 4030 C C . ALA B 1 164 ? 8.625 -26.969 -18.578 1 98.94 164 ALA B C 1
ATOM 4032 O O . ALA B 1 164 ? 9.664 -27.625 -18.562 1 98.94 164 ALA B O 1
ATOM 4033 N N . TRP B 1 165 ? 7.941 -26.719 -19.703 1 98.88 165 TRP B N 1
ATOM 4034 C CA . TRP B 1 165 ? 8.352 -27.25 -21 1 98.88 165 TRP B CA 1
ATOM 4035 C C . TRP B 1 165 ? 9.719 -26.703 -21.406 1 98.88 165 TRP B C 1
ATOM 4037 O O . TRP B 1 165 ? 10.547 -27.453 -21.938 1 98.88 165 TRP B O 1
ATOM 4047 N N . GLU B 1 166 ? 9.922 -25.453 -21.125 1 98.69 166 GLU B N 1
ATOM 4048 C CA . GLU B 1 166 ? 11.211 -24.844 -21.438 1 98.69 166 GLU B CA 1
ATOM 4049 C C . GLU B 1 166 ? 12.359 -25.625 -20.812 1 98.69 166 GLU B C 1
ATOM 4051 O O . GLU B 1 166 ? 13.422 -25.766 -21.422 1 98.69 166 GLU B O 1
ATOM 4056 N N . VAL B 1 167 ? 12.133 -26.141 -19.641 1 98.88 167 VAL B N 1
ATOM 4057 C CA . VAL B 1 167 ? 13.18 -26.812 -18.891 1 98.88 167 VAL B CA 1
ATOM 4058 C C . VAL B 1 167 ? 13.18 -28.312 -19.234 1 98.88 167 VAL B C 1
ATOM 4060 O O . VAL B 1 167 ? 14.234 -28.922 -19.391 1 98.88 167 VAL B O 1
ATOM 4063 N N . LEU B 1 168 ? 12.031 -28.906 -19.406 1 98.88 168 LEU B N 1
ATOM 4064 C CA . LEU B 1 168 ? 11.891 -30.359 -19.562 1 98.88 168 LEU B CA 1
ATOM 4065 C C . LEU B 1 168 ? 12.148 -30.781 -21 1 98.88 168 LEU B C 1
ATOM 4067 O O . LEU B 1 168 ? 12.695 -31.859 -21.234 1 98.88 168 LEU B O 1
ATOM 4071 N N . GLN B 1 169 ? 11.742 -29.938 -22.016 1 98.75 169 GLN B N 1
ATOM 4072 C CA . GLN B 1 169 ? 11.758 -30.344 -23.406 1 98.75 169 GLN B CA 1
ATOM 4073 C C . GLN B 1 169 ? 13.156 -30.766 -23.844 1 98.75 169 GLN B C 1
ATOM 4075 O O . GLN B 1 169 ? 13.328 -31.797 -24.484 1 98.75 169 GLN B O 1
ATOM 4080 N N . PRO B 1 170 ? 14.258 -30.016 -23.531 1 98.69 170 PRO B N 1
ATOM 4081 C CA . PRO B 1 170 ? 15.594 -30.469 -23.922 1 98.69 170 PRO B CA 1
ATOM 4082 C C . PRO B 1 170 ? 15.945 -31.828 -23.344 1 98.69 170 PRO B C 1
ATOM 4084 O O . PRO B 1 170 ? 16.656 -32.594 -23.984 1 98.69 170 PRO B O 1
ATOM 4087 N N . LYS B 1 171 ? 15.445 -32.188 -22.156 1 98.81 171 LYS B N 1
ATOM 4088 C CA . LYS B 1 171 ? 15.734 -33.438 -21.484 1 98.81 171 LYS B CA 1
ATOM 4089 C C . LYS B 1 171 ? 14.844 -34.562 -22.016 1 98.81 171 LYS B C 1
ATOM 4091 O O . LYS B 1 171 ? 15.203 -35.75 -21.938 1 98.81 171 LYS B O 1
ATOM 4096 N N . ILE B 1 172 ? 13.719 -34.156 -22.531 1 98.81 172 ILE B N 1
ATOM 4097 C CA . ILE B 1 172 ? 12.891 -35.125 -23.266 1 98.81 172 ILE B CA 1
ATOM 4098 C C . ILE B 1 172 ? 13.539 -35.469 -24.594 1 98.81 172 ILE B C 1
ATOM 4100 O O . ILE B 1 172 ? 13.656 -36.625 -24.953 1 98.81 172 ILE B O 1
ATOM 4104 N N . ALA B 1 173 ? 14.031 -34.469 -25.25 1 98.25 173 ALA B N 1
ATOM 4105 C CA . ALA B 1 173 ? 14.641 -34.625 -26.578 1 98.25 173 ALA B CA 1
ATOM 4106 C C . ALA B 1 173 ? 15.914 -35.469 -26.484 1 98.25 173 ALA B C 1
ATOM 4108 O O . ALA B 1 173 ? 16.219 -36.219 -27.406 1 98.25 173 ALA B O 1
ATOM 4109 N N . ASP B 1 174 ? 16.641 -35.375 -25.391 1 98.06 174 ASP B N 1
ATOM 4110 C CA . ASP B 1 174 ? 17.906 -36.062 -25.328 1 98.06 174 ASP B CA 1
ATOM 4111 C C . ASP B 1 174 ? 17.734 -37.469 -24.719 1 98.06 174 ASP B C 1
ATOM 4113 O O . ASP B 1 174 ? 18.719 -38.188 -24.5 1 98.06 174 ASP B O 1
ATOM 4117 N N . GLY B 1 175 ? 16.516 -37.781 -24.344 1 98.25 175 GLY B N 1
ATOM 4118 C CA . GLY B 1 175 ? 16.203 -39.156 -23.922 1 98.25 175 GLY B CA 1
ATOM 4119 C C . GLY B 1 175 ? 16.266 -39.344 -22.422 1 98.25 175 GLY B C 1
ATOM 4120 O O . GLY B 1 175 ? 15.992 -40.438 -21.906 1 98.25 175 GLY B O 1
ATOM 4121 N N . THR B 1 176 ? 16.562 -38.312 -21.703 1 98.69 176 THR B N 1
ATOM 4122 C CA . THR B 1 176 ? 16.578 -38.375 -20.234 1 98.69 176 THR B CA 1
ATOM 4123 C C . THR B 1 176 ? 15.188 -38.75 -19.719 1 98.69 176 THR B C 1
ATOM 4125 O O . THR B 1 176 ? 15.062 -39.625 -18.844 1 98.69 176 THR B O 1
ATOM 4128 N N . PHE B 1 177 ? 14.211 -38.062 -20.266 1 98.81 177 PHE B N 1
ATOM 4129 C CA . PHE B 1 177 ? 12.82 -38.312 -19.891 1 98.81 177 PHE B CA 1
ATOM 4130 C C . PHE B 1 177 ? 12.062 -38.938 -21.062 1 98.81 177 PHE B C 1
ATOM 4132 O O . PHE B 1 177 ? 12.32 -38.594 -22.219 1 98.81 177 PHE B O 1
ATOM 4139 N N . ARG B 1 178 ? 11.164 -39.781 -20.75 1 98.62 178 ARG B N 1
ATOM 4140 C CA . ARG B 1 178 ? 10.195 -40.312 -21.703 1 98.62 178 ARG B CA 1
ATOM 4141 C C . ARG B 1 178 ? 8.766 -40 -21.266 1 98.62 178 ARG B C 1
ATOM 4143 O O . ARG B 1 178 ? 8.344 -40.406 -20.188 1 98.62 178 ARG B O 1
ATOM 4150 N N . ILE B 1 179 ? 8.039 -39.281 -22.094 1 98.88 179 ILE B N 1
ATOM 4151 C CA . ILE B 1 179 ? 6.664 -38.938 -21.766 1 98.88 179 ILE B CA 1
ATOM 4152 C C . ILE B 1 179 ? 5.77 -40.156 -21.875 1 98.88 179 ILE B C 1
ATOM 4154 O O . ILE B 1 179 ? 5.785 -40.844 -22.891 1 98.88 179 ILE B O 1
ATOM 4158 N N . ILE B 1 180 ? 4.98 -40.344 -20.844 1 98.81 180 ILE B N 1
ATOM 4159 C CA . ILE B 1 180 ? 4.215 -41.562 -20.812 1 98.81 180 ILE B CA 1
ATOM 4160 C C . ILE B 1 180 ? 2.754 -41.281 -21.156 1 98.81 180 ILE B C 1
ATOM 4162 O O . ILE B 1 180 ? 2.121 -42.062 -21.875 1 98.81 180 ILE B O 1
ATOM 4166 N N . ASN B 1 181 ? 2.24 -40.156 -20.75 1 98.75 181 ASN B N 1
ATOM 4167 C CA . ASN B 1 181 ? 0.785 -40.094 -20.672 1 98.75 181 ASN B CA 1
ATOM 4168 C C . ASN B 1 181 ? 0.223 -39.031 -21.625 1 98.75 181 ASN B C 1
ATOM 4170 O O . ASN B 1 181 ? -0.918 -38.594 -21.469 1 98.75 181 ASN B O 1
ATOM 4174 N N . SER B 1 182 ? 0.934 -38.562 -22.594 1 98.75 182 SER B N 1
ATOM 4175 C CA . SER B 1 182 ? 0.426 -37.562 -23.531 1 98.75 182 SER B CA 1
ATOM 4176 C C . SER B 1 182 ? 1.023 -37.75 -24.922 1 98.75 182 SER B C 1
ATOM 4178 O O . SER B 1 182 ? 2.174 -37.375 -25.156 1 98.75 182 SER B O 1
ATOM 4180 N N . THR B 1 183 ? 0.195 -38.219 -25.828 1 98.38 183 THR B N 1
ATOM 4181 C CA . THR B 1 183 ? 0.628 -38.375 -27.203 1 98.38 183 THR B CA 1
ATOM 4182 C C . THR B 1 183 ? 0.834 -37 -27.859 1 98.38 183 THR B C 1
ATOM 4184 O O . THR B 1 183 ? 1.705 -36.844 -28.719 1 98.38 183 THR B O 1
ATOM 4187 N N . GLU B 1 184 ? 0.067 -36.031 -27.453 1 98.56 184 GLU B N 1
ATOM 4188 C CA . GLU B 1 184 ? 0.22 -34.656 -27.969 1 98.56 184 GLU B CA 1
ATOM 4189 C C . GLU B 1 184 ? 1.589 -34.094 -27.609 1 98.56 184 GLU B C 1
ATOM 4191 O O . GLU B 1 184 ? 2.252 -33.5 -28.453 1 98.56 184 GLU B O 1
ATOM 4196 N N . ALA B 1 185 ? 1.985 -34.312 -26.406 1 98.75 185 ALA B N 1
ATOM 4197 C CA . ALA B 1 185 ? 3.295 -33.812 -25.969 1 98.75 185 ALA B CA 1
ATOM 4198 C C . ALA B 1 185 ? 4.418 -34.625 -26.641 1 98.75 185 ALA B C 1
ATOM 4200 O O . ALA B 1 185 ? 5.445 -34.062 -27.016 1 98.75 185 ALA B O 1
ATOM 4201 N N . GLN B 1 186 ? 4.23 -35.938 -26.75 1 98.25 186 GLN B N 1
ATOM 4202 C CA . GLN B 1 186 ? 5.23 -36.781 -27.391 1 98.25 186 GLN B CA 1
ATOM 4203 C C . GLN B 1 186 ? 5.484 -36.344 -28.828 1 98.25 186 GLN B C 1
ATOM 4205 O O . GLN B 1 186 ? 6.625 -36.344 -29.297 1 98.25 186 GLN B O 1
ATOM 4210 N N . ASN B 1 187 ? 4.41 -35.938 -29.469 1 98.19 187 ASN B N 1
ATOM 4211 C CA . ASN B 1 187 ? 4.504 -35.531 -30.859 1 98.19 187 ASN B CA 1
ATOM 4212 C C . ASN B 1 187 ? 5.312 -34.219 -31 1 98.19 187 ASN B C 1
ATOM 4214 O O . ASN B 1 187 ? 5.82 -33.938 -32.094 1 98.19 187 ASN B O 1
ATOM 4218 N N . LEU B 1 188 ? 5.43 -33.531 -29.922 1 98.38 188 LEU B N 1
ATOM 4219 C CA . LEU B 1 188 ? 6.113 -32.25 -29.969 1 98.38 188 LEU B CA 1
ATOM 4220 C C . LEU B 1 188 ? 7.402 -32.281 -29.156 1 98.38 188 LEU B C 1
ATOM 4222 O O . LEU B 1 188 ? 7.922 -31.25 -28.75 1 98.38 188 LEU B O 1
ATOM 4226 N N . LYS B 1 189 ? 7.926 -33.438 -28.875 1 97.75 189 LYS B N 1
ATOM 4227 C CA . LYS B 1 189 ? 9.047 -33.656 -27.953 1 97.75 189 LYS B CA 1
ATOM 4228 C C . LYS B 1 189 ? 10.297 -32.938 -28.453 1 97.75 189 LYS B C 1
ATOM 4230 O O . LYS B 1 189 ? 11.195 -32.625 -27.672 1 97.75 189 LYS B O 1
ATOM 4235 N N . ASN B 1 190 ? 10.414 -32.594 -29.781 1 97.5 190 ASN B N 1
ATOM 4236 C CA . ASN B 1 190 ? 11.602 -31.969 -30.344 1 97.5 190 ASN B CA 1
ATOM 4237 C C . ASN B 1 190 ? 11.375 -30.484 -30.625 1 97.5 190 ASN B C 1
ATOM 4239 O O . ASN B 1 190 ? 12.188 -29.844 -31.281 1 97.5 190 ASN B O 1
ATOM 4243 N N . LYS B 1 191 ? 10.258 -29.969 -30.109 1 98.06 191 LYS B N 1
ATOM 4244 C CA . LYS B 1 191 ? 9.938 -28.547 -30.297 1 98.06 191 LYS B CA 1
ATOM 4245 C C . LYS B 1 191 ? 9.938 -27.797 -28.969 1 98.06 191 LYS B C 1
ATOM 4247 O O . LYS B 1 191 ? 9.039 -27.984 -28.156 1 98.06 191 LYS B O 1
ATOM 4252 N N . LYS B 1 192 ? 10.883 -26.938 -28.875 1 96.94 192 LYS B N 1
ATOM 4253 C CA . LYS B 1 192 ? 11.078 -26.25 -27.609 1 96.94 192 LYS B CA 1
ATOM 4254 C C . LYS B 1 192 ? 10.008 -25.172 -27.391 1 96.94 192 LYS B C 1
ATOM 4256 O O . LYS B 1 192 ? 9.414 -25.078 -26.312 1 96.94 192 LYS B O 1
ATOM 4261 N N . ASN B 1 193 ? 9.789 -24.312 -28.469 1 97.44 193 ASN B N 1
ATOM 4262 C CA . ASN B 1 193 ? 8.828 -23.219 -28.391 1 97.44 193 ASN B CA 1
ATOM 4263 C C . ASN B 1 193 ? 7.492 -23.609 -29 1 97.44 193 ASN B C 1
ATOM 4265 O O . ASN B 1 193 ? 7.379 -23.734 -30.234 1 97.44 193 ASN B O 1
ATOM 4269 N N . LEU B 1 194 ? 6.5 -23.797 -28.109 1 98.44 194 LEU B N 1
ATOM 4270 C CA . LEU B 1 194 ? 5.184 -24.219 -28.578 1 98.44 194 LEU B CA 1
ATOM 4271 C C . LEU B 1 194 ? 4.281 -23.016 -28.812 1 98.44 194 LEU B C 1
ATOM 4273 O O . LEU B 1 194 ? 4.328 -22.031 -28.078 1 98.44 194 LEU B O 1
ATOM 4277 N N . SER B 1 195 ? 3.447 -23.109 -29.844 1 97.44 195 SER B N 1
ATOM 4278 C CA . SER B 1 195 ? 2.369 -22.141 -29.984 1 97.44 195 SER B CA 1
ATOM 4279 C C . SER B 1 195 ? 1.298 -22.344 -28.922 1 97.44 195 SER B C 1
ATOM 4281 O O . SER B 1 195 ? 1.248 -23.375 -28.266 1 97.44 195 SER B O 1
ATOM 4283 N N . ARG B 1 196 ? 0.521 -21.359 -28.734 1 95.94 196 ARG B N 1
ATOM 4284 C CA . ARG B 1 196 ? -0.569 -21.469 -27.766 1 95.94 196 ARG B CA 1
ATOM 4285 C C . ARG B 1 196 ? -1.506 -22.609 -28.141 1 95.94 196 ARG B C 1
ATOM 4287 O O . ARG B 1 196 ? -2.006 -23.328 -27.266 1 95.94 196 ARG B O 1
ATOM 4294 N N . GLU B 1 197 ? -1.771 -22.75 -29.422 1 97.25 197 GLU B N 1
ATOM 4295 C CA . GLU B 1 197 ? -2.633 -23.828 -29.891 1 97.25 197 GLU B CA 1
ATOM 4296 C C . GLU B 1 197 ? -2.037 -25.188 -29.562 1 97.25 197 GLU B C 1
ATOM 4298 O O . GLU B 1 197 ? -2.746 -26.094 -29.109 1 97.25 197 GLU B O 1
ATOM 4303 N N . GLU B 1 198 ? -0.767 -25.375 -29.812 1 98.56 198 GLU B N 1
ATOM 4304 C CA . GLU B 1 198 ? -0.075 -26.609 -29.484 1 98.56 198 GLU B CA 1
ATOM 4305 C C . GLU B 1 198 ? -0.131 -26.891 -27.984 1 98.56 198 GLU B C 1
ATOM 4307 O O . GLU B 1 198 ? -0.43 -28.016 -27.562 1 98.56 198 GLU B O 1
ATOM 4312 N N . THR B 1 199 ? 0.127 -25.875 -27.25 1 98.56 199 THR B N 1
ATOM 4313 C CA . THR B 1 199 ? 0.07 -26 -25.797 1 98.56 199 THR B CA 1
ATOM 4314 C C . THR B 1 199 ? -1.338 -26.375 -25.344 1 98.56 199 THR B C 1
ATOM 4316 O O . THR B 1 199 ? -1.508 -27.203 -24.453 1 98.56 199 THR B O 1
ATOM 4319 N N . SER B 1 200 ? -2.33 -25.797 -25.953 1 98.31 200 SER B N 1
ATOM 4320 C CA . SER B 1 200 ? -3.723 -26.062 -25.609 1 98.31 200 SER B CA 1
ATOM 4321 C C . SER B 1 200 ? -4.074 -27.531 -25.828 1 98.31 200 SER B C 1
ATOM 4323 O O . SER B 1 200 ? -4.777 -28.125 -25.016 1 98.31 200 SER B O 1
ATOM 4325 N N . LYS B 1 201 ? -3.609 -28.078 -26.891 1 98.56 201 LYS B N 1
ATOM 4326 C CA . LYS B 1 201 ? -3.879 -29.484 -27.172 1 98.56 201 LYS B CA 1
ATOM 4327 C C . LYS B 1 201 ? -3.256 -30.391 -26.125 1 98.56 201 LYS B C 1
ATOM 4329 O O . LYS B 1 201 ? -3.881 -31.359 -25.688 1 98.56 201 LYS B O 1
ATOM 4334 N N . ILE B 1 202 ? -2.049 -30.062 -25.734 1 98.81 202 ILE B N 1
ATOM 4335 C CA . ILE B 1 202 ? -1.39 -30.844 -24.703 1 98.81 202 ILE B CA 1
ATOM 4336 C C . ILE B 1 202 ? -2.156 -30.703 -23.391 1 98.81 202 ILE B C 1
ATOM 4338 O O . ILE B 1 202 ? -2.521 -31.719 -22.766 1 98.81 202 ILE B O 1
ATOM 4342 N N . ILE B 1 203 ? -2.475 -29.469 -22.953 1 98.81 203 ILE B N 1
ATOM 4343 C CA . ILE B 1 203 ? -3.146 -29.219 -21.688 1 98.81 203 ILE B CA 1
ATOM 4344 C C . ILE B 1 203 ? -4.508 -29.906 -21.672 1 98.81 203 ILE B C 1
ATOM 4346 O O . ILE B 1 203 ? -4.902 -30.5 -20.672 1 98.81 203 ILE B O 1
ATOM 4350 N N . ASN B 1 204 ? -5.184 -29.859 -22.797 1 98.44 204 ASN B N 1
ATOM 4351 C CA . ASN B 1 204 ? -6.488 -30.516 -22.875 1 98.44 204 ASN B CA 1
ATOM 4352 C C . ASN B 1 204 ? -6.395 -32 -22.531 1 98.44 204 ASN B C 1
ATOM 4354 O O . ASN B 1 204 ? -7.293 -32.562 -21.906 1 98.44 204 ASN B O 1
ATOM 4358 N N . GLN B 1 205 ? -5.336 -32.656 -22.922 1 98.44 205 GLN B N 1
ATOM 4359 C CA . GLN B 1 205 ? -5.16 -34.094 -22.703 1 98.44 205 GLN B CA 1
ATOM 4360 C C . GLN B 1 205 ? -4.777 -34.375 -21.266 1 98.44 205 GLN B C 1
ATOM 4362 O O . GLN B 1 205 ? -5.137 -35.438 -20.719 1 98.44 205 GLN B O 1
ATOM 4367 N N . ILE B 1 206 ? -4.098 -33.438 -20.609 1 98.75 206 ILE B N 1
ATOM 4368 C CA . ILE B 1 206 ? -3.475 -33.781 -19.328 1 98.75 206 ILE B CA 1
ATOM 4369 C C . ILE B 1 206 ? -4.051 -32.906 -18.219 1 98.75 206 ILE B C 1
ATOM 4371 O O . ILE B 1 206 ? -3.523 -32.875 -17.109 1 98.75 206 ILE B O 1
ATOM 4375 N N . THR B 1 207 ? -5.133 -32.125 -18.406 1 98.56 207 THR B N 1
ATOM 4376 C CA . THR B 1 207 ? -5.676 -31.141 -17.484 1 98.56 207 THR B CA 1
ATOM 4377 C C . THR B 1 207 ? -6.25 -31.828 -16.25 1 98.56 207 THR B C 1
ATOM 4379 O O . THR B 1 207 ? -6.902 -32.875 -16.359 1 98.56 207 THR B O 1
ATOM 4382 N N . THR B 1 208 ? -5.984 -31.25 -15.117 1 98.12 208 THR B N 1
ATOM 4383 C CA . THR B 1 208 ? -6.617 -31.641 -13.859 1 98.12 208 THR B CA 1
ATOM 4384 C C . THR B 1 208 ? -7.828 -30.75 -13.57 1 98.12 208 THR B C 1
ATOM 4386 O O . THR B 1 208 ? -8.602 -31.031 -12.648 1 98.12 208 THR B O 1
ATOM 4389 N N . ASP B 1 209 ? -7.91 -29.688 -14.336 1 97.44 209 ASP B N 1
ATOM 4390 C CA . ASP B 1 209 ? -8.953 -28.688 -14.148 1 97.44 209 ASP B CA 1
ATOM 4391 C C . ASP B 1 209 ? -8.898 -28.094 -12.734 1 97.44 209 ASP B C 1
ATOM 4393 O O . ASP B 1 209 ? -9.914 -27.672 -12.195 1 97.44 209 ASP B O 1
ATOM 4397 N N . TRP B 1 210 ? -7.773 -28.234 -12.055 1 98 210 TRP B N 1
ATOM 4398 C CA . TRP B 1 210 ? -7.535 -27.812 -10.68 1 98 210 TRP B CA 1
ATOM 4399 C C . TRP B 1 210 ? -8.383 -28.625 -9.703 1 98 210 TRP B C 1
ATOM 4401 O O . TRP B 1 210 ? -8.57 -28.219 -8.555 1 98 210 TRP B O 1
ATOM 4411 N N . SER B 1 211 ? -8.93 -29.719 -10.117 1 97.56 211 SER B N 1
ATOM 4412 C CA . SER B 1 211 ? -9.844 -30.531 -9.328 1 97.56 211 SER B CA 1
ATOM 4413 C C . SER B 1 211 ? -9.141 -31.781 -8.781 1 97.56 211 SER B C 1
ATOM 4415 O O . SER B 1 211 ? -8.531 -32.531 -9.539 1 97.56 211 SER B O 1
ATOM 4417 N N . PHE B 1 212 ? -9.391 -31.984 -7.488 1 97 212 PHE B N 1
ATOM 4418 C CA . PHE B 1 212 ? -8.836 -33.156 -6.836 1 97 212 PHE B CA 1
ATOM 4419 C C . PHE B 1 212 ? -9.359 -34.438 -7.496 1 97 212 PHE B C 1
ATOM 4421 O O . PHE B 1 212 ? -8.586 -35.344 -7.789 1 97 212 PHE B O 1
ATOM 4428 N N . THR B 1 213 ? -10.594 -34.438 -7.734 1 97.94 213 THR B N 1
ATOM 4429 C CA . THR B 1 213 ? -11.266 -35.625 -8.273 1 97.94 213 THR B CA 1
ATOM 4430 C C . THR B 1 213 ? -10.812 -35.906 -9.711 1 97.94 213 THR B C 1
ATOM 4432 O O . THR B 1 213 ? -10.523 -37.031 -10.07 1 97.94 213 THR B O 1
ATOM 4435 N N . VAL B 1 214 ? -10.734 -34.875 -10.531 1 98.38 214 VAL B N 1
ATOM 4436 C CA . VAL B 1 214 ? -10.312 -35.031 -11.914 1 98.38 214 VAL B CA 1
ATOM 4437 C C . VAL B 1 214 ? -8.859 -35.5 -11.953 1 98.38 214 VAL B C 1
ATOM 4439 O O . VAL B 1 214 ? -8.508 -36.375 -12.734 1 98.38 214 VAL B O 1
ATOM 4442 N N . ALA B 1 215 ? -8.047 -34.969 -11.094 1 98.81 215 ALA B N 1
ATOM 4443 C CA . ALA B 1 215 ? -6.633 -35.344 -11.039 1 98.81 215 ALA B CA 1
ATOM 4444 C C . ALA B 1 215 ? -6.461 -36.812 -10.664 1 98.81 215 ALA B C 1
ATOM 4446 O O . ALA B 1 215 ? -5.68 -37.531 -11.289 1 98.81 215 ALA B O 1
ATOM 4447 N N . ARG B 1 216 ? -7.18 -37.219 -9.648 1 98.5 216 ARG B N 1
ATOM 4448 C CA . ARG B 1 216 ? -7.09 -38.625 -9.203 1 98.5 216 ARG B CA 1
ATOM 4449 C C . ARG B 1 216 ? -7.512 -39.562 -10.312 1 98.5 216 ARG B C 1
ATOM 4451 O O . ARG B 1 216 ? -6.805 -40.531 -10.602 1 98.5 216 ARG B O 1
ATOM 4458 N N . ARG B 1 217 ? -8.656 -39.25 -10.914 1 98.62 217 ARG B N 1
ATOM 4459 C CA . ARG B 1 217 ? -9.164 -40.125 -11.969 1 98.62 217 ARG B CA 1
ATOM 4460 C C . ARG B 1 217 ? -8.188 -40.188 -13.133 1 98.62 217 ARG B C 1
ATOM 4462 O O . ARG B 1 217 ? -7.941 -41.281 -13.672 1 98.62 217 ARG B O 1
ATOM 4469 N N . LYS B 1 218 ? -7.648 -39.094 -13.508 1 98.69 218 LYS B N 1
ATOM 4470 C CA . LYS B 1 218 ? -6.688 -39.062 -14.609 1 98.69 218 LYS B CA 1
ATOM 4471 C C . LYS B 1 218 ? -5.434 -39.844 -14.273 1 98.69 218 LYS B C 1
ATOM 4473 O O . LYS B 1 218 ? -4.906 -40.562 -15.125 1 98.69 218 LYS B O 1
ATOM 4478 N N . ALA B 1 219 ? -4.934 -39.719 -13.094 1 98.88 219 ALA B N 1
ATOM 4479 C CA . ALA B 1 219 ? -3.762 -40.469 -12.656 1 98.88 219 ALA B CA 1
ATOM 4480 C C . ALA B 1 219 ? -4.027 -41.969 -12.703 1 98.88 219 ALA B C 1
ATOM 4482 O O . ALA B 1 219 ? -3.213 -42.75 -13.234 1 98.88 219 ALA B O 1
ATOM 4483 N N . GLU B 1 220 ? -5.16 -42.344 -12.18 1 98.62 220 GLU B N 1
ATOM 4484 C CA . GLU B 1 220 ? -5.52 -43.75 -12.172 1 98.62 220 GLU B CA 1
ATOM 4485 C C . GLU B 1 220 ? -5.66 -44.281 -13.594 1 98.62 220 GLU B C 1
ATOM 4487 O O . GLU B 1 220 ? -5.203 -45.406 -13.891 1 98.62 220 GLU B O 1
ATOM 4492 N N . ASP B 1 221 ? -6.289 -43.531 -14.461 1 98.56 221 ASP B N 1
ATOM 4493 C CA . ASP B 1 221 ? -6.438 -43.906 -15.859 1 98.56 221 ASP B CA 1
ATOM 4494 C C . ASP B 1 221 ? -5.074 -44.062 -16.547 1 98.56 221 ASP B C 1
ATOM 4496 O O . ASP B 1 221 ? -4.848 -45 -17.297 1 98.56 221 ASP B O 1
ATOM 4500 N N . ASN B 1 222 ? -4.184 -43.125 -16.312 1 98.75 222 ASN B N 1
ATOM 4501 C CA . ASN B 1 222 ? -2.842 -43.156 -16.891 1 98.75 222 ASN B CA 1
ATOM 4502 C C . ASN B 1 222 ? -2.064 -44.375 -16.422 1 98.75 222 ASN B C 1
ATOM 4504 O O . ASN B 1 222 ? -1.391 -45.031 -17.219 1 98.75 222 ASN B O 1
ATOM 4508 N N . LEU B 1 223 ? -2.17 -44.75 -15.117 1 98.5 223 LEU B N 1
ATOM 4509 C CA . LEU B 1 223 ? -1.475 -45.906 -14.547 1 98.5 223 LEU B CA 1
ATOM 4510 C C . LEU B 1 223 ? -2.035 -47.188 -15.109 1 98.5 223 LEU B C 1
ATOM 4512 O O . LEU B 1 223 ? -1.287 -48.156 -15.344 1 98.5 223 LEU B O 1
ATOM 4516 N N . THR B 1 224 ? -3.322 -47.188 -15.312 1 98 224 THR B N 1
ATOM 4517 C CA . THR B 1 224 ? -3.959 -48.375 -15.867 1 98 224 THR B CA 1
ATOM 4518 C C . THR B 1 224 ? -3.477 -48.625 -17.297 1 98 224 THR B C 1
ATOM 4520 O O . THR B 1 224 ? -3.264 -49.781 -17.688 1 98 224 THR B O 1
ATOM 4523 N N . ARG B 1 225 ? -3.246 -47.594 -18.031 1 97.81 225 ARG B N 1
ATOM 4524 C CA . ARG B 1 225 ? -2.854 -47.688 -19.422 1 97.81 225 ARG B CA 1
ATOM 4525 C C . ARG B 1 225 ? -1.353 -47.938 -19.562 1 97.81 225 ARG B C 1
ATOM 4527 O O . ARG B 1 225 ? -0.892 -48.5 -20.562 1 97.81 225 ARG B O 1
ATOM 4534 N N . ALA B 1 226 ? -0.571 -47.531 -18.594 1 98.12 226 ALA B N 1
ATOM 4535 C CA . ALA B 1 226 ? 0.886 -47.594 -18.641 1 98.12 226 ALA B CA 1
ATOM 4536 C C . ALA B 1 226 ? 1.365 -49.031 -18.469 1 98.12 226 ALA B C 1
ATOM 4538 O O . ALA B 1 226 ? 0.743 -49.812 -17.75 1 98.12 226 ALA B O 1
ATOM 4539 N N . ARG B 1 227 ? 2.439 -49.375 -19.109 1 97.25 227 ARG B N 1
ATOM 4540 C CA . ARG B 1 227 ? 3.109 -50.656 -18.906 1 97.25 227 ARG B CA 1
ATOM 4541 C C . ARG B 1 227 ? 3.926 -50.656 -17.625 1 97.25 227 ARG B C 1
ATOM 4543 O O . ARG B 1 227 ? 4.262 -49.594 -17.094 1 97.25 227 ARG B O 1
ATOM 4550 N N . ARG B 1 228 ? 4.184 -51.781 -17.172 1 96.31 228 ARG B N 1
ATOM 4551 C CA . ARG B 1 228 ? 5.004 -51.938 -15.984 1 96.31 228 ARG B CA 1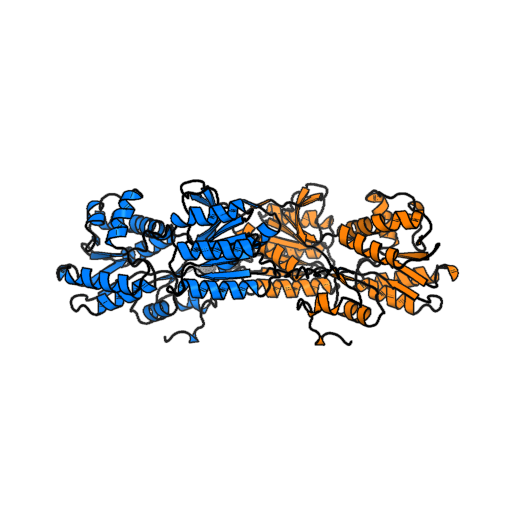
ATOM 4552 C C . ARG B 1 228 ? 6.328 -51.188 -16.141 1 96.31 228 ARG B C 1
ATOM 4554 O O . ARG B 1 228 ? 6.816 -50.594 -15.188 1 96.31 228 ARG B O 1
ATOM 4561 N N . THR B 1 229 ? 6.859 -51.188 -17.344 1 95.25 229 THR B N 1
ATOM 4562 C CA . THR B 1 229 ? 8.156 -50.562 -17.609 1 95.25 229 THR B CA 1
ATOM 4563 C C . THR B 1 229 ? 8.031 -49.062 -17.625 1 95.25 229 THR B C 1
ATOM 4565 O O . THR B 1 229 ? 9.031 -48.344 -17.594 1 95.25 229 THR B O 1
ATOM 4568 N N . ASP B 1 230 ? 6.801 -48.594 -17.703 1 97.44 230 ASP B N 1
ATOM 4569 C CA . ASP B 1 230 ? 6.527 -47.156 -17.719 1 97.44 230 ASP B CA 1
ATOM 4570 C C . ASP B 1 230 ? 6.297 -46.625 -16.297 1 97.44 230 ASP B C 1
ATOM 4572 O O . ASP B 1 230 ? 5.93 -45.469 -16.109 1 97.44 230 ASP B O 1
ATOM 4576 N N . LYS B 1 231 ? 6.43 -47.531 -15.438 1 97.88 231 LYS B N 1
ATOM 4577 C CA . LYS B 1 231 ? 6.309 -47.188 -14.016 1 97.88 231 LYS B CA 1
ATOM 4578 C C . LYS B 1 231 ? 7.652 -47.344 -13.305 1 97.88 231 LYS B C 1
ATOM 4580 O O . LYS B 1 231 ? 8.695 -46.969 -13.844 1 97.88 231 LYS B O 1
ATOM 4585 N N . GLY B 1 232 ? 7.902 -47.906 -12.07 1 97.12 232 GLY B N 1
ATOM 4586 C CA . GLY B 1 232 ? 9.164 -47.906 -11.336 1 97.12 232 GLY B CA 1
ATOM 4587 C C . GLY B 1 232 ? 9.422 -46.594 -10.625 1 97.12 232 GLY B C 1
ATOM 4588 O O . GLY B 1 232 ? 8.609 -46.156 -9.805 1 97.12 232 GLY B O 1
ATOM 4589 N N . ASN B 1 233 ? 10.531 -46.031 -11.039 1 97.88 233 ASN B N 1
ATOM 4590 C CA . ASN B 1 233 ? 10.812 -44.688 -10.531 1 97.88 233 ASN B CA 1
ATOM 4591 C C . ASN B 1 233 ? 10.312 -43.625 -11.492 1 97.88 233 ASN B C 1
ATOM 4593 O O . ASN B 1 233 ? 10.898 -43.406 -12.555 1 97.88 233 ASN B O 1
ATOM 4597 N N . VAL B 1 234 ? 9.234 -42.938 -11.133 1 98.62 234 VAL B N 1
ATOM 4598 C CA . VAL B 1 234 ? 8.57 -42.062 -12.086 1 98.62 234 VAL B CA 1
ATOM 4599 C C . VAL B 1 234 ? 8.734 -40.594 -11.664 1 98.62 234 VAL B C 1
ATOM 4601 O O . VAL B 1 234 ? 9 -40.312 -10.492 1 98.62 234 VAL B O 1
ATOM 4604 N N . PHE B 1 235 ? 8.688 -39.688 -12.617 1 98.94 235 PHE B N 1
ATOM 4605 C CA . PHE B 1 235 ? 8.719 -38.25 -12.445 1 98.94 235 PHE B CA 1
ATOM 4606 C C . PHE B 1 235 ? 7.395 -37.625 -12.867 1 98.94 235 PHE B C 1
ATOM 4608 O O . PHE B 1 235 ? 6.883 -37.906 -13.945 1 98.94 235 PHE B O 1
ATOM 4615 N N . ILE B 1 236 ? 6.797 -36.812 -11.977 1 99 236 ILE B N 1
ATOM 4616 C CA . ILE B 1 236 ? 5.441 -36.312 -12.18 1 99 236 ILE B CA 1
ATOM 4617 C C . ILE B 1 236 ? 5.441 -34.781 -12.109 1 99 236 ILE B C 1
ATOM 4619 O O . ILE B 1 236 ? 5.746 -34.188 -11.07 1 99 236 ILE B O 1
ATOM 4623 N N . LEU B 1 237 ? 5.125 -34.094 -13.234 1 98.94 237 LEU B N 1
ATOM 4624 C CA . LEU B 1 237 ? 4.801 -32.688 -13.227 1 98.94 237 LEU B CA 1
ATOM 4625 C C . LEU B 1 237 ? 3.346 -32.469 -12.836 1 98.94 237 LEU B C 1
ATOM 4627 O O . LEU B 1 237 ? 2.439 -32.656 -13.648 1 98.94 237 LEU B O 1
ATOM 4631 N N . ALA B 1 238 ? 3.094 -32.188 -11.625 1 98.94 238 ALA B N 1
ATOM 4632 C CA . ALA B 1 238 ? 1.774 -31.75 -11.164 1 98.94 238 ALA B CA 1
ATOM 4633 C C . ALA B 1 238 ? 1.685 -30.234 -11.078 1 98.94 238 ALA B C 1
ATOM 4635 O O . ALA B 1 238 ? 2.645 -29.562 -10.688 1 98.94 238 ALA B O 1
ATOM 4636 N N . PRO B 1 239 ? 0.547 -29.719 -11.406 1 98.38 239 PRO B N 1
ATOM 4637 C CA . PRO B 1 239 ? 0.497 -28.266 -11.609 1 98.38 239 PRO B CA 1
ATOM 4638 C C . PRO B 1 239 ? 0.299 -27.5 -10.305 1 98.38 239 PRO B C 1
ATOM 4640 O O . PRO B 1 239 ? 0.661 -26.328 -10.211 1 98.38 239 PRO B O 1
ATOM 4643 N N . ASN B 1 240 ? -0.362 -28.062 -9.297 1 98.56 240 ASN B N 1
ATOM 4644 C CA . ASN B 1 240 ? -0.52 -27.391 -8.008 1 98.56 240 ASN B CA 1
ATOM 4645 C C . ASN B 1 240 ? -0.66 -28.406 -6.875 1 98.56 240 ASN B C 1
ATOM 4647 O O . ASN B 1 240 ? -0.748 -29.609 -7.117 1 98.56 240 ASN B O 1
ATOM 4651 N N . ASP B 1 241 ? -0.636 -27.938 -5.676 1 98.56 241 ASP B N 1
ATOM 4652 C CA . ASP B 1 241 ? -0.571 -28.766 -4.473 1 98.56 241 ASP B CA 1
ATOM 4653 C C . ASP B 1 241 ? -1.788 -29.672 -4.367 1 98.56 241 ASP B C 1
ATOM 4655 O O . ASP B 1 241 ? -1.646 -30.891 -4.156 1 98.56 241 ASP B O 1
ATOM 4659 N N . GLY B 1 242 ? -2.965 -29.141 -4.531 1 97.75 242 GLY B N 1
ATOM 4660 C CA . GLY B 1 242 ? -4.156 -29.969 -4.398 1 97.75 242 GLY B CA 1
ATOM 4661 C C . GLY B 1 242 ? -4.156 -31.156 -5.328 1 97.75 242 GLY B C 1
ATOM 4662 O O . GLY B 1 242 ? -4.348 -32.281 -4.883 1 97.75 242 GLY B O 1
ATOM 4663 N N . THR B 1 243 ? -3.906 -30.938 -6.574 1 98.69 243 THR B N 1
ATOM 4664 C CA . THR B 1 243 ? -3.914 -32.031 -7.551 1 98.69 243 THR B CA 1
ATOM 4665 C C . THR B 1 243 ? -2.693 -32.938 -7.367 1 98.69 243 THR B C 1
ATOM 4667 O O . THR B 1 243 ? -2.768 -34.125 -7.602 1 98.69 243 THR B O 1
ATOM 4670 N N . ALA B 1 244 ? -1.603 -32.344 -6.918 1 98.88 244 ALA B N 1
ATOM 4671 C CA . ALA B 1 244 ? -0.404 -33.125 -6.641 1 98.88 244 ALA B CA 1
ATOM 4672 C C . ALA B 1 244 ? -0.68 -34.188 -5.586 1 98.88 244 ALA B C 1
ATOM 4674 O O . ALA B 1 244 ? -0.242 -35.344 -5.727 1 98.88 244 ALA B O 1
ATOM 4675 N N . ARG B 1 245 ? -1.383 -33.844 -4.531 1 98.81 245 ARG B N 1
ATOM 4676 C CA . ARG B 1 245 ? -1.684 -34.812 -3.486 1 98.81 245 ARG B CA 1
ATOM 4677 C C . ARG B 1 245 ? -2.541 -35.938 -4.027 1 98.81 245 ARG B C 1
ATOM 4679 O O . ARG B 1 245 ? -2.277 -37.125 -3.748 1 98.81 245 ARG B O 1
ATOM 4686 N N . ALA B 1 246 ? -3.557 -35.594 -4.844 1 98.75 246 ALA B N 1
ATOM 4687 C CA . ALA B 1 246 ? -4.418 -36.594 -5.441 1 98.75 246 ALA B CA 1
ATOM 4688 C C . ALA B 1 246 ? -3.621 -37.531 -6.348 1 98.75 246 ALA B C 1
ATOM 4690 O O . ALA B 1 246 ? -3.801 -38.75 -6.305 1 98.75 246 ALA B O 1
ATOM 4691 N N . ILE B 1 247 ? -2.76 -36.969 -7.109 1 98.94 247 ILE B N 1
ATOM 4692 C CA . ILE B 1 247 ? -1.935 -37.75 -8.047 1 98.94 247 ILE B CA 1
ATOM 4693 C C . ILE B 1 247 ? -0.957 -38.625 -7.277 1 98.94 247 ILE B C 1
ATOM 4695 O O . ILE B 1 247 ? -0.825 -39.812 -7.57 1 98.94 247 ILE B O 1
ATOM 4699 N N . ALA B 1 248 ? -0.281 -38.062 -6.289 1 98.88 248 ALA B N 1
ATOM 4700 C CA . ALA B 1 248 ? 0.672 -38.812 -5.469 1 98.88 248 ALA B CA 1
ATOM 4701 C C . ALA B 1 248 ? 0.013 -40.031 -4.824 1 98.88 248 ALA B C 1
ATOM 4703 O O . ALA B 1 248 ? 0.58 -41.125 -4.824 1 98.88 248 ALA B O 1
ATOM 4704 N N . ASP B 1 249 ? -1.147 -39.812 -4.281 1 98.69 249 ASP B N 1
ATOM 4705 C CA . ASP B 1 249 ? -1.857 -40.906 -3.629 1 98.69 249 ASP B CA 1
ATOM 4706 C C . ASP B 1 249 ? -2.17 -42.031 -4.621 1 98.69 249 ASP B C 1
ATOM 4708 O O . ASP B 1 249 ? -2.062 -43.219 -4.289 1 98.69 249 ASP B O 1
ATOM 4712 N N . ALA B 1 250 ? -2.598 -41.688 -5.801 1 98.75 250 ALA B N 1
ATOM 4713 C CA . ALA B 1 250 ? -2.881 -42.688 -6.832 1 98.75 250 ALA B CA 1
ATO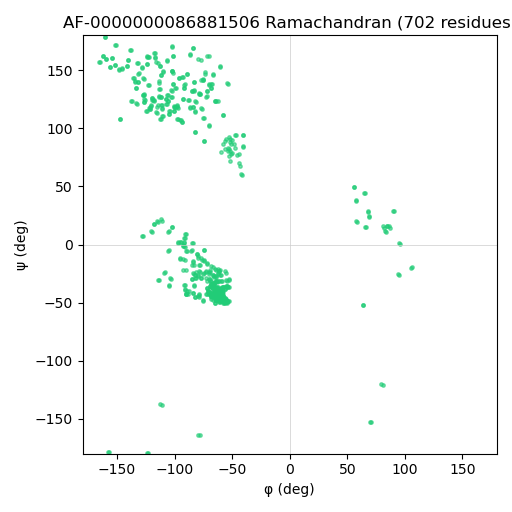M 4714 C C . ALA B 1 250 ? -1.621 -43.469 -7.211 1 98.75 250 ALA B C 1
ATOM 4716 O O . ALA B 1 250 ? -1.647 -44.688 -7.328 1 98.75 250 ALA B O 1
ATOM 4717 N N . PHE B 1 251 ? -0.526 -42.75 -7.418 1 98.75 251 PHE B N 1
ATOM 4718 C CA . PHE B 1 251 ? 0.722 -43.406 -7.82 1 98.75 251 PHE B CA 1
ATOM 4719 C C . PHE B 1 251 ? 1.252 -44.281 -6.711 1 98.75 251 PHE B C 1
ATOM 4721 O O . PHE B 1 251 ? 1.768 -45.375 -6.98 1 98.75 251 PHE B O 1
ATOM 4728 N N . LYS B 1 252 ? 1.108 -43.875 -5.484 1 98.19 252 LYS B N 1
ATOM 4729 C CA . LYS B 1 252 ? 1.572 -44.656 -4.34 1 98.19 252 LYS B CA 1
ATOM 4730 C C . LYS B 1 252 ? 0.822 -45.969 -4.238 1 98.19 252 LYS B C 1
ATOM 4732 O O . LYS B 1 252 ? 1.385 -47 -3.803 1 98.19 252 LYS B O 1
ATOM 4737 N N . GLN B 1 253 ? -0.362 -45.969 -4.648 1 97.69 253 GLN B N 1
ATOM 4738 C CA . GLN B 1 253 ? -1.209 -47.156 -4.512 1 97.69 253 GLN B CA 1
ATOM 4739 C C . GLN B 1 253 ? -0.885 -48.188 -5.586 1 97.69 253 GLN B C 1
ATOM 4741 O O . GLN B 1 253 ? -1.282 -49.344 -5.473 1 97.69 253 GLN B O 1
ATOM 4746 N N . ASP B 1 254 ? -0.224 -47.75 -6.629 1 97.94 254 ASP B N 1
ATOM 4747 C CA . ASP B 1 254 ? 0.143 -48.688 -7.699 1 97.94 254 ASP B CA 1
ATOM 4748 C C . ASP B 1 254 ? 1.395 -49.469 -7.336 1 97.94 254 ASP B C 1
ATOM 4750 O O . ASP B 1 254 ? 2.473 -48.906 -7.16 1 97.94 254 ASP B O 1
ATOM 4754 N N . ARG B 1 255 ? 1.359 -50.75 -7.312 1 96.5 255 ARG B N 1
ATOM 4755 C CA . ARG B 1 255 ? 2.424 -51.625 -6.812 1 96.5 255 ARG B CA 1
ATOM 4756 C C . ARG B 1 255 ? 3.639 -51.594 -7.734 1 96.5 255 ARG B C 1
ATOM 4758 O O . ARG B 1 255 ? 4.746 -51.938 -7.324 1 96.5 255 ARG B O 1
ATOM 4765 N N . ASP B 1 256 ? 3.436 -51.219 -8.961 1 98.06 256 ASP B N 1
ATOM 4766 C CA . ASP B 1 256 ? 4.535 -51.188 -9.922 1 98.06 256 ASP B CA 1
ATOM 4767 C C . ASP B 1 256 ? 5.316 -49.875 -9.812 1 98.06 256 ASP B C 1
ATOM 4769 O O . ASP B 1 256 ? 6.398 -49.75 -10.383 1 98.06 256 ASP B O 1
ATOM 4773 N N . VAL B 1 257 ? 4.77 -48.875 -9.148 1 98.44 257 VAL B N 1
ATOM 4774 C CA . VAL B 1 257 ? 5.492 -47.656 -8.859 1 98.44 257 VAL B CA 1
ATOM 4775 C C . VAL B 1 257 ? 6.371 -47.844 -7.625 1 98.44 257 VAL B C 1
ATOM 4777 O O . VAL B 1 257 ? 5.863 -48.031 -6.516 1 98.44 257 VAL B O 1
ATOM 4780 N N . LYS B 1 258 ? 7.617 -47.781 -7.809 1 97.88 258 LYS B N 1
ATOM 4781 C CA . LYS B 1 258 ? 8.562 -48 -6.719 1 97.88 258 LYS B CA 1
ATOM 4782 C C . LYS B 1 258 ? 8.875 -46.688 -5.988 1 97.88 258 LYS B C 1
ATOM 4784 O O . LYS B 1 258 ? 9.102 -46.688 -4.777 1 97.88 258 LYS B O 1
ATOM 4789 N N . SER B 1 259 ? 9.016 -45.625 -6.746 1 98.06 259 SER B N 1
ATOM 4790 C CA . SER B 1 259 ? 9.234 -44.281 -6.207 1 98.06 259 SER B CA 1
ATOM 4791 C C . SER B 1 259 ? 8.75 -43.219 -7.176 1 98.06 259 SER B C 1
ATOM 4793 O O . SER B 1 259 ? 8.492 -43.5 -8.344 1 98.06 259 SER B O 1
ATOM 4795 N N . TYR B 1 260 ? 8.539 -42.062 -6.668 1 98.75 260 TYR B N 1
ATOM 4796 C CA . TYR B 1 260 ? 8.164 -40.969 -7.539 1 98.75 260 TYR B CA 1
ATOM 4797 C C . TYR B 1 260 ? 8.703 -39.625 -7 1 98.75 260 TYR B C 1
ATOM 4799 O O . TYR B 1 260 ? 8.93 -39.5 -5.797 1 98.75 260 TYR B O 1
ATOM 4807 N N . TYR B 1 261 ? 8.992 -38.688 -7.859 1 98.88 261 TYR B N 1
ATOM 4808 C CA . TYR B 1 261 ? 9.078 -37.25 -7.586 1 98.88 261 TYR B CA 1
ATOM 4809 C C . TYR B 1 261 ? 7.871 -36.5 -8.141 1 98.88 261 TYR B C 1
ATOM 4811 O O . TYR B 1 261 ? 7.527 -36.656 -9.32 1 98.88 261 TYR B O 1
ATOM 4819 N N . VAL B 1 262 ? 7.145 -35.781 -7.324 1 98.94 262 VAL B N 1
ATOM 4820 C CA . VAL B 1 262 ? 5.961 -35.062 -7.773 1 98.94 262 VAL B CA 1
ATOM 4821 C C . VAL B 1 262 ? 6.066 -33.594 -7.367 1 98.94 262 VAL B C 1
ATOM 4823 O O . VAL B 1 262 ? 6.43 -33.281 -6.23 1 98.94 262 VAL B O 1
ATOM 4826 N N . THR B 1 263 ? 5.855 -32.688 -8.328 1 98.94 263 THR B N 1
ATOM 4827 C CA . THR B 1 263 ? 5.926 -31.234 -8.102 1 98.94 263 THR B CA 1
ATOM 4828 C C . THR B 1 263 ? 4.598 -30.719 -7.559 1 98.94 263 THR B C 1
ATOM 4830 O O . THR B 1 263 ? 3.619 -31.453 -7.477 1 98.94 263 THR B O 1
ATOM 4833 N N . GLY B 1 264 ? 4.574 -29.5 -7.113 1 98.81 264 GLY B N 1
ATOM 4834 C CA . GLY B 1 264 ? 3.387 -28.766 -6.703 1 98.81 264 GLY B CA 1
ATOM 4835 C C . GLY B 1 264 ? 3.592 -27.266 -6.691 1 98.81 264 GLY B C 1
ATOM 4836 O O . GLY B 1 264 ? 4.621 -26.766 -7.152 1 98.81 264 GLY B O 1
ATOM 4837 N N . GLN B 1 265 ? 2.572 -26.562 -6.359 1 98.5 265 GLN B N 1
ATOM 4838 C CA . GLN B 1 265 ? 2.596 -25.125 -6.164 1 98.5 265 GLN B CA 1
ATOM 4839 C C . GLN B 1 265 ? 1.533 -24.688 -5.16 1 98.5 265 GLN B C 1
ATOM 4841 O O . GLN B 1 265 ? 0.525 -25.375 -4.977 1 98.5 265 GLN B O 1
ATOM 4846 N N . ASP B 1 266 ? 1.76 -23.484 -4.457 1 97.69 266 ASP B N 1
ATOM 4847 C CA . ASP B 1 266 ? 0.825 -22.766 -3.592 1 97.69 266 ASP B CA 1
ATOM 4848 C C . ASP B 1 266 ? 1.187 -22.953 -2.119 1 97.69 266 ASP B C 1
ATOM 4850 O O . ASP B 1 266 ? 0.797 -22.156 -1.271 1 97.69 266 ASP B O 1
ATOM 4854 N N . ALA B 1 267 ? 1.946 -23.984 -1.799 1 98.12 267 ALA B N 1
ATOM 4855 C CA . ALA B 1 267 ? 2.332 -24.281 -0.419 1 98.12 267 ALA B CA 1
ATOM 4856 C C . ALA B 1 267 ? 1.104 -24.422 0.475 1 98.12 267 ALA B C 1
ATOM 4858 O O . ALA B 1 267 ? 1.028 -23.812 1.54 1 98.12 267 ALA B O 1
ATOM 4859 N N . GLU B 1 268 ? 0.141 -25.219 0.042 1 97.62 268 GLU B N 1
ATOM 4860 C CA . GLU B 1 268 ? -1.032 -25.5 0.863 1 97.62 268 GLU B CA 1
ATOM 4861 C C . GLU B 1 268 ? -0.654 -26.297 2.107 1 97.62 268 GLU B C 1
ATOM 4863 O O . GLU B 1 268 ? 0.224 -27.156 2.055 1 97.62 268 GLU B O 1
ATOM 4868 N N . LYS B 1 269 ? -1.349 -26.047 3.211 1 97.25 269 LYS B N 1
ATOM 4869 C CA . LYS B 1 269 ? -1.017 -26.672 4.488 1 97.25 269 LYS B CA 1
ATOM 4870 C C . LYS B 1 269 ? -0.936 -28.188 4.355 1 97.25 269 LYS B C 1
ATOM 4872 O O . LYS B 1 269 ? 0.028 -28.812 4.812 1 97.25 269 LYS B O 1
ATOM 4877 N N . ALA B 1 270 ? -1.92 -28.781 3.748 1 97.94 270 ALA B N 1
ATOM 4878 C CA . ALA B 1 270 ? -1.937 -30.234 3.592 1 97.94 270 ALA B CA 1
ATOM 4879 C C . ALA B 1 270 ? -0.739 -30.719 2.775 1 97.94 270 ALA B C 1
ATOM 4881 O O . ALA B 1 270 ? -0.176 -31.781 3.051 1 97.94 270 ALA B O 1
ATOM 4882 N N . SER B 1 271 ? -0.371 -29.984 1.75 1 98.62 271 SER B N 1
ATOM 4883 C CA . SER B 1 271 ? 0.761 -30.375 0.913 1 98.62 271 SER B CA 1
ATOM 4884 C C . SER B 1 271 ? 2.08 -30.234 1.664 1 98.62 271 SER B C 1
ATOM 4886 O O . SER B 1 271 ? 3.014 -31 1.451 1 98.62 271 SER B O 1
ATOM 4888 N N . ILE B 1 272 ? 2.18 -29.203 2.514 1 98.75 272 ILE B N 1
ATOM 4889 C CA . ILE B 1 272 ? 3.377 -29.078 3.338 1 98.75 272 ILE B CA 1
ATOM 4890 C C . ILE B 1 272 ? 3.531 -30.297 4.23 1 98.75 272 ILE B C 1
ATOM 4892 O O . ILE B 1 272 ? 4.637 -30.828 4.391 1 98.75 272 ILE B O 1
ATOM 4896 N N . GLN B 1 273 ? 2.426 -30.781 4.82 1 98.75 273 GLN B N 1
ATOM 4897 C CA . GLN B 1 273 ? 2.498 -32 5.59 1 98.75 273 GLN B CA 1
ATOM 4898 C C . GLN B 1 273 ? 2.953 -33.188 4.719 1 98.75 273 GLN B C 1
ATOM 4900 O O . GLN B 1 273 ? 3.736 -34.031 5.16 1 98.75 273 GLN B O 1
ATOM 4905 N N . TYR B 1 274 ? 2.432 -33.281 3.43 1 98.81 274 TYR B N 1
ATOM 4906 C CA . TYR B 1 274 ? 2.859 -34.312 2.488 1 98.81 274 TYR B CA 1
ATOM 4907 C C . TYR B 1 274 ? 4.359 -34.219 2.236 1 98.81 274 TYR B C 1
ATOM 4909 O O . TYR B 1 274 ? 5.039 -35.25 2.145 1 98.81 274 TYR B O 1
ATOM 4917 N N . ILE B 1 275 ? 4.91 -32.969 2.137 1 98.88 275 ILE B N 1
ATOM 4918 C CA . ILE B 1 275 ? 6.328 -32.75 1.872 1 98.88 275 ILE B CA 1
ATOM 4919 C C . ILE B 1 275 ? 7.152 -33.219 3.078 1 98.88 275 ILE B C 1
ATOM 4921 O O . ILE B 1 275 ? 8.148 -33.938 2.928 1 98.88 275 ILE B O 1
ATOM 4925 N N . ILE B 1 276 ? 6.68 -32.875 4.254 1 98.56 276 ILE B N 1
ATOM 4926 C CA . ILE B 1 276 ? 7.355 -33.281 5.488 1 98.56 276 ILE B CA 1
ATOM 4927 C C . ILE B 1 276 ? 7.379 -34.812 5.609 1 98.56 276 ILE B C 1
ATOM 4929 O O . ILE B 1 276 ? 8.398 -35.375 6 1 98.56 276 ILE B O 1
ATOM 4933 N N . SER B 1 277 ? 6.312 -35.469 5.168 1 98.19 277 SER B N 1
ATOM 4934 C CA . SER B 1 277 ? 6.172 -36.906 5.309 1 98.19 277 SER B CA 1
ATOM 4935 C C . SER B 1 277 ? 6.75 -37.625 4.098 1 98.19 277 SER B C 1
ATOM 4937 O O . SER B 1 277 ? 6.691 -38.875 4.023 1 98.19 277 SER B O 1
ATOM 4939 N N . GLY B 1 278 ? 7.164 -36.938 3.123 1 98 278 GLY B N 1
ATOM 4940 C CA . GLY B 1 278 ? 7.809 -37.531 1.97 1 98 278 GLY B CA 1
ATOM 4941 C C . GLY B 1 278 ? 6.828 -38 0.905 1 98 278 GLY B C 1
ATOM 4942 O O . GLY B 1 278 ? 7.199 -38.719 -0.02 1 98 278 GLY B O 1
ATOM 4943 N N . LYS B 1 279 ? 5.594 -37.562 0.968 1 98.56 279 LYS B N 1
ATOM 4944 C CA . LYS B 1 279 ? 4.562 -38 0.019 1 98.56 279 LYS B CA 1
ATOM 4945 C C . LYS B 1 279 ? 4.496 -37.031 -1.169 1 98.56 279 LYS B C 1
ATOM 4947 O O . LYS B 1 279 ? 3.957 -37.375 -2.221 1 98.56 279 LYS B O 1
ATOM 4952 N N . GLN B 1 280 ? 4.945 -35.844 -1.039 1 98.88 280 GLN B N 1
ATOM 4953 C CA . GLN B 1 280 ? 5.141 -34.875 -2.086 1 98.88 280 GLN B CA 1
ATOM 4954 C C . GLN B 1 280 ? 6.566 -34.312 -2.07 1 98.88 280 GLN B C 1
ATOM 4956 O O . GLN B 1 280 ? 7.156 -34.125 -1.001 1 98.88 280 GLN B O 1
ATOM 4961 N N . SER B 1 281 ? 7.133 -34.062 -3.229 1 98.94 281 SER B N 1
ATOM 4962 C CA . SER B 1 281 ? 8.578 -33.844 -3.309 1 98.94 281 SER B CA 1
ATOM 4963 C C . SER B 1 281 ? 8.93 -32.375 -3.172 1 98.94 281 SER B C 1
ATOM 4965 O O . SER B 1 281 ? 10.016 -32.031 -2.701 1 98.94 281 SER B O 1
ATOM 4967 N N . MET B 1 282 ? 8.07 -31.516 -3.695 1 98.94 282 MET B N 1
ATOM 4968 C CA . MET B 1 282 ? 8.32 -30.078 -3.641 1 98.94 282 MET B CA 1
ATOM 4969 C C . MET B 1 282 ? 7.031 -29.297 -3.889 1 98.94 282 MET B C 1
ATOM 4971 O O . MET B 1 282 ? 6.02 -29.875 -4.297 1 98.94 282 MET B O 1
ATOM 4975 N N . THR B 1 283 ? 7 -28.062 -3.543 1 98.94 283 THR B N 1
ATOM 4976 C CA . THR B 1 283 ? 5.996 -27.078 -3.941 1 98.94 283 THR B CA 1
ATOM 4977 C C . THR B 1 283 ? 6.641 -25.734 -4.227 1 98.94 283 THR B C 1
ATOM 4979 O O . THR B 1 283 ? 7.824 -25.531 -3.939 1 98.94 283 THR B O 1
ATOM 4982 N N . VAL B 1 284 ? 5.977 -24.906 -4.984 1 98.88 284 VAL B N 1
ATOM 4983 C CA . VAL B 1 284 ? 6.406 -23.531 -5.18 1 98.88 284 VAL B CA 1
ATOM 4984 C C . VAL B 1 284 ? 5.59 -22.609 -4.281 1 98.88 284 VAL B C 1
ATOM 4986 O O . VAL B 1 284 ? 4.367 -22.531 -4.406 1 98.88 284 VAL B O 1
ATOM 4989 N N . PHE B 1 285 ? 6.266 -21.953 -3.408 1 98.44 285 PHE B N 1
ATOM 4990 C CA . PHE B 1 285 ? 5.648 -21.016 -2.479 1 98.44 285 PHE B CA 1
ATOM 4991 C C . PHE B 1 285 ? 5.473 -19.656 -3.127 1 98.44 285 PHE B C 1
ATOM 4993 O O . PHE B 1 285 ? 6.449 -19.016 -3.535 1 98.44 285 PHE B O 1
ATOM 5000 N N . LYS B 1 286 ? 4.262 -19.266 -3.215 1 97 286 LYS B N 1
ATOM 5001 C CA . LYS B 1 286 ? 3.816 -17.938 -3.6 1 97 286 LYS B CA 1
ATOM 5002 C C . LYS B 1 286 ? 3.162 -17.219 -2.424 1 97 286 LYS B C 1
ATOM 5004 O O . LYS B 1 286 ? 2.062 -17.578 -2.002 1 97 286 LYS B O 1
ATOM 5009 N N . ASP B 1 287 ? 3.805 -16.25 -1.872 1 94.81 287 ASP B N 1
ATOM 5010 C CA . ASP B 1 287 ? 3.357 -15.586 -0.649 1 94.81 287 ASP B CA 1
ATOM 5011 C C . ASP B 1 287 ? 2.104 -14.75 -0.902 1 94.81 287 ASP B C 1
ATOM 5013 O O . ASP B 1 287 ? 2.193 -13.602 -1.342 1 94.81 287 ASP B O 1
ATOM 5017 N N . VAL B 1 288 ? 1.016 -15.289 -0.506 1 95.62 288 VAL B N 1
ATOM 5018 C CA . VAL B 1 288 ? -0.281 -14.672 -0.77 1 95.62 288 VAL B CA 1
ATOM 5019 C C . VAL B 1 288 ? -0.395 -13.359 0.001 1 95.62 288 VAL B C 1
ATOM 5021 O O . VAL B 1 288 ? -1.096 -12.438 -0.429 1 95.62 288 VAL B O 1
ATOM 5024 N N . ARG B 1 289 ? 0.291 -13.164 1.126 1 92.75 289 ARG B N 1
ATOM 5025 C CA . ARG B 1 289 ? 0.285 -11.906 1.87 1 92.75 289 ARG B CA 1
ATOM 5026 C C . ARG B 1 289 ? 0.771 -10.75 1.001 1 92.75 289 ARG B C 1
ATOM 5028 O O . ARG B 1 289 ? 0.186 -9.664 1.018 1 92.75 289 ARG B O 1
ATOM 5035 N N . LEU B 1 290 ? 1.834 -11.094 0.209 1 92.44 290 LEU B N 1
ATOM 5036 C CA . LEU B 1 290 ? 2.414 -10.086 -0.674 1 92.44 290 LEU B CA 1
ATOM 5037 C C . LEU B 1 290 ? 1.467 -9.766 -1.826 1 92.44 290 LEU B C 1
ATOM 5039 O O . LEU B 1 290 ? 1.306 -8.602 -2.195 1 92.44 290 LEU B O 1
ATOM 5043 N N . LEU B 1 291 ? 0.851 -10.766 -2.361 1 96.25 291 LEU B N 1
ATOM 5044 C CA . LEU B 1 291 ? -0.049 -10.578 -3.492 1 96.25 291 LEU B CA 1
ATOM 5045 C C . LEU B 1 291 ? -1.244 -9.719 -3.098 1 96.25 291 LEU B C 1
ATOM 5047 O O . LEU B 1 291 ? -1.602 -8.773 -3.812 1 96.25 291 LEU B O 1
ATOM 5051 N N . VAL B 1 292 ? -1.83 -10.062 -1.983 1 95.69 292 VAL B N 1
ATOM 5052 C CA . VAL B 1 292 ? -2.984 -9.336 -1.468 1 95.69 292 VAL B CA 1
ATOM 5053 C C . VAL B 1 292 ? -2.594 -7.887 -1.169 1 95.69 292 VAL B C 1
ATOM 5055 O O . VAL B 1 292 ? -3.305 -6.953 -1.551 1 95.69 292 VAL B O 1
ATOM 5058 N N . LYS B 1 293 ? -1.499 -7.695 -0.559 1 91.75 293 LYS B N 1
ATOM 5059 C CA . LYS B 1 293 ? -1.03 -6.352 -0.219 1 91.75 293 LYS B CA 1
ATOM 5060 C C . LYS B 1 293 ? -0.802 -5.516 -1.475 1 91.75 293 LYS B C 1
ATOM 5062 O O . LYS B 1 293 ? -1.19 -4.348 -1.526 1 91.75 293 LYS B O 1
ATOM 5067 N N . ASP B 1 294 ? -0.133 -6.113 -2.48 1 94.94 294 ASP B N 1
ATOM 5068 C CA . ASP B 1 294 ? 0.087 -5.41 -3.74 1 94.94 294 ASP B CA 1
ATOM 5069 C C . ASP B 1 294 ? -1.237 -4.984 -4.371 1 94.94 294 ASP B C 1
ATOM 5071 O O . ASP B 1 294 ? -1.381 -3.846 -4.816 1 94.94 294 ASP B O 1
ATOM 5075 N N . ALA B 1 295 ? -2.182 -5.879 -4.352 1 97.06 295 ALA B N 1
ATOM 5076 C CA . ALA B 1 295 ? -3.475 -5.582 -4.961 1 97.06 295 ALA B CA 1
ATOM 5077 C C . ALA B 1 295 ? -4.191 -4.461 -4.215 1 97.06 295 ALA B C 1
ATOM 5079 O O . ALA B 1 295 ? -4.734 -3.543 -4.832 1 97.06 295 ALA B O 1
ATOM 5080 N N . ILE B 1 296 ? -4.188 -4.52 -2.934 1 94.5 296 ILE B N 1
ATOM 5081 C CA . ILE B 1 296 ? -4.84 -3.512 -2.105 1 94.5 296 ILE B CA 1
ATOM 5082 C C . ILE B 1 296 ? -4.141 -2.166 -2.285 1 94.5 296 ILE B C 1
ATOM 5084 O O . ILE B 1 296 ? -4.797 -1.129 -2.4 1 94.5 296 ILE B O 1
ATOM 5088 N N . ASN B 1 297 ? -2.785 -2.184 -2.305 1 93.62 297 ASN B N 1
ATOM 5089 C CA . ASN B 1 297 ? -2.041 -0.945 -2.498 1 93.62 297 ASN B CA 1
ATOM 5090 C C . ASN B 1 297 ? -2.365 -0.297 -3.84 1 93.62 297 ASN B C 1
ATOM 5092 O O . ASN B 1 297 ? -2.551 0.918 -3.92 1 93.62 297 ASN B O 1
ATOM 5096 N N . VAL B 1 298 ? -2.445 -1.11 -4.906 1 97.25 298 VAL B N 1
ATOM 5097 C CA . VAL B 1 298 ? -2.826 -0.585 -6.215 1 97.25 298 VAL B CA 1
ATOM 5098 C C . VAL B 1 298 ? -4.227 0.021 -6.141 1 97.25 298 VAL B C 1
ATOM 5100 O O . VAL B 1 298 ? -4.445 1.148 -6.59 1 97.25 298 VAL B O 1
ATOM 5103 N N . ALA B 1 299 ? -5.145 -0.72 -5.52 1 96.62 299 ALA B N 1
ATOM 5104 C CA . ALA B 1 299 ? -6.523 -0.256 -5.418 1 96.62 299 ALA B CA 1
ATOM 5105 C C . ALA B 1 299 ? -6.602 1.075 -4.676 1 96.62 299 ALA B C 1
ATOM 5107 O O . ALA B 1 299 ? -7.289 2 -5.117 1 96.62 299 ALA B O 1
ATOM 5108 N N . GLN B 1 300 ? -5.918 1.195 -3.598 1 93.06 300 GLN B N 1
ATOM 5109 C CA . GLN B 1 300 ? -5.945 2.41 -2.791 1 93.06 300 GLN B CA 1
ATOM 5110 C C . GLN B 1 300 ? -5.402 3.604 -3.574 1 93.06 300 GLN B C 1
ATOM 5112 O O . GLN B 1 300 ? -5.953 4.703 -3.502 1 93.06 300 GLN B O 1
ATOM 5117 N N . PHE B 1 301 ? -4.301 3.426 -4.312 1 95.56 301 PHE B N 1
ATOM 5118 C CA . PHE B 1 301 ? -3.721 4.508 -5.098 1 95.56 301 PHE B CA 1
ATOM 5119 C C . PHE B 1 301 ? -4.641 4.895 -6.25 1 95.56 301 PHE B C 1
ATOM 5121 O O . PHE B 1 301 ? -4.785 6.078 -6.562 1 95.56 301 PHE B O 1
ATOM 5128 N N . LEU B 1 302 ? -5.293 3.885 -6.812 1 96.88 302 LEU B N 1
ATOM 5129 C CA . LEU B 1 302 ? -6.254 4.195 -7.863 1 96.88 302 LEU B CA 1
ATOM 5130 C C . LEU B 1 302 ? -7.414 5.023 -7.32 1 96.88 302 LEU B C 1
ATOM 5132 O O . LEU B 1 302 ? -7.891 5.941 -7.988 1 96.88 302 LEU B O 1
ATOM 5136 N N . LEU B 1 303 ? -7.922 4.711 -6.113 1 94.56 303 LEU B N 1
ATOM 5137 C CA . LEU B 1 303 ? -9.008 5.453 -5.477 1 94.56 303 LEU B CA 1
ATOM 5138 C C . LEU B 1 303 ? -8.602 6.906 -5.238 1 94.56 303 LEU B C 1
ATOM 5140 O O . LEU B 1 303 ? -9.461 7.785 -5.125 1 94.56 303 LEU B O 1
ATOM 5144 N N . LYS B 1 304 ? -7.273 7.133 -5.176 1 93.06 304 LYS B N 1
ATOM 5145 C CA . LYS B 1 304 ? -6.754 8.477 -4.953 1 93.06 304 LYS B CA 1
ATOM 5146 C C . LYS B 1 304 ? -6.414 9.164 -6.273 1 93.06 304 LYS B C 1
ATOM 5148 O O . LYS B 1 304 ? -5.801 10.234 -6.285 1 93.06 304 LYS B O 1
ATOM 5153 N N . GLY B 1 305 ? -6.66 8.5 -7.398 1 95.88 305 GLY B N 1
ATOM 5154 C CA . GLY B 1 305 ? -6.383 9.055 -8.711 1 95.88 305 GLY B CA 1
ATOM 5155 C C . GLY B 1 305 ? -4.938 8.883 -9.141 1 95.88 305 GLY B C 1
ATOM 5156 O O . GLY B 1 305 ? -4.492 9.5 -10.109 1 95.88 305 GLY B O 1
ATOM 5157 N N . VAL B 1 306 ? -4.211 8.07 -8.406 1 96.69 306 VAL B N 1
ATOM 5158 C CA . VAL B 1 306 ? -2.811 7.816 -8.719 1 96.69 306 VAL B CA 1
ATOM 5159 C C . VAL B 1 306 ? -2.711 6.73 -9.789 1 96.69 306 VAL B C 1
ATOM 5161 O O . VAL B 1 306 ? -3.4 5.711 -9.711 1 96.69 306 VAL B O 1
ATOM 5164 N N . LYS B 1 307 ? -1.91 6.949 -10.852 1 97 307 LYS B N 1
ATOM 5165 C CA . LYS B 1 307 ? -1.605 5.945 -11.867 1 97 307 LYS B CA 1
ATOM 5166 C C . LYS B 1 307 ? -0.227 5.332 -11.633 1 97 307 LYS B C 1
ATOM 5168 O O . LYS B 1 307 ? 0.678 6 -11.133 1 97 307 LYS B O 1
ATOM 5173 N N . LEU B 1 308 ? -0.072 4.121 -11.969 1 98 308 LEU B N 1
ATOM 5174 C CA . LEU B 1 308 ? 1.18 3.402 -11.758 1 98 308 LEU B CA 1
ATOM 5175 C C . LEU B 1 308 ? 1.84 3.062 -13.094 1 98 308 LEU B C 1
ATOM 5177 O O . LEU B 1 308 ? 1.169 2.615 -14.023 1 98 308 LEU B O 1
ATOM 5181 N N . ILE B 1 309 ? 3.092 3.299 -13.18 1 97.94 309 ILE B N 1
ATOM 5182 C CA . ILE B 1 309 ? 3.932 2.824 -14.273 1 97.94 309 ILE B CA 1
ATOM 5183 C C . ILE B 1 309 ? 4.789 1.655 -13.797 1 97.94 309 ILE B C 1
ATOM 5185 O O . ILE B 1 309 ? 5.664 1.827 -12.945 1 97.94 309 ILE B O 1
ATOM 5189 N N . THR B 1 310 ? 4.531 0.501 -14.305 1 98.06 310 THR B N 1
ATOM 5190 C CA . THR B 1 310 ? 5.172 -0.715 -13.812 1 98.06 310 THR B CA 1
ATOM 5191 C C . THR B 1 310 ? 6.297 -1.151 -14.75 1 98.06 310 THR B C 1
ATOM 5193 O O . THR B 1 310 ? 6.25 -0.884 -15.953 1 98.06 310 THR B O 1
ATOM 5196 N N . PRO B 1 311 ? 7.32 -1.786 -14.172 1 95.31 311 PRO B N 1
ATOM 5197 C CA . PRO B 1 311 ? 8.391 -2.277 -15.039 1 95.31 311 PRO B CA 1
ATOM 5198 C C . PRO B 1 311 ? 7.977 -3.498 -15.859 1 95.31 311 PRO B C 1
ATOM 5200 O O . PRO B 1 311 ? 8.57 -3.779 -16.906 1 95.31 311 PRO B O 1
ATOM 5203 N N . GLN B 1 312 ? 6.984 -4.27 -15.445 1 95.75 312 GLN B N 1
ATOM 5204 C CA . GLN B 1 312 ? 6.516 -5.469 -16.141 1 95.75 312 GLN B CA 1
ATOM 5205 C C . GLN B 1 312 ? 5.133 -5.246 -16.75 1 95.75 312 GLN B C 1
ATOM 5207 O O . GLN B 1 312 ? 4.34 -4.453 -16.234 1 95.75 312 GLN B O 1
ATOM 5212 N N . ALA B 1 313 ? 4.883 -5.918 -17.859 1 97.75 313 ALA B N 1
ATOM 5213 C CA . ALA B 1 313 ? 3.574 -5.965 -18.5 1 97.75 313 ALA B CA 1
ATOM 5214 C C . ALA B 1 313 ? 3.332 -7.324 -19.156 1 97.75 313 ALA B C 1
ATOM 5216 O O . ALA B 1 313 ? 4.281 -8.039 -19.484 1 97.75 313 ALA B O 1
ATOM 5217 N N . TYR B 1 314 ? 2.092 -7.66 -19.234 1 97.56 314 TYR B N 1
ATOM 5218 C CA . TYR B 1 314 ? 1.707 -8.93 -19.859 1 97.56 314 TYR B CA 1
ATOM 5219 C C . TYR B 1 314 ? 0.748 -8.703 -21.016 1 97.56 314 TYR B C 1
ATOM 5221 O O . TYR B 1 314 ? -0.175 -7.891 -20.922 1 97.56 314 TYR B O 1
ATOM 5229 N N . ASP B 1 315 ? 0.974 -9.414 -22.094 1 97.31 315 ASP B N 1
ATOM 5230 C CA . ASP B 1 315 ? 0.072 -9.383 -23.25 1 97.31 315 ASP B CA 1
ATOM 5231 C C . ASP B 1 315 ? -1.187 -10.203 -22.984 1 97.31 315 ASP B C 1
ATOM 5233 O O . ASP B 1 315 ? -1.116 -11.422 -22.844 1 97.31 315 ASP B O 1
ATOM 5237 N N . ASN B 1 316 ? -2.326 -9.523 -22.969 1 98.19 316 ASN B N 1
ATOM 5238 C CA . ASN B 1 316 ? -3.545 -10.289 -22.719 1 98.19 316 ASN B CA 1
ATOM 5239 C C . ASN B 1 316 ? -4.32 -10.539 -24.016 1 98.19 316 ASN B C 1
ATOM 5241 O O . ASN B 1 316 ? -5.5 -10.891 -23.984 1 98.19 316 ASN B O 1
ATOM 5245 N N . GLY B 1 317 ? -3.605 -10.305 -25.109 1 97.44 317 GLY B N 1
ATOM 5246 C CA . GLY B 1 317 ? -4.215 -10.484 -26.406 1 97.44 317 GLY B CA 1
ATOM 5247 C C . GLY B 1 317 ? -4.785 -9.203 -26.984 1 97.44 317 GLY B C 1
ATOM 5248 O O . GLY B 1 317 ? -4.922 -9.07 -28.203 1 97.44 317 GLY B O 1
ATOM 5249 N N . SER B 1 318 ? -5.16 -8.242 -26.141 1 98.31 318 SER B N 1
ATOM 5250 C CA . SER B 1 318 ? -5.734 -6.977 -26.594 1 98.31 318 SER B CA 1
ATOM 5251 C C . SER B 1 318 ? -4.812 -5.809 -26.281 1 98.31 318 SER B C 1
ATOM 5253 O O . SER B 1 318 ? -4.797 -4.809 -27 1 98.31 318 SER B O 1
ATOM 5255 N N . LYS B 1 319 ? -4.031 -5.891 -25.203 1 98.25 319 LYS B N 1
ATOM 5256 C CA . LYS B 1 319 ? -3.084 -4.855 -24.797 1 98.25 319 LYS B CA 1
ATOM 5257 C C . LYS B 1 319 ? -2.016 -5.422 -23.875 1 98.25 319 LYS B C 1
ATOM 5259 O O . LYS B 1 319 ? -2.137 -6.551 -23.391 1 98.25 319 LYS B O 1
ATOM 5264 N N . MET B 1 320 ? -0.931 -4.715 -23.797 1 98.38 320 MET B N 1
ATOM 5265 C CA . MET B 1 320 ? 0.034 -4.984 -22.734 1 98.38 320 MET B CA 1
ATOM 5266 C C . MET B 1 320 ? -0.473 -4.457 -21.391 1 98.38 320 MET B C 1
ATOM 5268 O O . MET B 1 320 ? -0.552 -3.246 -21.188 1 98.38 320 MET B O 1
ATOM 5272 N N . VAL B 1 321 ? -0.835 -5.312 -20.5 1 98.75 321 VAL B N 1
ATOM 5273 C CA . VAL B 1 321 ? -1.385 -4.918 -19.219 1 98.75 321 VAL B CA 1
ATOM 5274 C C . VAL B 1 321 ? -0.25 -4.676 -18.219 1 98.75 321 VAL B C 1
ATOM 5276 O O . VAL B 1 321 ? 0.535 -5.582 -17.938 1 98.75 321 VAL B O 1
ATOM 5279 N N . PRO B 1 322 ? -0.064 -3.41 -17.656 1 98.69 322 PRO B N 1
ATOM 5280 C CA . PRO B 1 322 ? 0.937 -3.205 -16.609 1 98.69 322 PRO B CA 1
ATOM 5281 C C . PRO B 1 322 ? 0.757 -4.156 -15.43 1 98.69 322 PRO B C 1
ATOM 5283 O O . PRO B 1 322 ? -0.374 -4.422 -15.016 1 98.69 322 PRO B O 1
ATOM 5286 N N . ALA B 1 323 ? 1.896 -4.672 -14.922 1 98.5 323 ALA B N 1
ATOM 5287 C CA . ALA B 1 323 ? 1.765 -5.73 -13.93 1 98.5 323 ALA B CA 1
ATOM 5288 C C . ALA B 1 323 ? 2.719 -5.508 -12.758 1 98.5 323 ALA B C 1
ATOM 5290 O O . ALA B 1 323 ? 3.779 -4.898 -12.922 1 98.5 323 ALA B O 1
ATOM 5291 N N . ILE B 1 324 ? 2.299 -5.832 -11.594 1 97.62 324 ILE B N 1
ATOM 5292 C CA . ILE B 1 324 ? 3.15 -6.023 -10.422 1 97.62 324 ILE B CA 1
ATOM 5293 C C . ILE B 1 324 ? 3.375 -7.516 -10.188 1 97.62 324 ILE B C 1
ATOM 5295 O O . ILE B 1 324 ? 2.426 -8.258 -9.93 1 97.62 324 ILE B O 1
ATOM 5299 N N . GLN B 1 325 ? 4.605 -7.918 -10.328 1 96.44 325 GLN B N 1
ATOM 5300 C CA . GLN B 1 325 ? 4.969 -9.328 -10.25 1 96.44 325 GLN B CA 1
ATOM 5301 C C . GLN B 1 325 ? 5.805 -9.609 -9.008 1 96.44 325 GLN B C 1
ATOM 5303 O O . GLN B 1 325 ? 6.797 -8.922 -8.742 1 96.44 325 GLN B O 1
ATOM 5308 N N . SER B 1 326 ? 5.453 -10.555 -8.164 1 93.75 326 SER B N 1
ATOM 5309 C CA . SER B 1 326 ? 6.207 -10.961 -6.98 1 93.75 326 SER B CA 1
ATOM 5310 C C . SER B 1 326 ? 6.996 -12.242 -7.238 1 93.75 326 SER B C 1
ATOM 5312 O O . SER B 1 326 ? 6.699 -12.977 -8.18 1 93.75 326 SER B O 1
ATOM 5314 N N . GLU B 1 327 ? 7.926 -12.461 -6.426 1 91.62 327 GLU B N 1
ATOM 5315 C CA . GLU B 1 327 ? 8.797 -13.617 -6.594 1 91.62 327 GLU B CA 1
ATOM 5316 C C . GLU B 1 327 ? 8.203 -14.859 -5.938 1 91.62 327 GLU B C 1
ATOM 5318 O O . GLU B 1 327 ? 7.238 -14.766 -5.176 1 91.62 327 GLU B O 1
ATOM 5323 N N . ILE B 1 328 ? 8.789 -16 -6.355 1 97.81 328 ILE B N 1
ATOM 5324 C CA . ILE B 1 328 ? 8.367 -17.281 -5.805 1 97.81 328 ILE B CA 1
ATOM 5325 C C . ILE B 1 328 ? 9.539 -17.938 -5.078 1 97.81 328 ILE B C 1
ATOM 5327 O O . ILE B 1 328 ? 10.68 -17.469 -5.176 1 97.81 328 ILE B O 1
ATOM 5331 N N . GLN B 1 329 ? 9.258 -18.922 -4.277 1 97.75 329 GLN B N 1
ATOM 5332 C CA . GLN B 1 329 ? 10.281 -19.734 -3.625 1 97.75 329 GLN B CA 1
ATOM 5333 C C . GLN B 1 329 ? 9.953 -21.219 -3.727 1 97.75 329 GLN B C 1
ATOM 5335 O O . GLN B 1 329 ? 8.797 -21.625 -3.605 1 97.75 329 GLN B O 1
ATOM 5340 N N . VAL B 1 330 ? 11.008 -22 -3.967 1 98.81 330 VAL B N 1
ATOM 5341 C CA . VAL B 1 330 ? 10.836 -23.453 -3.994 1 98.81 330 VAL B CA 1
ATOM 5342 C C . VAL B 1 330 ? 10.922 -24 -2.576 1 98.81 330 VAL B C 1
ATOM 5344 O O . VAL B 1 330 ? 11.82 -23.641 -1.81 1 98.81 330 VAL B O 1
ATOM 5347 N N . VAL B 1 331 ? 10.008 -24.812 -2.215 1 98.88 331 VAL B N 1
ATOM 5348 C CA . VAL B 1 331 ? 9.961 -25.438 -0.893 1 98.88 331 VAL B CA 1
ATOM 5349 C C . VAL B 1 331 ? 10.078 -26.953 -1.028 1 98.88 331 VAL B C 1
ATOM 5351 O O . VAL B 1 331 ? 9.352 -27.578 -1.807 1 98.88 331 VAL B O 1
ATOM 5354 N N . THR B 1 332 ? 11.016 -27.516 -0.395 1 98.81 332 THR B N 1
ATOM 5355 C CA . THR B 1 332 ? 11.211 -28.938 -0.213 1 98.81 332 THR B CA 1
ATOM 5356 C C . THR B 1 332 ? 11.273 -29.297 1.27 1 98.81 332 THR B C 1
ATOM 5358 O O . THR B 1 332 ? 11.141 -28.422 2.129 1 98.81 332 THR B O 1
ATOM 5361 N N . LYS B 1 333 ? 11.469 -30.609 1.513 1 98.38 333 LYS B N 1
ATOM 5362 C CA . LYS B 1 333 ? 11.586 -31.047 2.9 1 98.38 333 LYS B CA 1
ATOM 5363 C C . LYS B 1 333 ? 12.766 -30.375 3.59 1 98.38 333 LYS B C 1
ATOM 5365 O O . LYS B 1 333 ? 12.719 -30.094 4.789 1 98.38 333 LYS B O 1
ATOM 5370 N N . ASP B 1 334 ? 13.773 -29.969 2.854 1 98.25 334 ASP B N 1
ATOM 5371 C CA . ASP B 1 334 ? 15.039 -29.484 3.395 1 98.25 334 ASP B CA 1
ATOM 5372 C C . ASP B 1 334 ? 14.906 -28.031 3.865 1 98.25 334 ASP B C 1
ATOM 5374 O O . ASP B 1 334 ? 15.664 -27.594 4.734 1 98.25 334 ASP B O 1
ATOM 5378 N N . ASN B 1 335 ? 13.977 -27.281 3.258 1 98.38 335 ASN B N 1
ATOM 5379 C CA . ASN B 1 335 ? 13.977 -25.844 3.553 1 98.38 335 ASN B CA 1
ATOM 5380 C C . ASN B 1 335 ? 12.602 -25.359 3.998 1 98.38 335 ASN B C 1
ATOM 5382 O O . ASN B 1 335 ? 12.383 -24.156 4.145 1 98.38 335 ASN B O 1
ATOM 5386 N N . VAL B 1 336 ? 11.648 -26.281 4.215 1 98.25 336 VAL B N 1
ATOM 5387 C CA . VAL B 1 336 ? 10.266 -25.953 4.527 1 98.25 336 VAL B CA 1
ATOM 5388 C C . VAL B 1 336 ? 10.219 -25.141 5.82 1 98.25 336 VAL B C 1
ATOM 5390 O O . VAL B 1 336 ? 9.484 -24.141 5.91 1 98.25 336 VAL B O 1
ATOM 5393 N N . LYS B 1 337 ? 10.945 -25.438 6.887 1 97 337 LYS B N 1
ATOM 5394 C CA . LYS B 1 337 ? 10.938 -24.703 8.148 1 97 337 LYS B CA 1
ATOM 5395 C C . LYS B 1 337 ? 11.461 -23.281 7.965 1 97 337 LYS B C 1
ATOM 5397 O O . LYS B 1 337 ? 10.828 -22.312 8.398 1 97 337 LYS B O 1
ATOM 5402 N N . LYS B 1 338 ? 12.555 -23.234 7.277 1 97.12 338 LYS B N 1
ATOM 5403 C CA . LYS B 1 338 ? 13.188 -21.922 7.059 1 97.12 338 LYS B CA 1
ATOM 5404 C C . LYS B 1 338 ? 12.258 -20.984 6.285 1 97.12 338 LYS B C 1
ATOM 5406 O O . LYS B 1 338 ? 12.102 -19.828 6.648 1 97.12 338 LYS B O 1
ATOM 5411 N N . ILE B 1 339 ? 11.578 -21.484 5.27 1 97.31 339 ILE B N 1
ATOM 5412 C CA . ILE B 1 339 ? 10.836 -20.641 4.355 1 97.31 339 ILE B CA 1
ATOM 5413 C C . ILE B 1 339 ? 9.453 -20.328 4.934 1 97.31 339 ILE B C 1
ATOM 5415 O O . ILE B 1 339 ? 9.008 -19.188 4.918 1 97.31 339 ILE B O 1
ATOM 5419 N N . LEU B 1 340 ? 8.805 -21.312 5.516 1 97.69 340 LEU B N 1
ATOM 5420 C CA . LEU B 1 340 ? 7.391 -21.125 5.809 1 97.69 340 LEU B CA 1
ATOM 5421 C C . LEU B 1 340 ? 7.168 -20.844 7.289 1 97.69 340 LEU B C 1
ATOM 5423 O O . LEU B 1 340 ? 6.203 -20.172 7.664 1 97.69 340 LEU B O 1
ATOM 5427 N N . ILE B 1 341 ? 8.047 -21.359 8.188 1 96.88 341 ILE B N 1
ATOM 5428 C CA . ILE B 1 341 ? 7.852 -21.172 9.625 1 96.88 341 ILE B CA 1
ATOM 5429 C C . ILE B 1 341 ? 8.547 -19.891 10.07 1 96.88 341 ILE B C 1
ATOM 5431 O O . ILE B 1 341 ? 7.941 -19.047 10.742 1 96.88 341 ILE B O 1
ATOM 5435 N N . ASP B 1 342 ? 9.742 -19.688 9.57 1 92.44 342 ASP B N 1
ATOM 5436 C CA . ASP B 1 342 ? 10.508 -18.531 9.992 1 92.44 342 ASP B CA 1
ATOM 5437 C C . ASP B 1 342 ? 9.883 -17.234 9.461 1 92.44 342 ASP B C 1
ATOM 5439 O O . ASP B 1 342 ? 9.961 -16.188 10.102 1 92.44 342 ASP B O 1
ATOM 5443 N N . SER B 1 343 ? 9.242 -17.328 8.328 1 90.12 343 SER B N 1
ATOM 5444 C CA . SER B 1 343 ? 8.578 -16.156 7.75 1 90.12 343 SER B CA 1
ATOM 5445 C C . SER B 1 343 ? 7.227 -15.906 8.414 1 90.12 343 SER B C 1
ATOM 5447 O O . SER B 1 343 ? 6.555 -14.922 8.109 1 90.12 343 SER B O 1
ATOM 5449 N N . LYS B 1 344 ? 6.746 -16.797 9.258 1 91.12 344 LYS B N 1
ATOM 5450 C CA . LYS B 1 344 ? 5.484 -16.734 9.992 1 91.12 344 LYS B CA 1
ATOM 5451 C C . LYS B 1 344 ? 4.293 -16.875 9.047 1 91.12 344 LYS B C 1
ATOM 5453 O O . LYS B 1 344 ? 3.213 -16.344 9.328 1 91.12 344 LYS B O 1
ATOM 5458 N N . TYR B 1 345 ? 4.59 -17.516 7.875 1 93.56 345 TYR B N 1
ATOM 5459 C CA . TYR B 1 345 ? 3.473 -17.828 6.992 1 93.56 345 TYR B CA 1
ATOM 5460 C C . TYR B 1 345 ? 2.57 -18.891 7.613 1 93.56 345 TYR B C 1
ATOM 5462 O O . TYR B 1 345 ? 1.344 -18.812 7.504 1 93.56 345 TYR B O 1
ATOM 5470 N N . TYR B 1 346 ? 3.188 -19.906 8.156 1 96.62 346 TYR B N 1
ATOM 5471 C CA . TYR B 1 346 ? 2.529 -20.922 8.977 1 96.62 346 TYR B CA 1
ATOM 5472 C C . TYR B 1 346 ? 3.18 -21.031 10.344 1 96.62 346 TYR B C 1
ATOM 5474 O O . TYR B 1 346 ? 4.293 -20.531 10.555 1 96.62 346 TYR B O 1
ATOM 5482 N N . LYS B 1 347 ? 2.502 -21.609 11.336 1 96.56 347 LYS B N 1
ATOM 5483 C CA . LYS B 1 347 ? 3.047 -21.906 12.656 1 96.56 347 LYS B CA 1
ATOM 5484 C C . LYS B 1 347 ? 3.686 -23.281 12.688 1 96.56 347 LYS B C 1
ATOM 5486 O O . LYS B 1 347 ? 3.195 -24.219 12.039 1 96.56 347 LYS B O 1
ATOM 5491 N N . ASP B 1 348 ? 4.715 -23.375 13.469 1 97.5 348 ASP B N 1
ATOM 5492 C CA . ASP B 1 348 ? 5.367 -24.672 13.648 1 97.5 348 ASP B CA 1
ATOM 5493 C C . ASP B 1 348 ? 4.367 -25.734 14.094 1 97.5 348 ASP B C 1
ATOM 5495 O O . ASP B 1 348 ? 4.422 -26.875 13.641 1 97.5 348 ASP B O 1
ATOM 5499 N N . SER B 1 349 ? 3.416 -25.312 14.914 1 97.88 349 SER B N 1
ATOM 5500 C CA . SER B 1 349 ? 2.449 -26.234 15.523 1 97.88 349 SER B CA 1
ATOM 5501 C C . SER B 1 349 ? 1.408 -26.688 14.508 1 97.88 349 SER B C 1
ATOM 5503 O O . SER B 1 349 ? 0.613 -27.578 14.789 1 97.88 349 SER B O 1
ATOM 5505 N N . ASP B 1 350 ? 1.441 -26.141 13.258 1 97.69 350 ASP B N 1
ATOM 5506 C CA . ASP B 1 350 ? 0.493 -26.531 12.219 1 97.69 350 ASP B CA 1
ATOM 5507 C C . ASP B 1 350 ? 0.852 -27.891 11.633 1 97.69 350 ASP B C 1
ATOM 5509 O O . ASP B 1 350 ? 0.044 -28.5 10.93 1 97.69 350 ASP B O 1
ATOM 5513 N N . PHE B 1 351 ? 2.021 -28.375 11.914 1 98.38 351 PHE B N 1
ATOM 5514 C CA . PHE B 1 351 ? 2.512 -29.547 11.219 1 98.38 351 PHE B CA 1
ATOM 5515 C C . PHE B 1 351 ? 3.068 -30.578 12.203 1 98.38 351 PHE B C 1
ATOM 5517 O O . PHE B 1 351 ? 3.406 -30.234 13.336 1 98.38 351 PHE B O 1
ATOM 5524 N N . ARG B 1 352 ? 3.09 -31.828 11.797 1 97.19 352 ARG B N 1
ATOM 5525 C CA . ARG B 1 352 ? 3.754 -32.938 12.484 1 97.19 352 ARG B CA 1
ATOM 5526 C C . ARG B 1 352 ? 5.094 -33.25 11.836 1 97.19 352 ARG B C 1
ATOM 5528 O O . ARG B 1 352 ? 5.145 -33.688 10.68 1 97.19 352 ARG B O 1
ATOM 5535 N N . TRP B 1 353 ? 6.172 -33.125 12.617 1 95.5 353 TRP B N 1
ATOM 5536 C CA . TRP B 1 353 ? 7.52 -33.25 12.07 1 95.5 353 TRP B CA 1
ATOM 5537 C C . TRP B 1 353 ? 8.078 -34.625 12.289 1 95.5 353 TRP B C 1
ATOM 5539 O O . TRP B 1 353 ? 7.758 -35.281 13.281 1 95.5 353 TRP B O 1
#

pLDDT: mean 94.35, std 12.94, range [24.33, 99.0]

Radius of gyration: 32.19 Å; Cα contacts (8 Å, |Δi|>4): 1459; chains: 2; bounding box: 128×98×66 Å

Organism: NCBI:txid2108365

Sequence (706 aa):
MKKVLLALLAIFAVTIFSVDVGIVLPTKDEPRWVQDEARFKSALNDTNYSVEVLFSQGSSAKERQNVEALLSKGIKVLIICPQDAVAAAGTVNLAKKAGVEVISYDRLVTNTNSVDYYVTFDSVEVGRAQGRFLVDHASGKNNPLYLYAGALSDNNAFLFFQGAWEVLQPKIADGTFRIINSTEAQNLKNKKNLSREETSKIINQITTDWSFTVARRKAEDNLTRARRTDKGNVFILAPNDGTARAIADAFKQDRDVKSYYVTGQDAEKASIQYIISGKQSMTVFKDVRLLVKDAINVAQFLLKGVKLITPQAYDNGSKMVPAIQSEIQVVTKDNVKKILIDSKYYKDSDFRWMKKVLLALLAIFAVTIFSVDVGIVLPTKDEPRWVQDEARFKSALNDTNYSVEVLFSQGSSAKERQNVEALLSKGIKVLIICPQDAVAAAGTVNLAKKAGVEVISYDRLVTNTNSVDYYVTFDSVEVGRAQGRFLVDHASGKNNPLYLYAGALSDNNAFLFFQGAWEVLQPKIADGTFRIINSTEAQNLKNKKNLSREETSKIINQITTDWSFTVARRKAEDNLTRARRTDKGNVFILAPNDGTARAIADAFKQDRDVKSYYVTGQDAEKASIQYIISGKQSMTVFKDVRLLVKDAINVAQFLLKGVKLITPQAYDNGSKMVPAIQSEIQVVTKDNVKKILIDSKYYKDSDFRW

Nearest PDB structures (foldseek):
  4rxu-assembly1_A  TM=9.887E-01  e=2.245E-52  Chloroflexus aurantiacus J-10-fl
  4wwh-assembly2_B  TM=9.150E-01  e=4.667E-30  Mycolicibacterium smegmatis MC2 155
  4ry0-assembly1_A  TM=8.933E-01  e=4.129E-17  Rhizobium etli CFN 42
  4irx-assembly2_B  TM=8.825E-01  e=1.913E-16  Caulobacter vibrioides CB15
  4ry9-assembly2_B  TM=8.280E-01  e=4.345E-15  Verminephrobacter eiseniae EF01-2